Protein AF-A0A7J6GNV8-F1 (afdb_monomer_lite)

pLDDT: mean 70.89, std 27.07, range [21.41, 98.56]

InterPro domains:
  IPR001223 Glycoside hydrolase family 18, catalytic domain [PF00704] (18-265)
  IPR001223 Glycoside hydrolase family 18, catalytic domain [PS51910] (1-280)
  IPR011583 Chitinase II/V-like, catalytic domain [SM00636] (1-266)
  IPR017853 Glycoside hydrolase superfamily [SSF51445] (18-265)
  IPR029070 Chitinase insertion domain superfamily [G3DSA:3.10.50.10] (184-238)
  IPR036873 Rhodanese-like domain superfamily [G3DSA:3.40.250.10] (416-532)
  IPR036873 Rhodanese-like domain superfamily [SSF52821] (417-522)
  IPR044240 Rhodanese-like domain-containing protein STR4-like [PTHR47377] (287-528)

Foldseek 3Di:
DPDPAAAAAEDEDPDDLCVQLVDPVNLVVVLCVQLVVCVVVVGLAYEYEYLLLCVLVVQLVPPVSVVSVLVSLQVSLVSQQPPDDPPDPDHGRAYEYEAEFAPDLAHDSSHDAQVSCVSCVVRHQAYEYAQFCPDDLVGDDAGHAPVSLVSSCCRHANDDPVGNLVCQARYAAEDEQWKWKWFDDPDDPDRRDTGIAFPVRVVVCCVVFVFDWDQDVRRRWIWTWDQDPVRTIIIMTGDDLRSLVVVVVVSVVSNYHHAYHAPRRHDPCNVVSPDPVCPVPVPPVVVVVVVVVPDDDDDDDDDDDDDDDDDDDDDDDDDDDDDDDDDDDDDDDDDDDDDDDRHHHHHDDPAPPPPPPQDSVSSNVVNDDDDDDDDDDPDPPPPPPPPPDPPPDPDDDDDPDDPDDPCPPDDDPQLEEADELVVLLVCLLVQVQEAEEEQEDPVCCVQFPDADNVVSVYDYHYDHDDPVPLVVSVVVVCVVDVQQLRHEYEYADPLNDCQRVVQVSSVVVRHVHYYYHNQHFGHNNTPDNPPPDPDD

Structure (mmCIF, N/CA/C/O backbone):
data_AF-A0A7J6GNV8-F1
#
_entry.id   AF-A0A7J6GNV8-F1
#
loop_
_atom_site.group_PDB
_atom_site.id
_atom_site.type_symbol
_atom_site.label_atom_id
_atom_site.label_alt_id
_atom_site.label_comp_id
_atom_site.label_asym_id
_atom_site.label_entity_id
_atom_site.label_seq_id
_atom_site.pdbx_PDB_ins_code
_atom_site.Cartn_x
_atom_site.Cartn_y
_atom_site.Cartn_z
_atom_site.occupancy
_atom_site.B_iso_or_equiv
_atom_site.auth_seq_id
_atom_site.auth_comp_id
_atom_site.auth_asym_id
_atom_site.auth_atom_id
_atom_site.pdbx_PDB_model_num
ATOM 1 N N . MET A 1 1 ? -13.003 -25.880 1.067 1.00 31.38 1 MET A N 1
ATOM 2 C CA . MET A 1 1 ? -12.382 -25.422 2.326 1.00 31.38 1 MET A CA 1
ATOM 3 C C . MET A 1 1 ? -12.096 -23.943 2.146 1.00 31.38 1 MET A C 1
ATOM 5 O O . MET A 1 1 ? -11.482 -23.609 1.143 1.00 31.38 1 MET A O 1
ATOM 9 N N . ALA A 1 2 ? -12.636 -23.068 2.998 1.00 41.09 2 ALA A N 1
ATOM 10 C CA . ALA A 1 2 ? -12.220 -21.664 3.006 1.00 41.09 2 ALA A CA 1
ATOM 11 C C . ALA A 1 2 ? -10.740 -21.625 3.415 1.00 41.09 2 ALA A C 1
ATOM 13 O O . ALA A 1 2 ? -10.361 -22.369 4.318 1.00 41.09 2 ALA A O 1
ATOM 14 N N . GLY A 1 3 ? -9.905 -20.868 2.703 1.00 56.09 3 GLY A N 1
ATOM 15 C CA . GLY A 1 3 ? -8.490 -20.741 3.058 1.00 56.09 3 GLY A CA 1
ATOM 16 C C . GLY A 1 3 ? -8.312 -20.033 4.404 1.00 56.09 3 GLY A C 1
ATOM 17 O O . GLY A 1 3 ? -9.182 -19.273 4.819 1.00 56.09 3 GLY A O 1
ATOM 18 N N . ASP A 1 4 ? -7.168 -20.241 5.054 1.00 78.12 4 ASP A N 1
ATOM 19 C CA . ASP A 1 4 ? -6.811 -19.625 6.345 1.00 78.12 4 ASP A CA 1
ATOM 20 C C . ASP A 1 4 ? -6.390 -18.138 6.228 1.00 78.12 4 ASP A C 1
ATOM 22 O O . ASP A 1 4 ? -5.715 -17.602 7.108 1.00 78.12 4 ASP A O 1
ATOM 26 N N . ALA A 1 5 ? -6.732 -17.468 5.122 1.00 85.44 5 ALA A N 1
ATOM 27 C CA . ALA A 1 5 ? -6.363 -16.076 4.880 1.00 85.44 5 ALA A CA 1
ATOM 28 C C . ALA A 1 5 ? -7.253 -15.124 5.691 1.00 85.44 5 ALA A C 1
ATOM 30 O O . ALA A 1 5 ? -8.473 -15.287 5.717 1.00 85.44 5 ALA A O 1
ATOM 31 N N . MET A 1 6 ? -6.633 -14.117 6.310 1.00 89.00 6 MET A N 1
ATOM 32 C CA . MET A 1 6 ? -7.345 -13.044 7.002 1.00 89.00 6 MET A CA 1
ATOM 33 C C . MET A 1 6 ? -7.666 -11.909 6.028 1.00 89.00 6 MET A C 1
ATOM 35 O O . MET A 1 6 ? -6.813 -11.512 5.232 1.00 89.00 6 MET A O 1
ATOM 39 N N . VAL A 1 7 ? -8.880 -11.371 6.108 1.00 91.56 7 VAL A N 1
ATOM 40 C CA . VAL A 1 7 ? -9.333 -10.256 5.271 1.00 91.56 7 VAL A CA 1
ATOM 41 C C . VAL A 1 7 ? -9.295 -8.969 6.083 1.00 91.56 7 VAL A C 1
ATOM 43 O O . VAL A 1 7 ? -10.087 -8.784 7.005 1.00 91.56 7 VAL A O 1
ATOM 46 N N . LEU A 1 8 ? -8.359 -8.085 5.736 1.00 94.75 8 LEU A N 1
ATOM 47 C CA . LEU A 1 8 ? -8.155 -6.791 6.384 1.00 94.75 8 LEU A CA 1
ATOM 48 C C . LEU A 1 8 ? -8.288 -5.672 5.338 1.00 94.75 8 LEU A C 1
ATOM 50 O O . LEU A 1 8 ? -7.325 -5.411 4.610 1.00 94.75 8 LEU A O 1
ATOM 54 N N . PRO A 1 9 ? -9.446 -5.000 5.226 1.00 95.06 9 PRO A N 1
ATOM 55 C CA . PRO A 1 9 ? -9.609 -3.889 4.296 1.00 95.06 9 PRO A CA 1
ATOM 56 C C . PRO A 1 9 ? -8.653 -2.733 4.601 1.00 95.06 9 PRO A C 1
ATOM 58 O O . PRO A 1 9 ? -8.388 -2.412 5.764 1.00 95.06 9 PRO A O 1
ATOM 61 N N . ARG A 1 10 ? -8.167 -2.064 3.549 1.00 95.50 10 ARG A N 1
ATOM 62 C CA . ARG A 1 10 ? -7.381 -0.835 3.699 1.00 95.50 10 ARG A CA 1
ATOM 63 C C . ARG A 1 10 ? -8.301 0.345 4.004 1.00 95.50 10 ARG A C 1
ATOM 65 O O . ARG A 1 10 ? -9.184 0.658 3.211 1.00 95.50 10 ARG A O 1
ATOM 72 N N . VAL A 1 11 ? -8.043 1.036 5.108 1.00 95.06 11 VAL A N 1
ATOM 73 C CA . VAL A 1 11 ? -8.741 2.258 5.516 1.00 95.06 11 VAL A CA 1
ATOM 74 C C . VAL A 1 11 ? -7.784 3.434 5.375 1.00 95.06 11 VAL A C 1
ATOM 76 O O . VAL A 1 11 ? -6.835 3.562 6.145 1.00 95.06 11 VAL A O 1
ATOM 79 N N . VAL A 1 12 ? -8.039 4.304 4.398 1.00 92.00 12 VAL A N 1
ATOM 80 C CA . VAL A 1 12 ? -7.272 5.540 4.194 1.00 92.00 12 VAL A CA 1
ATOM 81 C C . VAL A 1 12 ? -7.977 6.684 4.919 1.00 92.00 12 VAL A C 1
ATOM 83 O O . VAL A 1 12 ? -9.143 6.971 4.648 1.00 92.00 12 VAL A O 1
ATOM 86 N N . LEU A 1 13 ? -7.292 7.346 5.855 1.00 87.69 13 LEU A N 1
ATOM 87 C CA . LEU A 1 13 ? -7.857 8.497 6.565 1.00 87.69 13 LEU A CA 1
ATOM 88 C C . LEU A 1 13 ? -7.646 9.791 5.776 1.00 87.69 13 LEU A C 1
ATOM 90 O O . LEU A 1 13 ? -6.604 10.436 5.877 1.00 87.69 13 LEU A O 1
ATOM 94 N N . GLU A 1 14 ? -8.681 10.194 5.043 1.00 82.25 14 GLU A N 1
ATOM 95 C CA . GLU A 1 14 ? -8.700 11.432 4.247 1.00 82.25 14 GLU A CA 1
ATOM 96 C C . GLU A 1 14 ? -9.307 12.639 4.985 1.00 82.25 14 GLU A C 1
ATOM 98 O O . GLU A 1 14 ? -9.319 13.754 4.471 1.00 82.25 14 GLU A O 1
ATOM 103 N N . ALA A 1 15 ? -9.815 12.447 6.205 1.00 79.56 15 ALA A N 1
ATOM 104 C CA . ALA A 1 15 ? -10.383 13.534 6.997 1.00 79.56 15 ALA A CA 1
ATOM 105 C C . ALA A 1 15 ? -9.313 14.549 7.435 1.00 79.56 15 ALA A C 1
ATOM 107 O O . ALA A 1 15 ? -8.198 14.170 7.802 1.00 79.56 15 ALA A O 1
ATOM 108 N N . PHE A 1 16 ? -9.691 15.832 7.514 1.00 84.44 16 PHE A N 1
ATOM 109 C CA . PHE A 1 16 ? -8.826 16.874 8.071 1.00 84.44 16 PHE A CA 1
ATOM 110 C C . PHE A 1 16 ? -8.346 16.483 9.480 1.00 84.44 16 PHE A C 1
ATOM 112 O O . PHE A 1 16 ? -9.174 16.323 10.391 1.00 84.44 16 PHE A O 1
ATOM 119 N N . PRO A 1 17 ? -7.025 16.355 9.714 1.00 86.19 17 PRO A N 1
ATOM 120 C CA . PRO A 1 17 ? -6.531 15.736 10.941 1.00 86.19 17 PRO A CA 1
ATOM 121 C C . PRO A 1 17 ? -6.948 16.483 12.208 1.00 86.19 17 PRO A C 1
ATOM 123 O O . PRO A 1 17 ? -7.249 15.860 13.219 1.00 86.19 17 PRO A O 1
ATOM 126 N N . SER A 1 18 ? -7.035 17.814 12.165 1.00 83.12 18 SER A N 1
ATOM 127 C CA . SER A 1 18 ? -7.453 18.629 13.314 1.00 83.12 18 SER A CA 1
ATOM 128 C C . SER A 1 18 ? -8.883 18.340 13.774 1.00 83.12 18 SER A C 1
ATOM 130 O O . SER A 1 18 ? -9.144 18.329 14.980 1.00 83.12 18 SER A O 1
ATOM 132 N N . ASP A 1 19 ? -9.804 18.066 12.849 1.00 85.81 19 ASP A N 1
ATOM 133 C CA . ASP A 1 19 ? -11.198 17.769 13.186 1.00 85.81 19 ASP A CA 1
ATOM 134 C C . ASP A 1 19 ? -11.354 16.398 13.833 1.00 85.81 19 ASP A C 1
ATOM 136 O O . ASP A 1 19 ? -12.096 16.261 14.812 1.00 85.81 19 ASP A O 1
ATOM 140 N N . LEU A 1 20 ? -10.619 15.408 13.323 1.00 89.12 20 LEU A N 1
ATOM 141 C CA . LEU A 1 20 ? -10.591 14.062 13.877 1.00 89.12 20 LEU A CA 1
ATOM 142 C C . LEU A 1 20 ? -9.830 14.037 15.207 1.00 89.12 20 LEU A C 1
ATOM 144 O O . LEU A 1 20 ? -10.384 13.648 16.231 1.00 89.12 20 LEU A O 1
ATOM 148 N N . LEU A 1 21 ? -8.572 14.479 15.216 1.00 91.25 21 LEU A N 1
ATOM 149 C CA . LEU A 1 21 ? -7.630 14.237 16.308 1.00 91.25 21 LEU A CA 1
ATOM 150 C C . LEU A 1 21 ? -7.855 15.124 17.529 1.00 91.25 21 LEU A C 1
ATOM 152 O O . LEU A 1 21 ? -7.576 14.669 18.635 1.00 91.25 21 LEU A O 1
ATOM 156 N N . ARG A 1 22 ? -8.396 16.344 17.399 1.00 89.12 22 ARG A N 1
ATOM 157 C CA . ARG A 1 22 ? -8.639 17.217 18.569 1.00 89.12 22 ARG A CA 1
ATOM 158 C C . ARG A 1 22 ? -9.951 16.885 19.276 1.00 89.12 22 ARG A C 1
ATOM 160 O O . ARG A 1 22 ? -10.016 16.854 20.508 1.00 89.12 22 ARG A O 1
ATOM 167 N N . LYS A 1 23 ? -11.004 16.568 18.521 1.00 90.06 23 LYS A N 1
ATOM 168 C CA . LYS A 1 23 ? -12.360 16.394 19.059 1.00 90.06 23 LYS A CA 1
ATOM 169 C C . LYS A 1 23 ? -12.569 14.958 19.547 1.00 90.06 23 LYS A C 1
ATOM 171 O O . LYS A 1 23 ? -12.778 14.050 18.750 1.00 90.06 23 LYS A O 1
ATOM 176 N N . LYS A 1 24 ? -12.615 14.752 20.874 1.00 91.19 24 LYS A N 1
ATOM 177 C CA . LYS A 1 24 ? -12.834 13.421 21.493 1.00 91.19 24 LYS A CA 1
ATOM 178 C C . LYS A 1 24 ? -14.039 12.680 20.900 1.00 91.19 24 LYS A C 1
ATOM 180 O O . LYS A 1 24 ? -13.927 11.502 20.590 1.00 91.19 24 LYS A O 1
ATOM 185 N N . LYS A 1 25 ? -15.159 13.385 20.694 1.00 92.06 25 LYS A N 1
ATOM 186 C CA . LYS A 1 25 ? -16.378 12.818 20.098 1.00 92.06 25 LYS A CA 1
ATOM 187 C C . LYS A 1 25 ? -16.149 12.292 18.676 1.00 92.06 25 LYS A C 1
ATOM 189 O O . LYS A 1 25 ? -16.688 11.245 18.343 1.00 92.06 25 LYS A O 1
ATOM 194 N N . GLN A 1 26 ? -15.350 12.988 17.862 1.00 92.19 26 GLN A N 1
ATOM 195 C CA . GLN A 1 26 ? -15.058 12.553 16.493 1.00 92.19 26 GLN A CA 1
ATOM 196 C C . GLN A 1 26 ? -14.107 11.358 16.473 1.00 92.19 26 GLN A C 1
ATOM 198 O O . GLN A 1 26 ? -14.385 10.404 15.756 1.00 92.19 26 GLN A O 1
ATOM 203 N N . ARG A 1 27 ? -13.069 11.341 17.327 1.00 92.94 27 ARG A N 1
ATOM 204 C CA . ARG A 1 27 ? -12.207 10.154 17.492 1.00 92.94 27 ARG A CA 1
ATOM 205 C C . ARG A 1 27 ? -13.018 8.911 17.845 1.00 92.94 27 ARG A C 1
ATOM 207 O O . ARG A 1 27 ? -12.913 7.905 17.159 1.00 92.94 27 ARG A O 1
ATOM 214 N N . SER A 1 28 ? -13.863 8.999 18.875 1.00 94.81 28 SER A N 1
ATOM 215 C CA . SER A 1 28 ? -14.706 7.873 19.294 1.00 94.81 28 SER A CA 1
ATOM 216 C C . SER A 1 28 ? -15.686 7.443 18.203 1.00 94.81 28 SER A C 1
ATOM 218 O O . SER A 1 28 ? -15.883 6.252 18.006 1.00 94.81 28 SER A O 1
ATOM 220 N N . ARG A 1 29 ? -16.271 8.393 17.460 1.00 94.75 29 ARG A N 1
ATOM 221 C CA . ARG A 1 29 ? -17.169 8.075 16.343 1.00 94.75 29 ARG A CA 1
ATOM 222 C C . ARG A 1 29 ? -16.445 7.334 15.217 1.00 94.75 29 ARG A C 1
ATOM 224 O O . ARG A 1 29 ? -16.990 6.363 14.713 1.00 94.75 29 ARG A O 1
ATOM 231 N N . ALA A 1 30 ? -15.248 7.782 14.840 1.00 95.19 30 ALA A N 1
ATOM 232 C CA . ALA A 1 30 ? -14.447 7.132 13.806 1.00 95.19 30 ALA A CA 1
ATOM 233 C C . ALA A 1 30 ? -14.032 5.712 14.219 1.00 95.19 30 ALA A C 1
ATOM 235 O O . ALA A 1 30 ? -14.167 4.789 13.426 1.00 95.19 30 ALA A O 1
ATOM 236 N N . ILE A 1 31 ? -13.599 5.533 15.473 1.00 97.12 31 ILE A N 1
ATOM 237 C CA . ILE A 1 31 ? -13.242 4.215 16.018 1.00 97.12 31 ILE A CA 1
ATOM 238 C C . ILE A 1 31 ? -14.442 3.266 15.979 1.00 97.12 31 ILE A C 1
ATOM 240 O O . ILE A 1 31 ? -14.319 2.166 15.452 1.00 97.12 31 ILE A O 1
ATOM 244 N N . ASN A 1 32 ? -15.602 3.700 16.482 1.00 96.69 32 ASN A N 1
ATOM 245 C CA . ASN A 1 32 ? -16.802 2.864 16.481 1.00 96.69 32 ASN A CA 1
ATOM 246 C C . ASN A 1 32 ? -17.211 2.477 15.061 1.00 96.69 32 ASN A C 1
ATOM 248 O O . ASN A 1 32 ? -17.457 1.310 14.815 1.00 96.69 32 ASN A O 1
ATOM 252 N N . LEU A 1 33 ? -17.199 3.425 14.119 1.00 96.62 33 LEU A N 1
ATOM 253 C CA . LEU A 1 33 ? -17.551 3.152 12.726 1.00 96.62 33 LEU A CA 1
ATOM 254 C C . LEU A 1 33 ? -16.650 2.078 12.103 1.00 96.62 33 LEU A C 1
ATOM 256 O O . LEU A 1 33 ? -17.149 1.171 11.451 1.00 96.62 33 LEU A O 1
ATOM 260 N N . ILE A 1 34 ? -15.338 2.150 12.333 1.00 96.31 34 ILE A N 1
ATOM 261 C CA . ILE A 1 34 ? -14.383 1.151 11.831 1.00 96.31 34 ILE A CA 1
ATOM 262 C C . ILE A 1 34 ? -14.635 -0.224 12.465 1.00 96.31 34 ILE A C 1
ATOM 264 O O . ILE A 1 34 ? -14.627 -1.243 11.775 1.00 96.31 34 ILE A O 1
ATOM 268 N N . VAL A 1 35 ? -14.841 -0.264 13.783 1.00 95.88 35 VAL A N 1
ATOM 269 C CA . VAL A 1 35 ? -15.064 -1.513 14.524 1.00 95.88 35 VAL A CA 1
ATOM 270 C C . VAL A 1 35 ? -16.401 -2.154 14.148 1.00 95.88 35 VAL A C 1
ATOM 272 O O . VAL A 1 35 ? -16.465 -3.372 13.987 1.00 95.88 35 VAL A O 1
ATOM 275 N N . ASP A 1 36 ? -17.455 -1.354 14.005 1.00 94.06 36 ASP A N 1
ATOM 276 C CA . ASP A 1 36 ? -18.788 -1.817 13.628 1.00 94.06 36 ASP A CA 1
ATOM 277 C C . ASP A 1 36 ? -18.778 -2.355 12.191 1.00 94.06 36 ASP A C 1
ATOM 279 O O . ASP A 1 36 ? -19.243 -3.469 11.979 1.00 94.06 36 ASP A O 1
ATOM 283 N N . GLU A 1 37 ? -18.113 -1.675 11.248 1.00 94.19 37 GLU A N 1
ATOM 284 C CA . GLU A 1 37 ? -17.901 -2.182 9.882 1.00 94.19 37 GLU A CA 1
ATOM 285 C C . GLU A 1 37 ? -17.201 -3.554 9.886 1.00 94.19 37 GLU A C 1
ATOM 287 O O . GLU A 1 37 ? -17.637 -4.484 9.207 1.00 94.19 37 GLU A O 1
ATOM 292 N N . CYS A 1 38 ? -16.145 -3.728 10.693 1.00 92.25 38 CYS A N 1
ATOM 293 C CA . CYS A 1 38 ? -15.459 -5.021 10.807 1.00 92.25 38 CYS A CA 1
ATOM 294 C C . CYS A 1 38 ? -16.391 -6.129 11.314 1.00 92.25 38 CYS A C 1
ATOM 296 O O . CYS A 1 38 ? -16.344 -7.249 10.806 1.00 92.25 38 CYS A O 1
ATOM 298 N N . LYS A 1 39 ? -17.246 -5.826 12.297 1.00 89.38 39 LYS A N 1
ATOM 299 C CA . LYS A 1 39 ? -18.211 -6.786 12.853 1.00 89.38 39 LYS A CA 1
ATOM 300 C C . LYS A 1 39 ? -19.314 -7.128 11.859 1.00 89.38 39 LYS A C 1
ATOM 302 O O . LYS A 1 39 ? -19.633 -8.301 11.696 1.00 89.38 39 LYS A O 1
ATOM 307 N N . GLU A 1 40 ? -19.891 -6.116 11.219 1.00 89.94 40 GLU A N 1
ATOM 308 C CA . GLU A 1 40 ? -21.005 -6.264 10.280 1.00 89.94 40 GLU A CA 1
ATOM 309 C C . GLU A 1 40 ? -20.588 -7.050 9.036 1.00 89.94 40 GLU A C 1
ATOM 311 O O . GLU A 1 40 ? -21.320 -7.930 8.581 1.00 89.94 40 GLU A O 1
ATOM 316 N N . MET A 1 41 ? -19.382 -6.788 8.531 1.00 90.19 41 MET A N 1
ATOM 317 C CA . MET A 1 41 ? -18.855 -7.435 7.329 1.00 90.19 41 MET A CA 1
ATOM 318 C C . MET A 1 41 ? -18.068 -8.719 7.618 1.00 90.19 41 MET A C 1
ATOM 320 O O . MET A 1 41 ? -17.735 -9.461 6.692 1.00 90.19 41 MET A O 1
ATOM 324 N N . GLY A 1 42 ? -17.776 -9.005 8.889 1.00 87.44 42 GLY A N 1
ATOM 325 C CA . GLY A 1 42 ? -16.992 -10.168 9.301 1.00 87.44 42 GLY A CA 1
ATOM 326 C C . GLY A 1 42 ? -15.523 -10.105 8.870 1.00 87.44 42 GLY A C 1
ATOM 327 O O . GLY A 1 42 ? -14.936 -11.151 8.591 1.00 87.44 42 GLY A O 1
ATOM 328 N N . TYR A 1 43 ? -14.944 -8.902 8.792 1.00 90.62 43 TYR A N 1
ATOM 329 C CA . TYR A 1 43 ? -13.517 -8.711 8.526 1.00 90.62 43 TYR A CA 1
ATOM 330 C C . TYR A 1 43 ? -12.672 -9.134 9.729 1.00 90.62 43 TYR A C 1
ATOM 332 O O . TYR A 1 43 ? -13.090 -9.006 10.879 1.00 90.62 43 TYR A O 1
ATOM 340 N N . ASP A 1 44 ? -11.451 -9.597 9.471 1.00 91.69 44 ASP A N 1
ATOM 341 C CA . ASP A 1 44 ? -10.521 -10.026 10.521 1.00 91.69 44 ASP A CA 1
ATOM 342 C C . ASP A 1 44 ? -9.719 -8.847 11.108 1.00 91.69 44 ASP A C 1
ATOM 344 O O . ASP A 1 44 ? -8.902 -9.035 12.008 1.00 91.69 44 ASP A O 1
ATOM 348 N N . GLY A 1 45 ? -9.931 -7.625 10.610 1.00 95.44 45 GLY A N 1
ATOM 349 C CA . GLY A 1 45 ? -9.207 -6.428 11.022 1.00 95.44 45 GLY A CA 1
ATOM 350 C C . GLY A 1 45 ? -9.156 -5.363 9.929 1.00 95.44 45 GLY A C 1
ATOM 351 O O . GLY A 1 45 ? -9.958 -5.401 9.001 1.00 95.44 45 GLY A O 1
ATOM 352 N N . ILE A 1 46 ? -8.189 -4.443 10.007 1.00 97.94 46 ILE A N 1
ATOM 353 C CA . ILE A 1 46 ? -7.940 -3.423 8.975 1.00 97.94 46 ILE A CA 1
ATOM 354 C C . ILE A 1 46 ? -6.447 -3.188 8.730 1.00 97.94 46 ILE A C 1
ATOM 356 O O . ILE A 1 46 ? -5.603 -3.448 9.590 1.00 97.94 46 ILE A O 1
ATOM 360 N N . VAL A 1 47 ? -6.147 -2.590 7.578 1.00 98.25 47 VAL A N 1
ATOM 361 C CA . VAL A 1 47 ? -4.872 -1.922 7.296 1.00 98.25 47 VAL A CA 1
ATOM 362 C C . VAL A 1 47 ? -5.107 -0.409 7.300 1.00 98.25 47 VAL A C 1
ATOM 364 O O . VAL A 1 47 ? -5.704 0.130 6.372 1.00 98.25 47 VAL A O 1
ATOM 367 N N . LEU A 1 48 ? -4.672 0.291 8.344 1.00 98.12 48 LEU A N 1
ATOM 368 C CA . LEU A 1 48 ? -4.867 1.731 8.497 1.00 98.12 48 LEU A CA 1
ATOM 369 C C . LEU A 1 48 ? -3.739 2.523 7.824 1.00 98.12 48 LEU A C 1
ATOM 371 O O . LEU A 1 48 ? -2.570 2.378 8.178 1.00 98.12 48 LEU A O 1
ATOM 375 N N . GLU A 1 49 ? -4.103 3.433 6.923 1.00 95.94 49 GLU A N 1
ATOM 376 C CA . GLU A 1 49 ? -3.191 4.365 6.265 1.00 95.94 49 GLU A CA 1
ATOM 377 C C . GLU A 1 49 ? -3.545 5.811 6.618 1.00 95.94 49 GLU A C 1
ATOM 379 O O . GLU A 1 49 ? -4.543 6.372 6.159 1.00 95.94 49 GLU A O 1
ATOM 384 N N . SER A 1 50 ? -2.711 6.429 7.454 1.00 93.94 50 SER A N 1
ATOM 385 C CA . SER A 1 50 ? -2.907 7.822 7.871 1.00 93.94 50 SER A CA 1
ATOM 386 C C . SER A 1 50 ? -1.622 8.619 8.055 1.00 93.94 50 SER A C 1
ATOM 388 O O . SER A 1 50 ? -1.665 9.844 7.965 1.00 93.94 50 SER A O 1
ATOM 390 N N . TRP A 1 51 ? -0.476 7.961 8.277 1.00 92.31 51 TRP A N 1
ATOM 391 C CA . TRP A 1 51 ? 0.788 8.645 8.566 1.00 92.31 51 TRP A CA 1
ATOM 392 C C . TRP A 1 51 ? 1.208 9.601 7.448 1.00 92.31 51 TRP A C 1
ATOM 394 O O . TRP A 1 51 ? 1.429 10.777 7.710 1.00 92.31 51 TRP A O 1
ATOM 404 N N . SER A 1 52 ? 1.245 9.123 6.199 1.00 85.62 52 SER A N 1
ATOM 405 C CA . SER A 1 52 ? 1.622 9.919 5.020 1.00 85.62 52 SER A CA 1
ATOM 406 C C . SER A 1 52 ? 0.755 11.170 4.866 1.00 85.62 52 SER A C 1
ATOM 408 O O . SER A 1 52 ? 1.270 12.266 4.648 1.00 85.62 52 SER A O 1
ATOM 410 N N . ARG A 1 53 ? -0.560 11.031 5.070 1.00 86.06 53 ARG A N 1
ATOM 411 C CA . ARG A 1 53 ? -1.513 12.148 5.042 1.00 86.06 53 ARG A CA 1
ATOM 412 C C . ARG A 1 53 ? -1.252 13.136 6.169 1.00 86.06 53 ARG A C 1
ATOM 414 O O . ARG A 1 53 ? -1.228 14.339 5.936 1.00 86.06 53 ARG A O 1
ATOM 421 N N . TRP A 1 54 ? -1.008 12.660 7.384 1.00 90.19 54 TRP A N 1
ATOM 422 C CA . TRP A 1 54 ? -0.668 13.531 8.508 1.00 90.19 54 TRP A CA 1
ATOM 423 C C . TRP A 1 54 ? 0.649 14.280 8.301 1.00 90.19 54 TRP A C 1
ATOM 425 O O . TRP A 1 54 ? 0.737 15.449 8.683 1.00 90.19 54 TRP A O 1
ATOM 435 N N . THR A 1 55 ? 1.635 13.652 7.654 1.00 86.75 55 THR A N 1
ATOM 436 C CA . THR A 1 55 ? 2.863 14.326 7.225 1.00 86.75 55 THR A CA 1
ATOM 437 C C . THR A 1 55 ? 2.568 15.410 6.192 1.00 86.75 55 THR A C 1
ATOM 439 O O . THR A 1 55 ? 3.072 16.519 6.339 1.00 86.75 55 THR A O 1
ATOM 442 N N . ALA A 1 56 ? 1.729 15.131 5.187 1.00 85.12 56 ALA A N 1
ATOM 443 C CA . ALA A 1 56 ? 1.348 16.107 4.160 1.00 85.12 56 ALA A CA 1
ATOM 444 C C . ALA A 1 56 ? 0.615 17.327 4.750 1.00 85.12 56 ALA A C 1
ATOM 446 O O . ALA A 1 56 ? 0.883 18.458 4.369 1.00 85.12 56 ALA A O 1
ATOM 447 N N . TYR A 1 57 ? -0.238 17.125 5.759 1.00 86.81 57 TYR A N 1
ATOM 448 C CA . TYR A 1 57 ? -0.863 18.222 6.513 1.00 86.81 57 TYR A CA 1
ATOM 449 C C . TYR A 1 57 ? 0.083 18.921 7.508 1.00 86.81 57 TYR A C 1
ATOM 451 O O . TYR A 1 57 ? -0.344 19.830 8.220 1.00 86.81 57 TYR A O 1
ATOM 459 N N . GLY A 1 58 ? 1.338 18.478 7.628 1.00 88.00 58 GLY A N 1
ATOM 460 C CA . GLY A 1 58 ? 2.339 19.056 8.528 1.00 88.00 58 GLY A CA 1
ATOM 461 C C . GLY A 1 58 ? 2.068 18.843 10.021 1.00 88.00 58 GLY A C 1
ATOM 462 O O . GLY A 1 58 ? 2.797 19.376 10.855 1.00 88.00 58 GLY A O 1
ATOM 463 N N . ILE A 1 59 ? 1.051 18.059 10.398 1.00 89.12 59 ILE A N 1
ATOM 464 C CA . ILE A 1 59 ? 0.633 17.944 11.804 1.00 89.12 59 ILE A CA 1
ATOM 465 C C . ILE A 1 59 ? 1.589 17.105 12.656 1.00 89.12 59 ILE A C 1
ATOM 467 O O . ILE A 1 59 ? 1.542 17.185 13.879 1.00 89.12 59 ILE A O 1
ATOM 471 N N . LEU A 1 60 ? 2.450 16.300 12.030 1.00 90.69 60 LEU A N 1
ATOM 472 C CA . LEU A 1 60 ? 3.438 15.485 12.741 1.00 90.69 60 LEU A CA 1
ATOM 473 C C . LEU A 1 60 ? 4.638 16.298 13.245 1.00 90.69 60 LEU A C 1
ATOM 475 O O . LEU A 1 60 ? 5.372 15.789 14.090 1.00 90.69 60 LEU A O 1
ATOM 479 N N . ASN A 1 61 ? 4.798 17.540 12.768 1.00 89.25 61 ASN A N 1
ATOM 480 C CA . ASN A 1 61 ? 5.784 18.504 13.268 1.00 89.25 61 ASN A CA 1
ATOM 481 C C . ASN A 1 61 ? 5.361 19.129 14.607 1.00 89.25 61 ASN A C 1
ATOM 483 O O . ASN A 1 61 ? 6.193 19.669 15.325 1.00 89.25 61 ASN A O 1
ATOM 487 N N . ASP A 1 62 ? 4.067 19.090 14.941 1.00 91.19 62 ASP A N 1
ATOM 488 C CA . ASP A 1 62 ? 3.549 19.569 16.221 1.00 91.19 62 ASP A CA 1
ATOM 489 C C . ASP A 1 62 ? 3.508 18.390 17.217 1.00 91.19 62 ASP A C 1
ATOM 491 O O . ASP A 1 62 ? 2.748 17.435 17.010 1.00 91.19 62 ASP A O 1
ATOM 495 N N . PRO A 1 63 ? 4.275 18.430 18.326 1.00 91.88 63 PRO A N 1
ATOM 496 C CA . PRO A 1 63 ? 4.329 17.320 19.278 1.00 91.88 63 PRO A CA 1
ATOM 497 C C . PRO A 1 63 ? 2.975 16.971 19.913 1.00 91.88 63 PRO A C 1
ATOM 499 O O . PRO A 1 63 ? 2.701 15.805 20.205 1.00 91.88 63 PRO A O 1
ATOM 502 N N . SER A 1 64 ? 2.100 17.955 20.128 1.00 92.69 64 SER A N 1
ATOM 503 C CA . SER A 1 64 ? 0.762 17.748 20.698 1.00 92.69 64 SER A CA 1
ATOM 504 C C . SER A 1 64 ? -0.157 17.033 19.706 1.00 92.69 64 SER A C 1
ATOM 506 O O . SER A 1 64 ? -0.880 16.092 20.064 1.00 92.69 64 SER A O 1
ATOM 508 N N . MET A 1 65 ? -0.094 17.430 18.436 1.00 92.75 65 MET A N 1
ATOM 509 C CA . MET A 1 65 ? -0.838 16.791 17.356 1.00 92.75 65 MET A CA 1
ATOM 510 C C . MET A 1 65 ? -0.310 15.386 17.062 1.00 92.75 65 MET A C 1
ATOM 512 O O . MET A 1 65 ? -1.122 14.464 16.973 1.00 92.75 65 MET A O 1
ATOM 516 N N . ARG A 1 66 ? 1.013 15.181 17.022 1.00 94.19 66 ARG A N 1
ATOM 517 C CA . ARG A 1 66 ? 1.629 13.848 16.904 1.00 94.19 66 ARG A CA 1
ATOM 518 C C . ARG A 1 66 ? 1.194 12.929 18.044 1.00 94.19 66 ARG A C 1
ATOM 520 O O . ARG A 1 66 ? 0.744 11.812 17.800 1.00 94.19 66 ARG A O 1
ATOM 527 N N . ASN A 1 67 ? 1.230 13.407 19.288 1.00 94.19 67 ASN A N 1
ATOM 528 C CA . ASN A 1 67 ? 0.749 12.641 20.441 1.00 94.19 67 ASN A CA 1
ATOM 529 C C . ASN A 1 67 ? -0.746 12.310 20.336 1.00 94.19 67 ASN A C 1
ATOM 531 O O . ASN A 1 67 ? -1.165 11.210 20.697 1.00 94.19 67 ASN A O 1
ATOM 535 N N . SER A 1 68 ? -1.557 13.235 19.819 1.00 95.00 68 SER A N 1
ATOM 536 C CA . SER A 1 68 ? -2.985 12.997 19.573 1.00 95.00 68 SER A CA 1
ATOM 537 C C . SER A 1 68 ? -3.217 11.951 18.479 1.00 95.00 68 SER A C 1
ATOM 539 O O . SER A 1 68 ? -4.127 11.133 18.609 1.00 95.00 68 SER A O 1
ATOM 541 N N . ALA A 1 69 ? -2.377 11.943 17.443 1.00 95.50 69 ALA A N 1
ATOM 542 C CA . ALA A 1 69 ? -2.380 10.966 16.361 1.00 95.50 69 ALA A CA 1
ATOM 543 C C . ALA A 1 69 ? -2.022 9.556 16.864 1.00 95.50 69 ALA A C 1
ATOM 545 O O . ALA A 1 69 ? -2.792 8.615 16.679 1.00 95.50 69 ALA A O 1
ATOM 546 N N . LEU A 1 70 ? -0.922 9.427 17.613 1.00 96.56 70 LEU A N 1
ATOM 547 C CA . LEU A 1 70 ? -0.516 8.168 18.250 1.00 96.56 70 LEU A CA 1
ATOM 548 C C . LEU A 1 70 ? -1.577 7.666 19.236 1.00 96.56 70 LEU A C 1
ATOM 550 O O . LEU A 1 70 ? -1.898 6.481 19.264 1.00 96.56 70 LEU A O 1
ATOM 554 N N . LYS A 1 71 ? -2.180 8.572 20.015 1.00 96.06 71 LYS A N 1
ATOM 555 C CA . LYS A 1 71 ? -3.281 8.233 20.922 1.00 96.06 71 LYS A CA 1
ATOM 556 C C . LYS A 1 71 ? -4.506 7.718 20.172 1.00 96.06 71 LYS A C 1
ATOM 558 O O . LYS A 1 71 ? -5.150 6.800 20.662 1.00 96.06 71 LYS A O 1
ATOM 563 N N . PHE A 1 72 ? -4.841 8.298 19.022 1.00 97.25 72 PHE A N 1
ATOM 564 C CA . PHE A 1 72 ? -5.937 7.801 18.195 1.00 97.25 72 PHE A CA 1
ATOM 565 C C . PHE A 1 72 ? -5.674 6.364 17.725 1.00 97.25 72 PHE A C 1
ATOM 567 O O . PHE A 1 72 ? -6.549 5.522 17.904 1.00 97.25 72 PHE A O 1
ATOM 574 N N . ILE A 1 73 ? -4.468 6.069 17.221 1.00 98.06 73 ILE A N 1
ATOM 575 C CA . ILE A 1 73 ? -4.089 4.710 16.793 1.00 98.06 73 ILE A CA 1
ATOM 576 C C . ILE A 1 73 ? -4.201 3.727 17.960 1.00 98.06 73 ILE A C 1
ATOM 578 O O . ILE A 1 73 ? -4.808 2.674 17.808 1.00 98.06 73 ILE A O 1
ATOM 582 N N . LYS A 1 74 ? -3.694 4.094 19.144 1.00 98.19 74 LYS A N 1
ATOM 583 C CA . LYS A 1 74 ? -3.819 3.265 20.352 1.00 98.19 74 LYS A CA 1
ATOM 584 C C . LYS A 1 74 ? -5.263 2.967 20.715 1.00 98.19 74 LYS A C 1
ATOM 586 O O . LYS A 1 74 ? -5.624 1.817 20.896 1.00 98.19 74 LYS A O 1
ATOM 591 N N . GLN A 1 75 ? -6.094 4.006 20.770 1.00 97.88 75 GLN A N 1
ATOM 592 C CA . GLN A 1 75 ? -7.509 3.857 21.103 1.00 97.88 75 GLN A CA 1
ATOM 593 C C . GLN A 1 75 ? -8.255 2.990 20.085 1.00 97.88 75 GLN A C 1
ATOM 595 O O . GLN A 1 75 ? -9.201 2.304 20.462 1.00 97.88 75 GLN A O 1
ATOM 600 N N . LEU A 1 76 ? -7.853 3.036 18.812 1.00 98.19 76 LEU A N 1
ATOM 601 C CA . LEU A 1 76 ? -8.388 2.153 17.786 1.00 98.19 76 LEU A CA 1
ATOM 602 C C . LEU A 1 76 ? -7.940 0.704 18.008 1.00 98.19 76 LEU A C 1
ATOM 604 O O . LEU A 1 76 ? -8.797 -0.171 18.036 1.00 98.19 76 LEU A O 1
ATOM 608 N N . GLY A 1 77 ? -6.641 0.466 18.216 1.00 97.88 77 GLY A N 1
ATOM 609 C CA . GLY A 1 77 ? -6.093 -0.860 18.517 1.00 97.88 77 GLY A CA 1
ATOM 610 C C . GLY A 1 77 ? -6.756 -1.494 19.738 1.00 97.88 77 GLY A C 1
ATOM 611 O O . GLY A 1 77 ? -7.325 -2.575 19.630 1.00 97.88 77 GLY A O 1
ATOM 612 N N . ASP A 1 78 ? -6.828 -0.759 20.853 1.00 96.69 78 ASP A N 1
ATOM 613 C CA . ASP A 1 78 ? -7.508 -1.195 22.080 1.00 96.69 78 ASP A CA 1
ATOM 614 C C . ASP A 1 78 ? -8.972 -1.590 21.809 1.00 96.69 78 ASP A C 1
ATOM 616 O O . ASP A 1 78 ? -9.455 -2.614 22.292 1.00 96.69 78 ASP A O 1
ATOM 620 N N . ALA A 1 79 ? -9.699 -0.782 21.025 1.00 96.94 79 ALA A N 1
ATOM 621 C CA . ALA A 1 79 ? -11.098 -1.044 20.696 1.00 96.94 79 ALA A CA 1
ATOM 622 C C . ALA A 1 79 ? -11.271 -2.267 19.784 1.00 96.94 79 ALA A C 1
ATOM 624 O O . ALA A 1 79 ? -12.228 -3.020 19.960 1.00 96.94 79 ALA A O 1
ATOM 625 N N . MET A 1 80 ? -10.355 -2.474 18.835 1.00 95.50 80 MET A N 1
ATOM 626 C CA . MET A 1 80 ? -10.328 -3.643 17.955 1.00 95.50 80 MET A CA 1
ATOM 627 C C . MET A 1 80 ? -9.987 -4.920 18.733 1.00 95.50 80 MET A C 1
ATOM 629 O O . MET A 1 80 ? -10.661 -5.940 18.580 1.00 95.50 80 MET A O 1
ATOM 633 N N . HIS A 1 81 ? -9.004 -4.853 19.633 1.00 95.06 81 HIS A N 1
ATOM 634 C CA . HIS A 1 81 ? -8.593 -5.977 20.474 1.00 95.06 81 HIS A CA 1
ATOM 635 C C . HIS A 1 81 ? -9.633 -6.359 21.528 1.00 95.06 81 HIS A C 1
ATOM 637 O O . HIS A 1 81 ? -9.739 -7.531 21.879 1.00 95.06 81 HIS A O 1
ATOM 643 N N . ALA A 1 82 ? -10.443 -5.401 21.985 1.00 93.19 82 ALA A N 1
ATOM 644 C CA . ALA A 1 82 ? -11.537 -5.636 22.927 1.00 93.19 82 ALA A CA 1
ATOM 645 C C . ALA A 1 82 ? -12.763 -6.336 22.311 1.00 93.19 82 ALA A C 1
ATOM 647 O O . ALA A 1 82 ? -13.698 -6.681 23.042 1.00 93.19 82 ALA A O 1
ATOM 648 N N . VAL A 1 83 ? -12.805 -6.541 20.989 1.00 89.12 83 VAL A N 1
ATOM 649 C CA . VAL A 1 83 ? -13.891 -7.284 20.338 1.00 89.12 83 VAL A CA 1
ATOM 650 C C . VAL A 1 83 ? -13.771 -8.773 20.685 1.00 89.12 83 VAL A C 1
ATOM 652 O O . VAL A 1 83 ? -13.165 -9.560 19.964 1.00 89.12 83 VAL A O 1
ATOM 655 N N . ASN A 1 84 ? -14.379 -9.156 21.810 1.00 67.31 84 ASN A N 1
ATOM 656 C CA . ASN A 1 84 ? -14.596 -10.544 22.201 1.00 67.31 84 ASN A CA 1
ATOM 657 C C . ASN A 1 84 ? -15.790 -11.090 21.422 1.00 67.31 84 ASN A C 1
ATOM 659 O O . ASN A 1 84 ? -16.925 -10.661 21.632 1.00 67.31 84 ASN A O 1
ATOM 663 N N . SER A 1 85 ? -15.552 -12.035 20.524 1.00 52.88 85 SER A N 1
ATOM 664 C CA . SER A 1 85 ? -16.637 -12.681 19.796 1.00 52.88 85 SER A CA 1
ATOM 665 C C . SER A 1 85 ? -17.029 -13.984 20.490 1.00 52.88 85 SER A C 1
ATOM 667 O O . SER A 1 85 ? -16.319 -14.979 20.397 1.00 52.88 85 SER A O 1
ATOM 669 N N . GLU A 1 86 ? -18.189 -14.010 21.154 1.00 49.88 86 GLU A N 1
ATOM 670 C CA . GLU A 1 86 ? -18.814 -15.265 21.614 1.00 49.88 86 GLU A CA 1
ATOM 671 C C . GLU A 1 86 ? -19.254 -16.160 20.435 1.00 49.88 86 GLU A C 1
ATOM 673 O O . GLU A 1 86 ? -19.465 -17.360 20.595 1.00 49.88 86 GLU A O 1
ATOM 678 N N . GLN A 1 87 ? -19.361 -15.595 19.228 1.00 48.59 87 GLN A N 1
ATOM 679 C CA . GLN A 1 87 ? -19.798 -16.287 18.009 1.00 48.59 87 GLN A CA 1
ATOM 680 C C . GLN A 1 87 ? -18.658 -16.889 17.192 1.00 48.59 87 GLN A C 1
ATOM 682 O O . GLN A 1 87 ? -18.898 -17.656 16.259 1.00 48.59 87 GLN A O 1
ATOM 687 N N . THR A 1 88 ? -17.409 -16.590 17.538 1.00 46.59 88 THR A N 1
ATOM 688 C CA . THR A 1 88 ? -16.257 -17.135 16.839 1.00 46.59 88 THR A CA 1
ATOM 689 C C . THR A 1 88 ? -15.198 -17.522 17.857 1.00 46.59 88 THR A C 1
ATOM 691 O O . THR A 1 88 ? -14.697 -16.658 18.562 1.00 46.59 88 THR A O 1
ATOM 694 N N . ASN A 1 89 ? -14.742 -18.776 17.852 1.00 53.91 89 ASN A N 1
ATOM 695 C CA . ASN A 1 89 ? -13.455 -19.200 18.439 1.00 53.91 89 ASN A CA 1
ATOM 696 C C . ASN A 1 89 ? -12.235 -18.479 17.789 1.00 53.91 89 ASN A C 1
ATOM 698 O O . ASN A 1 89 ? -11.147 -19.045 17.687 1.00 53.91 89 ASN A O 1
ATOM 702 N N . LYS A 1 90 ? -12.421 -17.269 17.249 1.00 60.28 90 LYS A N 1
ATOM 703 C CA . LYS A 1 90 ? -11.477 -16.502 16.448 1.00 60.28 90 LYS A CA 1
ATOM 704 C C . LYS A 1 90 ? -10.844 -15.404 17.297 1.00 60.28 90 LYS A C 1
ATOM 706 O O . LYS A 1 90 ? -11.432 -14.883 18.238 1.00 60.28 90 LYS A O 1
ATOM 711 N N . ARG A 1 91 ? -9.601 -15.124 16.926 1.00 73.00 91 ARG A N 1
ATOM 712 C CA . ARG A 1 91 ? -8.685 -14.125 17.477 1.00 73.00 91 ARG A CA 1
ATOM 713 C C . ARG A 1 91 ? -9.317 -12.723 17.469 1.00 73.00 91 ARG A C 1
ATOM 715 O O . ARG A 1 91 ? -10.279 -12.489 16.743 1.00 73.00 91 ARG A O 1
ATOM 722 N N . SER A 1 92 ? -8.755 -11.807 18.255 1.00 89.62 92 SER A N 1
ATOM 723 C CA . SER A 1 92 ? -9.097 -10.380 18.219 1.00 89.62 92 SER A CA 1
ATOM 724 C C . SER A 1 92 ? -8.944 -9.787 16.811 1.00 89.62 92 SER A C 1
ATOM 726 O O . SER A 1 92 ? -8.122 -10.268 16.025 1.00 89.62 92 SER A O 1
ATOM 728 N N . LEU A 1 93 ? -9.703 -8.725 16.503 1.00 93.75 93 LEU A N 1
ATOM 729 C CA . LEU A 1 93 ? -9.532 -7.980 15.251 1.00 93.75 93 LEU A CA 1
ATOM 730 C C . LEU A 1 93 ? -8.105 -7.434 15.155 1.00 93.75 93 LEU A C 1
ATOM 732 O O . LEU A 1 93 ? -7.588 -6.894 16.128 1.00 93.75 93 LEU A O 1
ATOM 736 N N . GLN A 1 94 ? -7.489 -7.563 13.985 1.00 95.56 94 GLN A N 1
ATOM 737 C CA . GLN A 1 94 ? -6.096 -7.193 13.747 1.00 95.56 94 GLN A CA 1
ATOM 738 C C . GLN A 1 94 ? -5.971 -5.748 13.244 1.00 95.56 94 GLN A C 1
ATOM 740 O O . GLN A 1 94 ? -6.689 -5.340 12.331 1.00 95.56 94 GLN A O 1
ATOM 745 N N . LEU A 1 95 ? -5.023 -4.981 13.775 1.00 98.31 95 LEU A N 1
ATOM 746 C CA . LEU A 1 95 ? -4.682 -3.648 13.283 1.00 98.31 95 LEU A CA 1
ATOM 747 C C . LEU A 1 95 ? -3.292 -3.660 12.649 1.00 98.31 95 LEU A C 1
ATOM 749 O O . LEU A 1 95 ? -2.281 -3.737 13.345 1.00 98.31 95 LEU A O 1
ATOM 753 N N . ILE A 1 96 ? -3.240 -3.521 11.324 1.00 98.56 96 ILE A N 1
ATOM 754 C CA . ILE A 1 96 ? -1.993 -3.272 10.595 1.00 98.56 96 ILE A CA 1
ATOM 755 C C . ILE A 1 96 ? -1.883 -1.780 10.294 1.00 98.56 96 ILE A C 1
ATOM 757 O O . ILE A 1 96 ? -2.856 -1.165 9.863 1.00 98.56 96 ILE A O 1
ATOM 761 N N . TYR A 1 97 ? -0.709 -1.187 10.493 1.00 98.56 97 TYR A N 1
ATOM 762 C CA . TYR A 1 97 ? -0.486 0.242 10.279 1.00 98.56 97 TYR A CA 1
ATOM 763 C C . TYR A 1 97 ? 0.496 0.509 9.138 1.00 98.56 97 TYR A C 1
ATOM 765 O O . TYR A 1 97 ? 1.587 -0.056 9.103 1.00 98.56 97 TYR A O 1
ATOM 773 N N . VAL A 1 98 ? 0.127 1.373 8.194 1.00 98.00 98 VAL A N 1
ATOM 774 C CA . VAL A 1 98 ? 1.001 1.752 7.078 1.00 98.00 98 VAL A CA 1
ATOM 775 C C . VAL A 1 98 ? 1.977 2.836 7.525 1.00 98.00 98 VAL A C 1
ATOM 777 O O . VAL A 1 98 ? 1.571 3.884 8.035 1.00 98.00 98 VAL A O 1
ATOM 780 N N . ILE A 1 99 ? 3.267 2.595 7.294 1.00 96.12 99 ILE A N 1
ATOM 781 C CA . ILE A 1 99 ? 4.353 3.532 7.589 1.00 96.12 99 ILE A CA 1
ATOM 782 C C . ILE A 1 99 ? 5.213 3.762 6.343 1.00 96.12 99 ILE A C 1
ATOM 784 O O . ILE A 1 99 ? 5.423 2.861 5.530 1.00 96.12 99 ILE A O 1
ATOM 788 N N . GLY A 1 100 ? 5.686 4.996 6.184 1.00 91.56 100 GLY A N 1
ATOM 789 C CA . GLY A 1 100 ? 6.591 5.375 5.102 1.00 91.56 100 GLY A CA 1
ATOM 790 C C . GLY A 1 100 ? 8.062 5.238 5.509 1.00 91.56 100 GLY A C 1
ATOM 791 O O . GLY A 1 100 ? 8.367 5.287 6.705 1.00 91.56 100 GLY A O 1
ATOM 792 N N . PRO A 1 101 ? 8.970 5.089 4.535 1.00 90.56 101 PRO A N 1
ATOM 793 C CA . PRO A 1 101 ? 10.402 5.191 4.772 1.00 90.56 101 PRO A CA 1
ATOM 794 C C . PRO A 1 101 ? 10.783 6.641 5.148 1.00 90.56 101 PRO A C 1
ATOM 796 O O . PRO A 1 101 ? 10.079 7.581 4.761 1.00 90.56 101 PRO A O 1
ATOM 799 N N . PRO A 1 102 ? 11.885 6.851 5.889 1.00 85.25 102 PRO A N 1
ATOM 800 C CA . PRO A 1 102 ? 12.432 8.183 6.137 1.00 85.25 102 PRO A CA 1
ATOM 801 C C . PRO A 1 102 ? 12.811 8.884 4.830 1.00 85.25 102 PRO A C 1
ATOM 803 O O . PRO A 1 102 ? 13.251 8.238 3.877 1.00 85.25 102 PRO A O 1
ATOM 806 N N . ARG A 1 103 ? 12.691 10.216 4.795 1.00 75.44 103 ARG A N 1
ATOM 807 C CA . ARG A 1 103 ? 13.037 11.012 3.597 1.00 75.44 103 ARG A CA 1
ATOM 808 C C . ARG A 1 103 ? 14.526 11.279 3.424 1.00 75.44 103 ARG A C 1
ATOM 810 O O . ARG A 1 103 ? 14.960 11.656 2.341 1.00 75.44 103 ARG A O 1
ATOM 817 N N . SER A 1 104 ? 15.297 11.139 4.492 1.00 80.81 104 SER A N 1
ATOM 818 C CA . SER A 1 104 ? 16.734 11.394 4.501 1.00 80.81 104 SER A CA 1
ATOM 819 C C . SER A 1 104 ? 17.497 10.225 5.105 1.00 80.81 104 SER A C 1
ATOM 821 O O . SER A 1 104 ? 16.923 9.349 5.747 1.00 80.81 104 SER A O 1
ATOM 823 N N . GLU A 1 105 ? 18.820 10.246 4.946 1.00 79.75 105 GLU A N 1
ATOM 824 C CA . GLU A 1 105 ? 19.735 9.275 5.566 1.00 79.75 105 GLU A CA 1
ATOM 825 C C . GLU A 1 105 ? 19.685 9.295 7.104 1.00 79.75 105 GLU A C 1
ATOM 827 O O . GLU A 1 105 ? 20.180 8.387 7.767 1.00 79.75 105 GLU A O 1
ATOM 832 N N . THR A 1 106 ? 19.074 10.329 7.682 1.00 85.56 106 THR A N 1
ATOM 833 C CA . THR A 1 106 ? 18.795 10.457 9.110 1.00 85.56 106 THR A CA 1
ATOM 834 C C . THR A 1 106 ? 17.297 10.625 9.347 1.00 85.56 106 THR A C 1
ATOM 836 O O . THR A 1 106 ? 16.580 11.156 8.500 1.00 85.56 106 THR A O 1
ATOM 839 N N . LEU A 1 107 ? 16.816 10.177 10.508 1.00 86.19 107 LEU A N 1
ATOM 840 C CA . LEU A 1 107 ? 15.422 10.375 10.906 1.00 86.19 107 LEU A CA 1
ATOM 841 C C . LEU A 1 107 ? 15.164 11.847 11.226 1.00 86.19 107 LEU A C 1
ATOM 843 O O . LEU A 1 107 ? 15.789 12.408 12.129 1.00 86.19 107 LEU A O 1
ATOM 847 N N . GLN A 1 108 ? 14.199 12.436 10.531 1.00 85.81 108 GLN A N 1
ATOM 848 C CA . GLN A 1 108 ? 13.646 13.738 10.873 1.00 85.81 108 GLN A CA 1
ATOM 849 C C . GLN A 1 108 ? 12.563 13.596 11.946 1.00 85.81 108 GLN A C 1
ATOM 851 O O . GLN A 1 108 ? 12.031 12.515 12.195 1.00 85.81 108 GLN A O 1
ATOM 856 N N . GLU A 1 109 ? 12.204 14.703 12.595 1.00 80.81 109 GLU A N 1
ATOM 857 C CA . GLU A 1 109 ? 11.225 14.692 13.691 1.00 80.81 109 GLU A CA 1
ATOM 858 C C . GLU A 1 109 ? 9.836 14.193 13.255 1.00 80.81 109 GLU A C 1
ATOM 860 O O . GLU A 1 109 ? 9.144 13.521 14.023 1.00 80.81 109 GLU A O 1
ATOM 865 N N . TYR A 1 110 ? 9.442 14.466 12.010 1.00 81.31 110 TYR A N 1
ATOM 866 C CA . TYR A 1 110 ? 8.173 14.014 11.441 1.00 81.31 110 TYR A CA 1
ATOM 867 C C . TYR A 1 110 ? 8.192 12.567 10.938 1.00 81.31 110 TYR A C 1
ATOM 869 O O . TYR A 1 110 ? 7.118 11.986 10.768 1.00 81.31 110 TYR A O 1
ATOM 877 N N . ASP A 1 111 ? 9.366 11.965 10.735 1.00 89.56 111 ASP A N 1
ATOM 878 C CA . ASP A 1 111 ? 9.467 10.586 10.261 1.00 89.56 111 ASP A CA 1
ATOM 879 C C . ASP A 1 111 ? 8.935 9.610 11.318 1.00 89.56 111 ASP A C 1
ATOM 88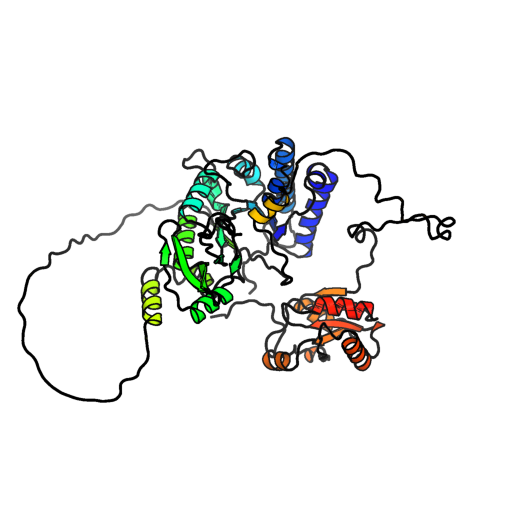1 O O . ASP A 1 111 ? 8.966 9.871 12.526 1.00 89.56 111 ASP A O 1
ATOM 885 N N . PHE A 1 112 ? 8.411 8.471 10.866 1.00 93.38 112 PHE A N 1
ATOM 886 C CA . PHE A 1 112 ? 8.064 7.379 11.770 1.00 93.38 112 PHE A CA 1
ATOM 887 C C . PHE A 1 112 ? 9.355 6.707 12.237 1.00 93.38 112 PHE A C 1
ATOM 889 O O . PHE A 1 112 ? 10.129 6.221 11.415 1.00 93.38 112 PHE A O 1
ATOM 896 N N . GLY A 1 113 ? 9.603 6.683 13.547 1.00 93.38 113 GLY A N 1
ATOM 897 C CA . GLY A 1 113 ? 10.867 6.194 14.088 1.00 93.38 113 GLY A CA 1
ATOM 898 C C . GLY A 1 113 ? 10.726 5.076 15.124 1.00 93.38 113 GLY A C 1
ATOM 899 O O . GLY A 1 113 ? 9.618 4.692 15.511 1.00 93.38 113 GLY A O 1
ATOM 900 N N . PRO A 1 114 ? 11.863 4.608 15.674 1.00 93.62 114 PRO A N 1
ATOM 901 C CA . PRO A 1 114 ? 11.899 3.582 16.718 1.00 93.62 114 PRO A CA 1
ATOM 902 C C . PRO A 1 114 ? 11.031 3.912 17.940 1.00 93.62 114 PRO A C 1
ATOM 904 O O . PRO A 1 114 ? 10.468 3.024 18.580 1.00 93.62 114 PRO A O 1
ATOM 907 N N . ARG A 1 115 ? 10.920 5.205 18.284 1.00 92.50 115 ARG A N 1
ATOM 908 C CA . ARG A 1 115 ? 10.105 5.676 19.413 1.00 92.50 115 ARG A CA 1
ATOM 909 C C . ARG A 1 115 ? 8.619 5.457 19.163 1.00 92.50 115 ARG A C 1
ATOM 911 O O . ARG A 1 115 ? 7.934 5.012 20.077 1.00 92.50 115 ARG A O 1
ATOM 918 N N . ASP A 1 116 ? 8.133 5.742 17.958 1.00 95.25 116 ASP A N 1
ATOM 919 C CA . ASP A 1 116 ? 6.728 5.535 17.596 1.00 95.25 116 ASP A CA 1
ATOM 920 C C . ASP A 1 116 ? 6.417 4.046 17.481 1.00 95.25 116 ASP A C 1
ATOM 922 O O . ASP A 1 116 ? 5.401 3.605 18.014 1.00 95.25 116 ASP A O 1
ATOM 926 N N . LEU A 1 117 ? 7.335 3.266 16.895 1.00 95.56 117 LEU A N 1
ATOM 927 C CA . LEU A 1 117 ? 7.222 1.810 16.825 1.00 95.56 117 LEU A CA 1
ATOM 928 C C . LEU A 1 117 ? 7.043 1.203 18.222 1.00 95.56 117 LEU A C 1
ATOM 930 O O . LEU A 1 117 ? 6.085 0.478 18.466 1.00 95.56 117 LEU A O 1
ATOM 934 N N . LYS A 1 118 ? 7.914 1.576 19.169 1.00 95.06 118 LYS A N 1
ATOM 935 C CA . LYS A 1 118 ? 7.803 1.147 20.569 1.00 95.06 118 LYS A CA 1
ATOM 936 C C . LYS A 1 118 ? 6.519 1.645 21.230 1.00 95.06 118 LYS A C 1
ATOM 938 O O . LYS A 1 118 ? 5.934 0.943 22.043 1.00 95.06 118 LYS A O 1
ATOM 943 N N . ASN A 1 119 ? 6.101 2.874 20.930 1.00 96.00 119 ASN A N 1
ATOM 944 C CA . ASN A 1 119 ? 4.898 3.459 21.514 1.00 96.00 119 ASN A CA 1
ATOM 945 C C . ASN A 1 119 ? 3.648 2.677 21.088 1.00 96.00 119 ASN A C 1
ATOM 947 O O . ASN A 1 119 ? 2.751 2.498 21.905 1.00 96.00 119 ASN A O 1
ATOM 951 N N . LEU A 1 120 ? 3.595 2.209 19.841 1.00 97.62 120 LEU A N 1
ATOM 952 C CA . LEU A 1 120 ? 2.444 1.523 19.253 1.00 97.62 120 LEU A CA 1
ATOM 953 C C . LEU A 1 120 ? 2.474 -0.007 19.380 1.00 97.62 120 LEU A C 1
ATOM 955 O O . LEU A 1 120 ? 1.507 -0.634 18.964 1.00 97.62 120 LEU A O 1
ATOM 959 N N . ASP A 1 121 ? 3.529 -0.591 19.955 1.00 95.25 121 ASP A N 1
ATOM 960 C CA . ASP A 1 121 ? 3.740 -2.045 20.010 1.00 95.25 121 ASP A CA 1
ATOM 961 C C . ASP A 1 121 ? 2.512 -2.813 20.524 1.00 95.25 121 ASP A C 1
ATOM 963 O O . ASP A 1 121 ? 2.007 -3.690 19.833 1.00 95.25 121 ASP A O 1
ATOM 967 N N . ASP A 1 122 ? 1.953 -2.431 21.672 1.00 95.38 122 ASP A N 1
ATOM 968 C CA . ASP A 1 122 ? 0.815 -3.153 22.261 1.00 95.38 122 ASP A CA 1
ATOM 969 C C . ASP A 1 122 ? -0.499 -3.006 21.471 1.00 95.38 122 ASP A C 1
ATOM 971 O O . ASP A 1 122 ? -1.393 -3.832 21.616 1.00 95.38 122 ASP A O 1
ATOM 975 N N . ALA A 1 123 ? -0.630 -1.962 20.646 1.00 97.31 123 ALA A N 1
ATOM 976 C CA . ALA A 1 123 ? -1.883 -1.619 19.967 1.00 97.31 123 ALA A CA 1
ATOM 977 C C . ALA A 1 123 ? -1.910 -2.004 18.479 1.00 97.31 123 ALA A C 1
ATOM 979 O O . ALA A 1 123 ? -2.978 -2.005 17.872 1.00 97.31 123 ALA A O 1
ATOM 980 N N . VAL A 1 124 ? -0.751 -2.273 17.872 1.00 98.19 124 VAL A N 1
ATOM 981 C CA . VAL A 1 124 ? -0.611 -2.559 16.439 1.00 98.19 124 VAL A CA 1
ATOM 982 C C . VAL A 1 124 ? 0.006 -3.945 16.254 1.00 98.19 124 VAL A C 1
ATOM 984 O O . VAL A 1 124 ? 1.070 -4.259 16.797 1.00 98.19 124 VAL A O 1
ATOM 987 N N . ASP A 1 125 ? -0.659 -4.773 15.452 1.00 97.62 125 ASP A N 1
ATOM 988 C CA . ASP A 1 125 ? -0.288 -6.172 15.216 1.00 97.62 125 ASP A CA 1
ATOM 989 C C . ASP A 1 125 ? 0.787 -6.314 14.128 1.00 97.62 125 ASP A C 1
ATOM 991 O O . ASP A 1 125 ? 1.553 -7.278 14.121 1.00 97.62 125 ASP A O 1
ATOM 995 N N . GLY A 1 126 ? 0.900 -5.324 13.238 1.00 98.19 126 GLY A N 1
ATOM 996 C CA . GLY A 1 126 ? 1.980 -5.245 12.261 1.00 98.19 126 GLY A CA 1
ATOM 997 C C . GLY A 1 126 ? 2.059 -3.905 11.535 1.00 98.19 126 GLY A C 1
ATOM 998 O O . GLY A 1 126 ? 1.123 -3.109 11.539 1.00 98.19 126 GLY A O 1
ATOM 999 N N . PHE A 1 127 ? 3.190 -3.653 10.889 1.00 98.44 127 PHE A N 1
ATOM 1000 C CA . PHE A 1 127 ? 3.507 -2.400 10.220 1.00 98.44 127 PHE A CA 1
ATOM 1001 C C . PHE A 1 127 ? 3.836 -2.667 8.757 1.00 98.44 127 PHE A C 1
ATOM 1003 O O . PHE A 1 127 ? 4.863 -3.269 8.455 1.00 98.44 127 PHE A O 1
ATOM 1010 N N . SER A 1 128 ? 2.984 -2.203 7.844 1.00 98.31 128 SER A N 1
ATOM 1011 C CA . SER A 1 128 ? 3.272 -2.251 6.411 1.00 98.31 128 SER A CA 1
ATOM 1012 C C . SER A 1 128 ? 4.206 -1.104 6.048 1.00 98.31 128 SER A C 1
ATOM 1014 O O . SER A 1 128 ? 3.774 0.045 5.956 1.00 98.31 128 SER A O 1
ATOM 1016 N N . LEU A 1 129 ? 5.487 -1.419 5.869 1.00 97.69 129 LEU A N 1
ATOM 1017 C CA . LEU A 1 129 ? 6.533 -0.457 5.554 1.00 97.69 129 LEU A CA 1
ATOM 1018 C C . LEU A 1 129 ? 6.654 -0.301 4.035 1.00 97.69 129 LEU A C 1
ATOM 1020 O O . LEU A 1 129 ? 7.047 -1.236 3.345 1.00 97.69 129 LEU A O 1
ATOM 1024 N N . MET A 1 130 ? 6.329 0.884 3.516 1.00 96.00 130 MET A N 1
ATOM 1025 C CA . MET A 1 130 ? 6.308 1.179 2.074 1.00 96.00 130 MET A CA 1
ATOM 1026 C C . MET A 1 130 ? 7.719 1.389 1.498 1.00 96.00 130 MET A C 1
ATOM 1028 O O . MET A 1 130 ? 8.068 2.475 1.053 1.00 96.00 130 MET A O 1
ATOM 1032 N N . THR A 1 131 ? 8.563 0.356 1.532 1.00 96.12 131 THR A N 1
ATOM 1033 C CA . THR A 1 131 ? 9.929 0.355 0.972 1.00 96.12 131 THR A CA 1
ATOM 1034 C C . THR A 1 131 ? 9.939 0.192 -0.553 1.00 96.12 131 THR A C 1
ATOM 1036 O O . THR A 1 131 ? 10.599 -0.691 -1.093 1.00 96.12 131 THR A O 1
ATOM 1039 N N . TYR A 1 132 ? 9.185 1.043 -1.242 1.00 94.50 132 TYR A N 1
ATOM 1040 C CA . TYR A 1 132 ? 9.118 1.198 -2.697 1.00 94.50 132 TYR A CA 1
ATOM 1041 C C . TYR A 1 132 ? 8.800 2.667 -3.030 1.00 94.50 132 TYR A C 1
ATOM 1043 O O . TYR A 1 132 ? 8.738 3.489 -2.119 1.00 94.50 132 TYR A O 1
ATOM 1051 N N . ASP A 1 133 ? 8.641 3.007 -4.314 1.00 91.56 133 ASP A N 1
ATOM 1052 C CA . ASP A 1 133 ? 8.521 4.396 -4.799 1.00 91.56 133 ASP A CA 1
ATOM 1053 C C . ASP A 1 133 ? 9.733 5.277 -4.450 1.00 91.56 133 ASP A C 1
ATOM 1055 O O . ASP A 1 133 ? 9.602 6.463 -4.159 1.00 91.56 133 ASP A O 1
ATOM 1059 N N . PHE A 1 134 ? 10.940 4.702 -4.495 1.00 91.31 134 PHE A N 1
ATOM 1060 C CA . PHE A 1 134 ? 12.180 5.457 -4.293 1.00 91.31 134 PHE A CA 1
ATOM 1061 C C . PHE A 1 134 ? 12.405 6.519 -5.382 1.00 91.31 134 PHE A C 1
ATOM 1063 O O . PHE A 1 134 ? 12.899 7.613 -5.107 1.00 91.31 134 PHE A O 1
ATOM 1070 N N . SER A 1 135 ? 12.044 6.191 -6.623 1.00 88.38 135 SER A N 1
ATOM 1071 C CA . SER A 1 135 ? 12.169 7.065 -7.789 1.00 88.38 135 SER A CA 1
ATOM 1072 C C . SER A 1 135 ? 10.803 7.460 -8.339 1.00 88.38 135 SER A C 1
ATOM 1074 O O . SER A 1 135 ? 9.834 6.710 -8.247 1.00 88.38 135 SER A O 1
ATOM 1076 N N . GLY A 1 136 ? 10.742 8.635 -8.966 1.00 84.19 136 GLY A N 1
ATOM 1077 C CA . GLY A 1 136 ? 9.539 9.161 -9.608 1.00 84.19 136 GLY A CA 1
ATOM 1078 C C . GLY A 1 136 ? 9.857 9.836 -10.943 1.00 84.19 136 GLY A C 1
ATOM 1079 O O . GLY A 1 136 ? 11.028 9.949 -11.300 1.00 84.19 136 GLY A O 1
ATOM 1080 N N . PRO A 1 137 ? 8.848 10.339 -11.678 1.00 82.06 137 PRO A N 1
ATOM 1081 C CA . PRO A 1 137 ? 9.042 10.884 -13.027 1.00 82.06 137 PRO A CA 1
ATOM 1082 C C . PRO A 1 137 ? 10.072 12.018 -13.109 1.00 82.06 137 PRO A C 1
ATOM 1084 O O . PRO A 1 137 ? 10.778 12.131 -14.103 1.00 82.06 137 PRO A O 1
ATOM 1087 N N . GLN A 1 138 ? 10.186 12.826 -12.049 1.00 80.31 138 GLN A N 1
ATOM 1088 C CA . GLN A 1 138 ? 11.149 13.932 -11.958 1.00 80.31 138 GLN A CA 1
ATOM 1089 C C . GLN A 1 138 ? 12.578 13.481 -11.620 1.00 80.31 138 GLN A C 1
ATOM 1091 O O . GLN A 1 138 ? 13.527 14.226 -11.838 1.00 80.31 138 GLN A O 1
ATOM 1096 N N . ASN A 1 139 ? 12.742 12.267 -11.089 1.00 81.31 139 ASN A N 1
ATOM 1097 C CA . ASN A 1 139 ? 14.040 11.665 -10.800 1.00 81.31 139 ASN A CA 1
ATOM 1098 C C . ASN A 1 139 ? 14.006 10.160 -11.142 1.00 81.31 139 ASN A C 1
ATOM 1100 O O . ASN A 1 139 ? 13.882 9.327 -10.231 1.00 81.31 139 ASN A O 1
ATOM 1104 N N . PRO A 1 140 ? 14.044 9.812 -12.446 1.00 86.44 140 PRO A N 1
ATOM 1105 C CA . PRO A 1 140 ? 13.961 8.432 -12.913 1.00 86.44 140 PRO A CA 1
ATOM 1106 C C . PRO A 1 140 ? 15.033 7.527 -12.306 1.00 86.44 140 PRO A C 1
ATOM 1108 O O . PRO A 1 140 ? 16.210 7.884 -12.248 1.00 86.44 140 PRO A O 1
ATOM 1111 N N . GLY A 1 141 ? 14.642 6.319 -11.907 1.00 90.50 141 GLY A N 1
ATOM 1112 C CA . GLY A 1 141 ? 15.552 5.376 -11.268 1.00 90.50 141 GLY A CA 1
ATOM 1113 C C . GLY A 1 141 ? 14.864 4.102 -10.770 1.00 90.50 141 GLY A C 1
ATOM 1114 O O . GLY A 1 141 ? 13.727 3.826 -11.160 1.00 90.50 141 GLY A O 1
ATOM 1115 N N . PRO A 1 142 ? 15.555 3.311 -9.928 1.00 92.81 142 PRO A N 1
ATOM 1116 C CA . PRO A 1 142 ? 15.047 2.038 -9.426 1.00 92.81 142 PRO A CA 1
ATOM 1117 C C . PRO A 1 142 ? 13.818 2.226 -8.536 1.00 92.81 142 PRO A C 1
ATOM 1119 O O . PRO A 1 142 ? 13.677 3.240 -7.855 1.00 92.81 142 PRO A O 1
ATOM 1122 N N . ASN A 1 143 ? 12.954 1.214 -8.472 1.00 93.31 143 ASN A N 1
ATOM 1123 C CA . ASN A 1 143 ? 11.732 1.294 -7.670 1.00 93.31 143 ASN A CA 1
ATOM 1124 C C . ASN A 1 143 ? 12.020 1.256 -6.163 1.00 93.31 143 ASN A C 1
ATOM 1126 O O . ASN A 1 143 ? 11.357 1.935 -5.381 1.00 93.31 143 ASN A O 1
ATOM 1130 N N . ALA A 1 144 ? 12.973 0.426 -5.746 1.00 95.62 144 ALA A N 1
ATOM 1131 C CA . ALA A 1 144 ? 13.222 0.093 -4.351 1.00 95.62 144 ALA A CA 1
ATOM 1132 C C . ALA A 1 144 ? 14.670 -0.403 -4.133 1.00 95.62 144 ALA A C 1
ATOM 1134 O O . ALA A 1 144 ? 14.851 -1.588 -3.842 1.00 95.62 144 ALA A O 1
ATOM 1135 N N . PRO A 1 145 ? 15.715 0.440 -4.267 1.00 95.88 145 PRO A N 1
ATOM 1136 C CA . PRO A 1 145 ? 17.112 0.002 -4.173 1.00 95.88 145 PRO A CA 1
ATOM 1137 C C . PRO A 1 145 ? 17.412 -0.786 -2.888 1.00 95.88 145 PRO A C 1
ATOM 1139 O O . PRO A 1 145 ? 17.132 -0.304 -1.790 1.00 95.88 145 PRO A O 1
ATOM 1142 N N . LEU A 1 146 ? 18.047 -1.961 -2.989 1.00 93.75 146 LEU A N 1
ATOM 1143 C CA . LEU A 1 146 ? 18.244 -2.845 -1.826 1.00 93.75 146 LEU A CA 1
ATOM 1144 C C . LEU A 1 146 ? 19.002 -2.169 -0.669 1.00 93.75 146 LEU A C 1
ATOM 1146 O O . LEU A 1 146 ? 18.614 -2.308 0.488 1.00 93.75 146 LEU A O 1
ATOM 1150 N N . LYS A 1 147 ? 20.041 -1.377 -0.970 1.00 93.06 147 LYS A N 1
ATOM 1151 C CA . LYS A 1 147 ? 20.803 -0.633 0.052 1.00 93.06 147 LYS A CA 1
ATOM 1152 C C . LYS A 1 147 ? 19.947 0.385 0.806 1.00 93.06 147 LYS A C 1
ATOM 1154 O O . LYS A 1 147 ? 20.136 0.565 2.005 1.00 93.06 147 LYS A O 1
ATOM 1159 N N . TRP A 1 148 ? 19.004 1.027 0.118 1.00 94.50 148 TRP A N 1
ATOM 1160 C CA . TRP A 1 148 ? 18.066 1.962 0.735 1.00 94.50 148 TRP A CA 1
ATOM 1161 C C . TRP A 1 148 ? 17.057 1.237 1.634 1.00 94.50 148 TRP A C 1
ATOM 1163 O O . TRP A 1 148 ? 16.777 1.704 2.740 1.00 94.50 148 TRP A O 1
ATOM 1173 N N . ILE A 1 149 ? 16.587 0.055 1.222 1.00 95.56 149 ILE A N 1
ATOM 1174 C CA . ILE A 1 149 ? 15.761 -0.814 2.071 1.00 95.56 149 ILE A CA 1
ATOM 1175 C C . ILE A 1 149 ? 16.528 -1.188 3.349 1.00 95.56 149 ILE A C 1
ATOM 1177 O O . ILE A 1 149 ? 16.004 -1.013 4.449 1.00 95.56 149 ILE A O 1
ATOM 1181 N N . SER A 1 150 ? 17.782 -1.642 3.231 1.00 94.19 150 SER A N 1
ATOM 1182 C CA . SER A 1 150 ? 18.619 -1.983 4.391 1.00 94.19 150 SER A CA 1
ATOM 1183 C C . SER A 1 150 ? 18.826 -0.788 5.327 1.00 94.19 150 SER A C 1
ATOM 1185 O O . SER A 1 150 ? 18.628 -0.927 6.532 1.00 94.19 150 SER A O 1
ATOM 1187 N N . ALA A 1 151 ? 19.148 0.392 4.788 1.00 93.81 151 ALA A N 1
ATOM 1188 C CA . ALA A 1 151 ? 19.314 1.612 5.579 1.00 93.81 151 ALA A CA 1
ATOM 1189 C C . ALA A 1 151 ? 18.013 2.021 6.293 1.00 93.81 151 ALA A C 1
ATOM 1191 O O . ALA A 1 151 ? 18.032 2.382 7.468 1.00 93.81 151 ALA A O 1
ATOM 1192 N N . THR A 1 152 ? 16.865 1.894 5.621 1.00 95.19 152 THR A N 1
ATOM 1193 C CA . THR A 1 152 ? 15.543 2.147 6.216 1.00 95.19 152 THR A CA 1
ATOM 1194 C C . THR A 1 152 ? 15.283 1.219 7.405 1.00 95.19 152 THR A C 1
ATOM 1196 O O . THR A 1 152 ? 14.846 1.669 8.466 1.00 95.19 152 THR A O 1
ATOM 1199 N N . MET A 1 153 ? 15.596 -0.071 7.259 1.00 94.38 153 MET A N 1
ATOM 1200 C CA . MET A 1 153 ? 15.458 -1.052 8.339 1.00 94.38 153 MET A CA 1
ATOM 1201 C C . MET A 1 153 ? 16.407 -0.755 9.509 1.00 94.38 153 MET A C 1
ATOM 1203 O O . MET A 1 153 ? 16.000 -0.858 10.668 1.00 94.38 153 MET A O 1
ATOM 1207 N N . GLU A 1 154 ? 17.643 -0.334 9.229 1.00 92.94 154 GLU A N 1
ATOM 1208 C CA . GLU A 1 154 ? 18.613 0.078 10.251 1.00 92.94 154 GLU A CA 1
ATOM 1209 C C . GLU A 1 154 ? 18.151 1.315 11.029 1.00 92.94 154 GLU A C 1
ATOM 1211 O O . GLU A 1 154 ? 18.237 1.318 12.259 1.00 92.94 154 GLU A O 1
ATOM 1216 N N . LEU A 1 155 ? 17.611 2.330 10.350 1.00 92.88 155 LEU A N 1
ATOM 1217 C CA . LEU A 1 155 ? 17.066 3.530 10.991 1.00 92.88 155 LEU A CA 1
ATOM 1218 C C . LEU A 1 155 ? 15.849 3.211 11.869 1.00 92.88 155 LEU A C 1
ATOM 1220 O O . LEU A 1 155 ? 15.731 3.739 12.976 1.00 92.88 155 LEU A O 1
ATOM 1224 N N . LEU A 1 156 ? 14.954 2.336 11.402 1.00 92.81 156 LEU A N 1
ATOM 1225 C CA . LEU A 1 156 ? 13.715 2.003 12.108 1.00 92.81 156 LEU A CA 1
ATOM 1226 C C . LEU A 1 156 ? 13.934 1.064 13.305 1.00 92.81 156 LEU A C 1
ATOM 1228 O O . LEU A 1 156 ? 13.283 1.224 14.339 1.00 92.81 156 LEU A O 1
ATOM 1232 N N . LEU A 1 157 ? 14.821 0.073 13.176 1.00 91.81 157 LEU A N 1
ATOM 1233 C CA . LEU A 1 157 ? 14.989 -0.995 14.172 1.00 91.81 157 LEU A CA 1
ATOM 1234 C C . LEU A 1 157 ? 16.265 -0.870 15.015 1.00 91.81 157 LEU A C 1
ATOM 1236 O O . LEU A 1 157 ? 16.319 -1.400 16.132 1.00 91.81 157 LEU A O 1
ATOM 1240 N N . GLY A 1 158 ? 17.263 -0.138 14.518 1.00 83.25 158 GLY A N 1
ATOM 1241 C CA . GLY A 1 158 ? 18.583 0.000 15.123 1.00 83.25 158 GLY A CA 1
ATOM 1242 C C . GLY A 1 158 ? 19.516 -1.185 14.843 1.00 83.25 158 GLY A C 1
ATOM 1243 O O . GLY A 1 158 ? 19.094 -2.313 14.585 1.00 83.25 158 GLY A O 1
ATOM 1244 N N . SER A 1 159 ? 20.822 -0.929 14.944 1.00 66.56 159 SER A N 1
ATOM 1245 C CA . SER A 1 159 ? 21.896 -1.893 14.657 1.00 66.56 159 SER A CA 1
ATOM 1246 C C . SER A 1 159 ? 22.347 -2.738 15.863 1.00 66.56 159 SER A C 1
ATOM 1248 O O . SER A 1 159 ? 23.090 -3.704 15.688 1.00 66.56 159 SER A O 1
ATOM 1250 N N . THR A 1 160 ? 21.899 -2.433 17.090 1.00 55.78 160 THR A N 1
ATOM 1251 C CA . THR A 1 160 ? 22.367 -3.089 18.333 1.00 55.78 160 THR A CA 1
ATOM 1252 C C . THR A 1 160 ? 21.230 -3.534 19.265 1.00 55.78 160 THR A C 1
ATOM 1254 O O . THR A 1 160 ? 20.076 -3.134 19.116 1.00 55.78 160 THR A O 1
ATOM 1257 N N . SER A 1 161 ? 21.559 -4.383 20.247 1.00 53.59 161 SER A N 1
ATOM 1258 C CA . SER A 1 161 ? 20.645 -5.048 21.197 1.00 53.59 161 SER A CA 1
ATOM 1259 C C . SER A 1 161 ? 19.807 -4.122 22.093 1.00 53.59 161 SER A C 1
ATOM 1261 O O . SER A 1 161 ? 18.888 -4.603 22.747 1.00 53.59 161 SER A O 1
ATOM 1263 N N . ASN A 1 162 ? 20.082 -2.814 22.105 1.00 57.00 162 ASN A N 1
ATOM 1264 C CA . ASN A 1 162 ? 19.307 -1.812 22.850 1.00 57.00 162 ASN A CA 1
ATOM 1265 C C . ASN A 1 162 ? 18.210 -1.133 22.002 1.00 57.00 162 ASN A C 1
ATOM 1267 O O . ASN A 1 162 ? 17.508 -0.253 22.500 1.00 57.00 162 ASN A O 1
ATOM 1271 N N . GLY A 1 163 ? 18.079 -1.506 20.724 1.00 67.94 163 GLY A N 1
ATOM 1272 C CA . GLY A 1 163 ? 17.047 -1.005 19.816 1.00 67.94 163 GLY A CA 1
ATOM 1273 C C . GLY A 1 163 ? 15.709 -1.744 19.924 1.00 67.94 163 GLY A C 1
ATOM 1274 O O . GLY A 1 163 ? 15.491 -2.617 20.764 1.00 67.94 163 GLY A O 1
ATOM 1275 N N . VAL A 1 164 ? 14.802 -1.432 19.003 1.00 83.31 164 VAL A N 1
ATOM 1276 C CA . VAL A 1 164 ? 13.486 -2.084 18.868 1.00 83.31 164 VAL A CA 1
ATOM 1277 C C . VAL A 1 164 ? 13.537 -3.295 17.931 1.00 83.31 164 VAL A C 1
ATOM 1279 O O . VAL A 1 164 ? 12.523 -3.738 17.410 1.00 83.31 164 VAL A O 1
ATOM 1282 N N . ARG A 1 165 ? 14.726 -3.879 17.734 1.00 87.00 165 ARG A N 1
ATOM 1283 C CA . ARG A 1 165 ? 14.962 -4.994 16.805 1.00 87.00 165 ARG A CA 1
ATOM 1284 C C . ARG A 1 165 ? 14.125 -6.241 17.099 1.00 87.00 165 ARG A C 1
ATOM 1286 O O . ARG A 1 165 ? 13.805 -6.977 16.177 1.00 87.00 165 ARG A O 1
ATOM 1293 N N . HIS A 1 166 ? 13.729 -6.464 18.352 1.00 90.31 166 HIS A N 1
ATOM 1294 C CA . HIS A 1 166 ? 12.807 -7.544 18.716 1.00 90.31 166 HIS A CA 1
ATOM 1295 C C . HIS A 1 166 ? 11.420 -7.390 18.067 1.00 90.31 166 HIS A C 1
ATOM 1297 O O . HIS A 1 166 ? 10.729 -8.389 17.900 1.00 90.31 166 HIS A O 1
ATOM 1303 N N . LEU A 1 167 ? 11.040 -6.178 17.643 1.00 94.06 167 LEU A N 1
ATOM 1304 C CA . LEU A 1 167 ? 9.803 -5.881 16.916 1.00 94.06 167 LEU A CA 1
ATOM 1305 C C . LEU A 1 167 ? 9.916 -6.117 15.405 1.00 94.06 167 LEU A C 1
ATOM 1307 O O . LEU A 1 167 ? 8.954 -5.868 14.685 1.00 94.06 167 LEU A O 1
ATOM 1311 N N . SER A 1 168 ? 11.048 -6.621 14.895 1.00 94.75 168 SER A N 1
ATOM 1312 C CA . SER A 1 168 ? 11.209 -6.874 13.456 1.00 94.75 168 SER A CA 1
ATOM 1313 C C . SER A 1 168 ? 10.148 -7.826 12.898 1.00 94.75 168 SER A C 1
ATOM 1315 O O . SER A 1 168 ? 9.695 -7.640 11.774 1.00 94.75 168 SER A O 1
ATOM 1317 N N . HIS A 1 169 ? 9.680 -8.778 13.710 1.00 95.56 169 HIS A N 1
ATOM 1318 C CA . HIS A 1 169 ? 8.610 -9.710 13.356 1.00 95.56 169 HIS A CA 1
ATOM 1319 C C . HIS A 1 169 ? 7.250 -9.034 13.102 1.00 95.56 169 HIS A C 1
ATOM 1321 O O . HIS A 1 169 ? 6.396 -9.638 12.457 1.00 95.56 169 HIS A O 1
ATOM 1327 N N . LYS A 1 170 ? 7.051 -7.798 13.584 1.00 97.31 170 LYS A N 1
ATOM 1328 C CA . LYS A 1 170 ? 5.871 -6.971 13.292 1.00 97.31 170 LYS A CA 1
ATOM 1329 C C . LYS A 1 170 ? 6.043 -6.106 12.047 1.00 97.31 170 LYS A C 1
ATOM 1331 O O . LYS A 1 170 ? 5.078 -5.495 11.611 1.00 97.31 170 LYS A O 1
ATOM 1336 N N . ILE A 1 171 ? 7.236 -6.012 11.467 1.00 98.25 171 ILE A N 1
ATOM 1337 C CA . ILE A 1 171 ? 7.450 -5.243 10.238 1.00 98.25 171 ILE A CA 1
ATOM 1338 C C . ILE A 1 171 ? 7.095 -6.110 9.031 1.00 98.25 171 ILE A C 1
ATOM 1340 O O . ILE A 1 171 ? 7.468 -7.280 8.964 1.00 98.25 171 ILE A O 1
ATOM 1344 N N . PHE A 1 172 ? 6.411 -5.522 8.056 1.00 98.31 172 PHE A N 1
ATOM 1345 C CA . PHE A 1 172 ? 6.182 -6.089 6.736 1.00 98.31 172 PHE A CA 1
ATOM 1346 C C . PHE A 1 172 ? 6.918 -5.229 5.713 1.00 98.31 172 PHE A C 1
ATOM 1348 O O . PHE A 1 172 ? 6.528 -4.093 5.456 1.00 98.31 172 PHE A O 1
ATOM 1355 N N . LEU A 1 173 ? 8.015 -5.764 5.178 1.00 98.06 173 LEU A N 1
ATOM 1356 C CA . LEU A 1 173 ? 8.838 -5.104 4.170 1.00 98.06 173 LEU A CA 1
ATOM 1357 C C . LEU A 1 173 ? 8.070 -5.033 2.845 1.00 98.06 173 LEU A C 1
ATOM 1359 O O . LEU A 1 173 ? 7.674 -6.065 2.299 1.00 98.06 173 LEU A O 1
ATOM 1363 N N . GLY A 1 174 ? 7.860 -3.819 2.343 1.00 97.38 174 GLY A N 1
ATOM 1364 C CA . GLY A 1 174 ? 7.117 -3.550 1.119 1.00 97.38 174 GLY A CA 1
ATOM 1365 C C . GLY A 1 174 ? 7.871 -3.974 -0.137 1.00 97.38 174 GLY A C 1
ATOM 1366 O O . GLY A 1 174 ? 9.042 -3.635 -0.309 1.00 97.38 174 GLY A O 1
ATOM 1367 N N . ILE A 1 175 ? 7.182 -4.678 -1.034 1.00 96.06 175 ILE A N 1
ATOM 1368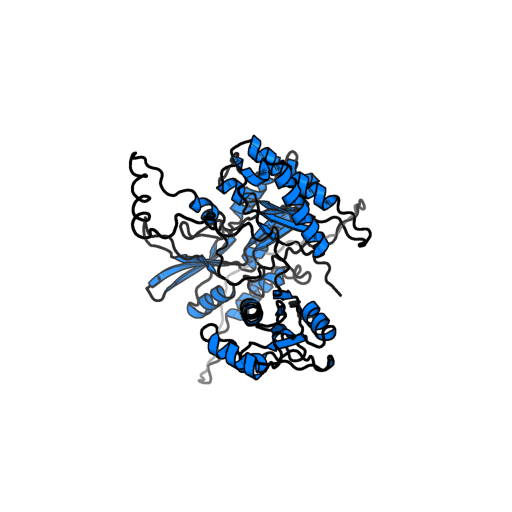 C CA . ILE A 1 175 ? 7.669 -5.111 -2.347 1.00 96.06 175 ILE A CA 1
ATOM 1369 C C . ILE A 1 175 ? 6.672 -4.655 -3.416 1.00 96.06 175 ILE A C 1
ATOM 1371 O O . ILE A 1 175 ? 5.503 -5.043 -3.394 1.00 96.06 175 ILE A O 1
ATOM 1375 N N . ASN A 1 176 ? 7.142 -3.864 -4.379 1.00 94.44 176 ASN A N 1
ATOM 1376 C CA . ASN A 1 176 ? 6.350 -3.459 -5.534 1.00 94.44 176 ASN A CA 1
ATOM 1377 C C . ASN A 1 176 ? 6.230 -4.594 -6.563 1.00 94.44 176 ASN A C 1
ATOM 1379 O O . ASN A 1 176 ? 7.206 -5.277 -6.879 1.00 94.44 176 ASN A O 1
ATOM 1383 N N . PHE A 1 177 ? 5.026 -4.773 -7.100 1.00 93.81 177 PHE A N 1
ATOM 1384 C CA . PHE A 1 177 ? 4.699 -5.676 -8.209 1.00 93.81 177 PHE A CA 1
ATOM 1385 C C . PHE A 1 177 ? 4.416 -4.928 -9.521 1.00 93.81 177 PHE A C 1
ATOM 1387 O O . PHE A 1 177 ? 4.321 -5.552 -10.576 1.00 93.81 177 PHE A O 1
ATOM 1394 N N . TYR A 1 178 ? 4.346 -3.600 -9.474 1.00 92.25 178 TYR A N 1
ATOM 1395 C CA . TYR A 1 178 ? 4.441 -2.724 -10.638 1.00 92.25 178 TYR A CA 1
ATOM 1396 C C . TYR A 1 178 ? 5.901 -2.360 -10.922 1.00 92.25 178 TYR A C 1
ATOM 1398 O O . TYR A 1 178 ? 6.781 -2.516 -10.070 1.00 92.25 178 TYR A O 1
ATOM 1406 N N . GLY A 1 179 ? 6.146 -1.856 -12.126 1.00 94.69 179 GLY A N 1
ATOM 1407 C CA . GLY A 1 179 ? 7.380 -1.161 -12.475 1.00 94.69 179 GLY A CA 1
ATOM 1408 C C . GLY A 1 179 ? 7.100 0.275 -12.889 1.00 94.69 179 GLY A C 1
ATOM 1409 O O . GLY A 1 179 ? 5.960 0.722 -12.832 1.00 94.69 179 GLY A O 1
ATOM 1410 N N . ASN A 1 180 ? 8.118 0.971 -13.372 1.00 95.19 180 ASN A N 1
ATOM 1411 C CA . ASN A 1 180 ? 7.989 2.296 -13.959 1.00 95.19 180 ASN A CA 1
ATOM 1412 C C . ASN A 1 180 ? 8.631 2.334 -15.347 1.00 95.19 180 ASN A C 1
ATOM 1414 O O . ASN A 1 180 ? 9.682 1.730 -15.559 1.00 95.19 180 ASN A O 1
ATOM 1418 N N . ASP A 1 181 ? 7.998 3.055 -16.267 1.00 95.50 181 ASP A N 1
ATOM 1419 C CA . ASP A 1 181 ? 8.548 3.442 -17.564 1.00 95.50 181 ASP A CA 1
ATOM 1420 C C . ASP A 1 181 ? 8.732 4.960 -17.564 1.00 95.50 181 ASP A C 1
ATOM 1422 O O . ASP A 1 181 ? 7.748 5.702 -17.561 1.00 95.50 181 ASP A O 1
ATOM 1426 N N . PHE A 1 182 ? 9.983 5.414 -17.503 1.00 93.38 182 PHE A N 1
ATOM 1427 C CA . PHE A 1 182 ? 10.342 6.824 -17.406 1.00 93.38 182 PHE A CA 1
ATOM 1428 C C . PHE A 1 182 ? 10.911 7.363 -18.710 1.00 93.38 182 PHE A C 1
ATOM 1430 O O . PHE A 1 182 ? 11.716 6.708 -19.370 1.00 93.38 182 PHE A O 1
ATOM 1437 N N . ILE A 1 183 ? 10.585 8.616 -19.012 1.00 90.62 183 ILE A N 1
ATOM 1438 C CA . ILE A 1 183 ? 11.205 9.361 -20.106 1.00 90.62 183 ILE A CA 1
ATOM 1439 C C . ILE A 1 183 ? 12.590 9.841 -19.660 1.00 90.62 183 ILE A C 1
ATOM 1441 O O . ILE A 1 183 ? 12.733 10.558 -18.670 1.00 90.62 183 ILE A O 1
ATOM 1445 N N . VAL A 1 184 ? 13.623 9.479 -20.419 1.00 83.44 184 VAL A N 1
ATOM 1446 C CA . VAL A 1 184 ? 15.005 9.920 -20.206 1.00 83.44 184 VAL A CA 1
ATOM 1447 C C . VAL A 1 184 ? 15.237 11.200 -21.010 1.00 83.44 184 VAL A C 1
ATOM 1449 O O . VAL A 1 184 ? 15.722 11.175 -22.145 1.00 83.44 184 VAL A O 1
ATOM 1452 N N . SER A 1 185 ? 14.870 12.340 -20.426 1.00 67.81 185 SER A N 1
ATOM 1453 C CA . SER A 1 185 ? 15.132 13.659 -21.011 1.00 67.81 185 SER A CA 1
ATOM 1454 C C . SER A 1 185 ? 16.635 13.965 -21.020 1.00 67.81 185 SER A C 1
ATOM 1456 O O . SER A 1 185 ? 17.341 13.761 -20.037 1.00 67.81 185 SER A O 1
ATOM 1458 N N . ARG A 1 186 ? 17.149 14.468 -22.149 1.00 52.03 186 ARG A N 1
ATOM 1459 C CA . ARG A 1 186 ? 18.587 14.705 -22.392 1.00 52.03 186 ARG A CA 1
ATOM 1460 C C . ARG A 1 186 ? 19.131 16.053 -21.872 1.00 52.03 186 ARG A C 1
ATOM 1462 O O . ARG A 1 186 ? 20.189 16.472 -22.332 1.00 52.03 186 ARG A O 1
ATOM 1469 N N . GLY A 1 187 ? 18.464 16.740 -20.941 1.00 50.81 187 GLY A N 1
ATOM 1470 C CA . GLY A 1 187 ? 18.920 18.060 -20.481 1.00 50.81 187 GLY A CA 1
ATOM 1471 C C . GLY A 1 187 ? 18.349 18.525 -19.142 1.00 50.81 187 GLY A C 1
ATOM 1472 O O . GLY A 1 187 ? 17.291 18.067 -18.715 1.00 50.81 187 GLY A O 1
ATOM 1473 N N . GLU A 1 188 ? 19.070 19.451 -18.502 1.00 39.97 188 GLU A N 1
ATOM 1474 C CA . GLU A 1 188 ? 18.618 20.186 -17.316 1.00 39.97 188 GLU A CA 1
ATOM 1475 C C . GLU A 1 188 ? 17.359 20.996 -17.668 1.00 39.97 188 GLU A C 1
ATOM 1477 O O . GLU A 1 188 ? 17.397 21.863 -18.539 1.00 39.97 188 GLU A O 1
ATOM 1482 N N . GLY A 1 189 ? 16.235 20.684 -17.016 1.00 48.88 189 GLY A N 1
ATOM 1483 C CA . GLY A 1 189 ? 14.958 21.385 -17.200 1.00 48.88 189 GLY A CA 1
ATOM 1484 C C . GLY A 1 189 ? 13.932 20.697 -18.107 1.00 48.88 189 GLY A C 1
ATOM 1485 O O . GLY A 1 189 ? 12.932 21.318 -18.446 1.00 48.88 189 GLY A O 1
ATOM 1486 N N . GLY A 1 190 ? 14.144 19.441 -18.514 1.00 51.00 190 GLY A N 1
ATOM 1487 C CA . GLY A 1 190 ? 13.069 18.654 -19.124 1.00 51.00 190 GLY A CA 1
ATOM 1488 C C . GLY A 1 190 ? 12.044 18.244 -18.068 1.00 51.00 190 GLY A C 1
ATOM 1489 O O . GLY A 1 190 ? 12.434 17.641 -17.071 1.00 51.00 190 GLY A O 1
ATOM 1490 N N . ASP A 1 191 ? 10.761 18.539 -18.296 1.00 53.00 191 ASP A N 1
ATOM 1491 C CA . ASP A 1 191 ? 9.666 18.030 -17.468 1.00 53.00 191 ASP A CA 1
ATOM 1492 C C . ASP A 1 191 ? 9.761 16.500 -17.444 1.00 53.00 191 ASP A C 1
ATOM 1494 O O . ASP A 1 191 ? 9.540 15.830 -18.458 1.00 53.00 191 ASP A O 1
ATOM 1498 N N . GLY A 1 192 ? 10.191 15.943 -16.310 1.00 61.94 192 GLY A N 1
ATOM 1499 C CA . GLY A 1 192 ? 10.280 14.504 -16.123 1.00 61.94 192 GLY A CA 1
ATOM 1500 C C . GLY A 1 192 ? 8.942 13.846 -16.456 1.00 61.94 192 GLY A C 1
ATOM 1501 O O . GLY A 1 192 ? 7.876 14.395 -16.171 1.00 61.94 192 GLY A O 1
ATOM 1502 N N . GLY A 1 193 ? 8.981 12.682 -17.098 1.00 77.69 193 GLY A N 1
ATOM 1503 C CA . GLY A 1 193 ? 7.786 12.038 -17.632 1.00 77.69 193 GLY A CA 1
ATOM 1504 C C . GLY A 1 193 ? 7.800 10.529 -17.463 1.00 77.69 193 GLY A C 1
ATOM 1505 O O . GLY A 1 193 ? 8.805 9.931 -17.078 1.00 77.69 193 GLY A O 1
ATOM 1506 N N . GLY A 1 194 ? 6.662 9.912 -17.767 1.00 82.94 194 GLY A N 1
ATOM 1507 C CA . GLY A 1 194 ? 6.445 8.486 -17.550 1.00 82.94 194 GLY A CA 1
ATOM 1508 C C . GLY A 1 194 ? 5.782 8.175 -16.208 1.00 82.94 194 GLY A C 1
ATOM 1509 O O . GLY A 1 194 ? 5.299 9.072 -15.513 1.00 82.94 194 GLY A O 1
ATOM 1510 N N . GLY A 1 195 ? 5.700 6.894 -15.864 1.00 86.62 195 GLY A N 1
ATOM 1511 C CA . GLY A 1 195 ? 5.006 6.452 -14.660 1.00 86.62 195 GLY A CA 1
ATOM 1512 C C . GLY A 1 195 ? 4.845 4.943 -14.558 1.00 86.62 195 GLY A C 1
ATOM 1513 O O . GLY A 1 195 ? 5.497 4.177 -15.270 1.00 86.62 195 GLY A O 1
ATOM 1514 N N . ALA A 1 196 ? 3.969 4.534 -13.642 1.00 90.50 196 ALA A N 1
ATOM 1515 C CA . ALA A 1 196 ? 3.788 3.137 -13.293 1.00 90.50 196 ALA A CA 1
ATOM 1516 C C . ALA A 1 196 ? 3.269 2.304 -14.475 1.00 90.50 196 ALA A C 1
ATOM 1518 O O . ALA A 1 196 ? 2.342 2.702 -15.181 1.00 90.50 196 ALA A O 1
ATOM 1519 N N . ILE A 1 197 ? 3.841 1.114 -14.629 1.00 92.31 197 ILE A N 1
ATOM 1520 C CA . ILE A 1 197 ? 3.453 0.102 -15.608 1.00 92.31 197 ILE A CA 1
ATOM 1521 C C . ILE A 1 197 ? 3.104 -1.214 -14.908 1.00 92.31 197 ILE A C 1
ATOM 1523 O O . ILE A 1 197 ? 3.726 -1.612 -13.916 1.00 92.31 197 ILE A O 1
ATOM 1527 N N . THR A 1 198 ? 2.114 -1.920 -15.446 1.00 91.12 198 THR A N 1
ATOM 1528 C CA . THR A 1 198 ? 1.727 -3.258 -14.985 1.00 91.12 198 THR A CA 1
ATOM 1529 C C . THR A 1 198 ? 2.570 -4.343 -15.655 1.00 91.12 198 THR A C 1
ATOM 1531 O O . THR A 1 198 ? 3.302 -4.098 -16.617 1.00 91.12 198 THR A O 1
ATOM 1534 N N . GLY A 1 199 ? 2.429 -5.591 -15.204 1.00 86.19 199 GLY A N 1
ATOM 1535 C CA . GLY A 1 199 ? 3.048 -6.739 -15.868 1.00 86.19 199 GLY A CA 1
ATOM 1536 C C . GLY A 1 199 ? 2.616 -6.898 -17.329 1.00 86.19 199 GLY A C 1
ATOM 1537 O O . GLY A 1 199 ? 3.415 -7.327 -18.159 1.00 86.19 199 GLY A O 1
ATOM 1538 N N . SER A 1 200 ? 1.383 -6.514 -17.672 1.00 88.25 200 SER A N 1
ATOM 1539 C CA . SER A 1 200 ? 0.889 -6.577 -19.054 1.00 88.25 200 SER A CA 1
ATOM 1540 C C . SER A 1 200 ? 1.549 -5.533 -19.965 1.00 88.25 200 SER A C 1
ATOM 1542 O O . SER A 1 200 ? 1.944 -5.854 -21.093 1.00 88.25 200 SER A O 1
ATOM 1544 N N . ASP A 1 201 ? 1.758 -4.323 -19.446 1.00 92.88 201 ASP A N 1
ATOM 1545 C CA . ASP A 1 201 ? 2.472 -3.244 -20.132 1.00 92.88 201 ASP A CA 1
ATOM 1546 C C . ASP A 1 201 ? 3.941 -3.630 -20.329 1.00 92.88 201 ASP A C 1
ATOM 1548 O O . ASP A 1 201 ? 4.459 -3.584 -21.445 1.00 92.88 201 ASP A O 1
ATOM 1552 N N . TYR A 1 202 ? 4.584 -4.134 -19.271 1.00 93.38 202 TYR A N 1
ATOM 1553 C CA . TYR A 1 202 ? 5.963 -4.615 -19.311 1.00 93.38 202 TYR A CA 1
ATOM 1554 C C . TYR A 1 202 ? 6.173 -5.690 -20.389 1.00 93.38 202 TYR A C 1
ATOM 1556 O O . TYR A 1 202 ? 7.074 -5.573 -21.222 1.00 93.38 202 TYR A O 1
ATOM 1564 N N . LEU A 1 203 ? 5.309 -6.712 -20.443 1.00 90.38 203 LEU A N 1
ATOM 1565 C CA . LEU A 1 203 ? 5.378 -7.751 -21.479 1.00 90.38 203 LEU A CA 1
ATOM 1566 C C . LEU A 1 203 ? 5.185 -7.185 -22.893 1.00 90.38 203 LEU A C 1
ATOM 1568 O O . LEU A 1 203 ? 5.830 -7.647 -23.839 1.00 90.38 203 LEU A O 1
ATOM 1572 N N . SER A 1 204 ? 4.315 -6.186 -23.044 1.00 94.62 204 SER A N 1
ATOM 1573 C CA . SER A 1 204 ? 4.082 -5.515 -24.325 1.00 94.62 204 SER A CA 1
ATOM 1574 C C . SER A 1 204 ? 5.329 -4.764 -24.796 1.00 94.62 204 SER A C 1
ATOM 1576 O O . SER A 1 204 ? 5.716 -4.900 -25.960 1.00 94.62 204 SER A O 1
ATOM 1578 N N . LEU A 1 205 ? 6.019 -4.067 -23.886 1.00 94.94 205 LEU A N 1
ATOM 1579 C CA . LEU A 1 205 ? 7.287 -3.388 -24.163 1.00 94.94 205 LEU A CA 1
ATOM 1580 C C . LEU A 1 205 ? 8.391 -4.377 -24.559 1.00 94.94 205 LEU A C 1
ATOM 1582 O O . LEU A 1 205 ? 9.058 -4.176 -25.578 1.00 94.94 205 LEU A O 1
ATOM 1586 N N . LEU A 1 206 ? 8.536 -5.491 -23.831 1.00 93.38 206 LEU A N 1
ATOM 1587 C CA . LEU A 1 206 ? 9.505 -6.539 -24.176 1.00 93.38 206 LEU A CA 1
ATOM 1588 C C . LEU A 1 206 ? 9.244 -7.131 -25.564 1.00 93.38 206 LEU A C 1
ATOM 1590 O O . LEU A 1 206 ? 10.178 -7.347 -26.338 1.00 93.38 206 LEU A O 1
ATOM 1594 N N . LYS A 1 207 ? 7.973 -7.374 -25.903 1.00 95.31 207 LYS A N 1
ATOM 1595 C CA . LYS A 1 207 ? 7.585 -7.924 -27.205 1.00 95.31 207 LYS A CA 1
ATOM 1596 C C . LYS A 1 207 ? 7.840 -6.938 -28.347 1.00 95.31 207 LYS A C 1
ATOM 1598 O O . LYS A 1 207 ? 8.301 -7.372 -29.405 1.00 95.31 207 LYS A O 1
ATOM 1603 N N . LYS A 1 208 ? 7.530 -5.650 -28.143 1.00 96.50 208 LYS A N 1
ATOM 1604 C CA . LYS A 1 208 ? 7.692 -4.588 -29.149 1.00 96.50 208 LYS A CA 1
ATOM 1605 C C . LYS A 1 208 ? 9.168 -4.282 -29.401 1.00 96.50 208 LYS A C 1
ATOM 1607 O O . LYS A 1 208 ? 9.597 -4.302 -30.551 1.00 96.50 208 LYS A O 1
ATOM 1612 N N . HIS A 1 209 ? 9.938 -4.038 -28.344 1.00 95.19 209 HIS A N 1
ATOM 1613 C CA . HIS A 1 209 ? 11.286 -3.477 -28.463 1.00 95.19 209 HIS A CA 1
ATOM 1614 C C . HIS A 1 209 ? 12.408 -4.516 -28.376 1.00 95.19 209 HIS A C 1
ATOM 1616 O O . HIS A 1 209 ? 13.521 -4.224 -28.805 1.00 95.19 209 HIS A O 1
ATOM 1622 N N . ARG A 1 210 ? 12.134 -5.723 -27.852 1.00 94.19 210 ARG A N 1
ATOM 1623 C CA . ARG A 1 210 ? 13.133 -6.785 -27.604 1.00 94.19 210 ARG A CA 1
ATOM 1624 C C . ARG A 1 210 ? 14.434 -6.248 -26.980 1.00 94.19 210 ARG A C 1
ATOM 1626 O O . ARG A 1 210 ? 15.517 -6.495 -27.515 1.00 94.19 210 ARG A O 1
ATOM 1633 N N . PRO A 1 211 ? 14.335 -5.475 -25.888 1.00 94.94 211 PRO A N 1
ATOM 1634 C CA . PRO A 1 211 ? 15.485 -4.802 -25.313 1.00 94.94 211 PRO A CA 1
ATOM 1635 C C . PRO A 1 211 ? 16.409 -5.800 -24.601 1.00 94.94 211 PRO A C 1
ATOM 1637 O O . PRO A 1 211 ? 15.996 -6.896 -24.215 1.00 94.94 211 PRO A O 1
ATOM 1640 N N . VAL A 1 212 ? 17.660 -5.399 -24.375 1.00 93.06 212 VAL A N 1
ATOM 1641 C CA . VAL A 1 212 ? 18.581 -6.142 -23.506 1.00 93.06 212 VAL A CA 1
ATOM 1642 C C . VAL A 1 212 ? 18.292 -5.761 -22.057 1.00 93.06 212 VAL A C 1
ATOM 1644 O O . VAL A 1 212 ? 18.431 -4.595 -21.688 1.00 93.06 212 VAL A O 1
ATOM 1647 N N . LEU A 1 213 ? 17.903 -6.743 -21.244 1.00 93.00 213 LEU A N 1
ATOM 1648 C CA . LEU A 1 213 ? 17.727 -6.565 -19.804 1.00 93.00 213 LEU A CA 1
ATOM 1649 C C . LEU A 1 213 ? 19.095 -6.450 -19.127 1.00 93.00 213 LEU A C 1
ATOM 1651 O O . LEU A 1 213 ? 19.964 -7.297 -19.331 1.00 93.00 213 LEU A O 1
ATOM 1655 N N . GLN A 1 214 ? 19.274 -5.414 -18.315 1.00 93.69 214 GLN A N 1
ATOM 1656 C CA . GLN A 1 214 ? 20.502 -5.138 -17.579 1.00 93.69 214 GLN A CA 1
ATOM 1657 C C . GLN A 1 214 ? 20.238 -5.301 -16.088 1.00 93.69 214 GLN A C 1
ATOM 1659 O O . GLN A 1 214 ? 19.234 -4.806 -15.586 1.00 93.69 214 GLN A O 1
ATOM 1664 N N . TRP A 1 215 ? 21.129 -5.998 -15.390 1.00 93.50 215 TRP A N 1
ATOM 1665 C CA . TRP A 1 215 ? 21.126 -6.057 -13.932 1.00 93.50 215 TRP A CA 1
ATOM 1666 C C . TRP A 1 215 ? 21.979 -4.919 -13.376 1.00 93.50 215 TRP A C 1
ATOM 1668 O O . TRP A 1 215 ? 23.145 -4.795 -13.749 1.00 93.50 215 TRP A O 1
ATOM 1678 N N . GLU A 1 216 ? 21.414 -4.097 -12.495 1.00 90.31 216 GLU A N 1
ATOM 1679 C CA . GLU A 1 216 ? 22.134 -3.005 -11.842 1.00 90.31 216 GLU A CA 1
ATOM 1680 C C . GLU A 1 216 ? 22.470 -3.394 -10.398 1.00 90.31 216 GLU A C 1
ATOM 1682 O O . GLU A 1 216 ? 21.597 -3.494 -9.538 1.00 90.31 216 GLU A O 1
ATOM 1687 N N . GLU A 1 217 ? 23.756 -3.636 -10.136 1.00 88.56 217 GLU A N 1
ATOM 1688 C CA . GLU A 1 217 ? 24.245 -4.210 -8.874 1.00 88.56 217 GLU A CA 1
ATOM 1689 C C . GLU A 1 217 ? 24.047 -3.303 -7.647 1.00 88.56 217 GLU A C 1
ATOM 1691 O O . GLU A 1 217 ? 24.073 -3.782 -6.517 1.00 88.56 217 GLU A O 1
ATOM 1696 N N . ARG A 1 218 ? 23.885 -1.981 -7.799 1.00 84.25 218 ARG A N 1
ATOM 1697 C CA . ARG A 1 218 ? 23.721 -1.094 -6.631 1.00 84.25 218 ARG A CA 1
ATOM 1698 C C . ARG A 1 218 ? 22.300 -1.124 -6.080 1.00 84.25 218 ARG A C 1
ATOM 1700 O O . ARG A 1 218 ? 22.129 -1.051 -4.861 1.00 84.25 218 ARG A O 1
ATOM 1707 N N . SER A 1 219 ? 21.310 -1.183 -6.962 1.00 89.88 219 SER A N 1
ATOM 1708 C CA . SER A 1 219 ? 19.882 -1.229 -6.646 1.00 89.88 219 SER A CA 1
ATOM 1709 C C . SER A 1 219 ? 19.340 -2.649 -6.556 1.00 89.88 219 SER A C 1
ATOM 1711 O O . SER A 1 219 ? 18.318 -2.856 -5.896 1.00 89.88 219 SER A O 1
ATOM 1713 N N . GLU A 1 220 ? 20.040 -3.614 -7.154 1.00 94.19 220 GLU A N 1
ATOM 1714 C CA . GLU A 1 220 ? 19.609 -5.005 -7.278 1.00 94.19 220 GLU A CA 1
ATOM 1715 C C . GLU A 1 220 ? 18.241 -5.085 -7.987 1.00 94.19 220 GLU A C 1
ATOM 1717 O O . GLU A 1 220 ? 17.277 -5.718 -7.525 1.00 94.19 220 GLU A O 1
ATOM 1722 N N . GLU A 1 221 ? 18.147 -4.363 -9.107 1.00 93.06 221 GLU A N 1
ATOM 1723 C CA . GLU A 1 221 ? 17.004 -4.332 -10.017 1.00 93.06 221 GLU A CA 1
ATOM 1724 C C . GLU A 1 221 ? 17.433 -4.561 -11.463 1.00 93.06 221 GLU A C 1
ATOM 1726 O O . GLU A 1 221 ? 18.551 -4.247 -11.874 1.00 93.06 221 GLU A O 1
ATOM 1731 N N . HIS A 1 222 ? 16.504 -5.112 -12.244 1.00 93.75 222 HIS A N 1
ATOM 1732 C CA . HIS A 1 222 ? 16.642 -5.116 -13.689 1.00 93.75 222 HIS A CA 1
ATOM 1733 C C . HIS A 1 222 ? 16.101 -3.810 -14.261 1.00 93.75 222 HIS A C 1
ATOM 1735 O O . HIS A 1 222 ? 15.023 -3.356 -13.872 1.00 93.75 222 HIS A O 1
ATOM 1741 N N . LEU A 1 223 ? 16.810 -3.277 -15.249 1.00 95.50 223 LEU A N 1
ATOM 1742 C CA . LEU A 1 223 ? 16.332 -2.199 -16.097 1.00 95.50 223 LEU A CA 1
ATOM 1743 C C . LEU A 1 223 ? 16.567 -2.504 -17.572 1.00 95.50 223 LEU A C 1
ATOM 1745 O O . LEU A 1 223 ? 17.401 -3.337 -17.933 1.00 95.50 223 LEU A O 1
ATOM 1749 N N . PHE A 1 224 ? 15.857 -1.798 -18.438 1.00 95.62 224 PHE A N 1
ATOM 1750 C CA . PHE A 1 224 ? 16.206 -1.732 -19.848 1.00 95.62 224 PHE A CA 1
ATOM 1751 C C . PHE A 1 224 ? 15.884 -0.364 -20.433 1.00 95.62 224 PHE A C 1
ATOM 1753 O O . PHE A 1 224 ? 15.084 0.390 -19.885 1.00 95.62 224 PHE A O 1
ATOM 1760 N N . PHE A 1 225 ? 16.493 -0.074 -21.580 1.00 95.50 225 PHE A N 1
ATOM 1761 C CA . PHE A 1 225 ? 16.251 1.151 -22.329 1.00 95.50 225 PHE A CA 1
ATOM 1762 C C . PHE A 1 225 ? 15.641 0.837 -23.688 1.00 95.50 225 PHE A C 1
ATOM 1764 O O . PHE A 1 225 ? 15.979 -0.179 -24.304 1.00 95.50 225 PHE A O 1
ATOM 1771 N N . TYR A 1 226 ? 14.774 1.720 -24.171 1.00 94.75 226 TYR A N 1
ATOM 1772 C CA . TYR A 1 226 ? 14.260 1.659 -25.534 1.00 94.75 226 TYR A CA 1
ATOM 1773 C C . TYR A 1 226 ? 13.959 3.067 -26.067 1.00 94.75 226 TYR A C 1
ATOM 1775 O O . TYR A 1 226 ? 13.584 3.936 -25.284 1.00 94.75 226 TYR A O 1
ATOM 1783 N N . PRO A 1 227 ? 14.130 3.326 -27.373 1.00 93.50 227 PRO A N 1
ATOM 1784 C CA . PRO A 1 227 ? 13.575 4.512 -28.006 1.00 93.50 227 PRO A CA 1
ATOM 1785 C C . PRO A 1 227 ? 12.107 4.276 -28.389 1.00 93.50 227 PRO A C 1
ATOM 1787 O O . PRO A 1 227 ? 11.771 3.219 -28.939 1.00 93.50 227 PRO A O 1
ATOM 1790 N N . ASP A 1 228 ? 11.245 5.255 -28.129 1.00 90.44 228 ASP A N 1
ATOM 1791 C CA . ASP A 1 228 ? 9.865 5.262 -28.612 1.00 90.44 228 ASP A CA 1
ATOM 1792 C C . ASP A 1 228 ? 9.789 5.581 -30.121 1.00 90.44 228 ASP A C 1
ATOM 1794 O O . ASP A 1 228 ? 10.802 5.774 -30.806 1.00 90.44 228 ASP A O 1
ATOM 1798 N N . ASP A 1 229 ? 8.567 5.642 -30.655 1.00 90.44 229 ASP A N 1
ATOM 1799 C CA . ASP A 1 229 ? 8.331 5.902 -32.080 1.00 90.44 229 ASP A CA 1
ATOM 1800 C C . ASP A 1 229 ? 8.712 7.348 -32.492 1.00 90.44 229 ASP A C 1
ATOM 1802 O O . ASP A 1 229 ? 8.893 7.618 -33.678 1.00 90.44 229 ASP A O 1
ATOM 1806 N N . ASN A 1 230 ? 8.896 8.256 -31.523 1.00 90.06 230 ASN A N 1
ATOM 1807 C CA . ASN A 1 230 ? 9.378 9.630 -31.703 1.00 90.06 230 ASN A CA 1
ATOM 1808 C C . ASN A 1 230 ? 10.885 9.779 -31.410 1.00 90.06 230 ASN A C 1
ATOM 1810 O O . ASN A 1 230 ? 11.391 10.901 -31.349 1.00 90.06 230 ASN A O 1
ATOM 1814 N N . HIS A 1 231 ? 11.612 8.670 -31.235 1.00 88.44 231 HIS A N 1
ATOM 1815 C CA . HIS A 1 231 ? 13.031 8.632 -30.864 1.00 88.44 231 HIS A CA 1
ATOM 1816 C C . HIS A 1 231 ? 13.361 9.225 -29.481 1.00 88.44 231 HIS A C 1
ATOM 1818 O O . HIS A 1 231 ? 14.512 9.585 -29.212 1.00 88.44 231 HIS A O 1
ATOM 1824 N N . ILE A 1 232 ? 12.377 9.294 -28.586 1.00 89.31 232 ILE A N 1
ATOM 1825 C CA . ILE A 1 232 ? 12.559 9.633 -27.176 1.00 89.31 232 ILE A CA 1
ATOM 1826 C C . ILE A 1 232 ? 13.040 8.381 -26.447 1.00 89.31 232 ILE A C 1
ATOM 1828 O O . ILE A 1 232 ? 12.492 7.299 -26.626 1.00 89.31 232 ILE A O 1
ATOM 1832 N N . ASN A 1 233 ? 14.089 8.507 -25.634 1.00 90.62 233 ASN A N 1
ATOM 1833 C CA . ASN A 1 233 ? 14.606 7.372 -24.875 1.00 90.62 233 ASN A CA 1
ATOM 1834 C C . ASN A 1 233 ? 13.804 7.172 -23.595 1.00 90.62 233 ASN A C 1
ATOM 1836 O O . ASN A 1 233 ? 13.539 8.123 -22.865 1.00 90.62 233 ASN A O 1
ATOM 1840 N N . HIS A 1 234 ? 13.512 5.916 -23.304 1.00 94.12 234 HIS A N 1
ATOM 1841 C CA . HIS A 1 234 ? 12.832 5.468 -22.106 1.00 94.12 234 HIS A CA 1
ATOM 1842 C C . HIS A 1 234 ? 13.745 4.579 -21.263 1.00 94.12 234 HIS A C 1
ATOM 1844 O O . HIS A 1 234 ? 14.603 3.873 -21.802 1.00 94.12 234 HIS A O 1
ATOM 1850 N N . ALA A 1 235 ? 13.542 4.606 -19.948 1.00 94.88 235 ALA A N 1
ATOM 1851 C CA . ALA A 1 235 ? 14.165 3.719 -18.975 1.00 94.88 235 ALA A CA 1
ATOM 1852 C C . ALA A 1 235 ? 13.074 2.993 -18.189 1.00 94.88 235 ALA A C 1
ATOM 1854 O O . ALA A 1 235 ? 12.264 3.622 -17.509 1.00 94.88 235 ALA A O 1
ATOM 1855 N N . VAL A 1 236 ? 13.077 1.665 -18.271 1.00 96.31 236 VAL A N 1
ATOM 1856 C CA . VAL A 1 236 ? 12.057 0.819 -17.653 1.00 96.31 236 VAL A CA 1
ATOM 1857 C C . VAL A 1 236 ? 12.662 0.024 -16.512 1.00 96.31 236 VAL A C 1
ATOM 1859 O O . VAL A 1 236 ? 13.627 -0.709 -16.723 1.00 96.31 236 VAL A O 1
ATOM 1862 N N . PHE A 1 237 ? 12.051 0.113 -15.334 1.00 95.81 237 PHE A N 1
ATOM 1863 C CA . PHE A 1 237 ? 12.406 -0.645 -14.135 1.00 95.81 237 PHE A CA 1
ATOM 1864 C C . PHE A 1 237 ? 11.210 -1.494 -13.720 1.00 95.81 237 PHE A C 1
ATOM 1866 O O . PHE A 1 237 ? 10.188 -0.944 -13.322 1.00 95.81 237 PHE A O 1
ATOM 1873 N N . TYR A 1 238 ? 11.313 -2.821 -13.777 1.00 95.44 238 TYR A N 1
ATOM 1874 C CA . TYR A 1 238 ? 10.216 -3.719 -13.397 1.00 95.44 238 TYR A CA 1
ATOM 1875 C C . TYR A 1 238 ? 10.738 -4.901 -12.566 1.00 95.44 238 TYR A C 1
ATOM 1877 O O . TYR A 1 238 ? 11.805 -5.442 -12.880 1.00 95.44 238 TYR A O 1
ATOM 1885 N N . PRO A 1 239 ? 10.010 -5.339 -11.520 1.00 92.62 239 PRO A N 1
ATOM 1886 C CA . PRO A 1 239 ? 10.446 -6.422 -10.650 1.00 92.62 239 PRO A CA 1
ATOM 1887 C C . PRO A 1 239 ? 10.578 -7.752 -11.407 1.00 92.62 239 PRO A C 1
ATOM 1889 O O . PRO A 1 239 ? 9.617 -8.365 -11.868 1.00 92.62 239 PRO A O 1
ATOM 1892 N N . SER A 1 240 ? 11.813 -8.233 -11.481 1.00 88.25 240 SER A N 1
ATOM 1893 C CA . SER A 1 240 ? 12.170 -9.584 -11.913 1.00 88.25 240 SER A CA 1
ATOM 1894 C C . SER A 1 240 ? 12.076 -10.594 -10.761 1.00 88.25 240 SER A C 1
ATOM 1896 O O . SER A 1 240 ? 12.081 -10.228 -9.586 1.00 88.25 240 SER A O 1
ATOM 1898 N N . LEU A 1 241 ? 12.110 -11.894 -11.072 1.00 87.50 241 LEU A N 1
ATOM 1899 C CA . LEU A 1 241 ? 12.212 -12.927 -10.031 1.00 87.50 241 LEU A CA 1
ATOM 1900 C C . LEU A 1 241 ? 13.472 -12.769 -9.166 1.00 87.50 241 LEU A C 1
ATOM 1902 O O . LEU A 1 241 ? 13.406 -13.001 -7.961 1.00 87.50 241 LEU A O 1
ATOM 1906 N N . LEU A 1 242 ? 14.596 -12.345 -9.758 1.00 85.44 242 LEU A N 1
ATOM 1907 C CA . LEU A 1 242 ? 15.845 -12.120 -9.029 1.00 85.44 242 LEU A CA 1
ATOM 1908 C C . LEU A 1 242 ? 15.711 -10.945 -8.054 1.00 85.44 242 LEU A C 1
ATOM 1910 O O . LEU A 1 242 ? 15.965 -11.116 -6.864 1.00 85.44 242 LEU A O 1
ATOM 1914 N N . SER A 1 243 ? 15.219 -9.795 -8.520 1.00 90.25 243 SER A N 1
ATOM 1915 C CA . SER A 1 243 ? 15.019 -8.611 -7.672 1.00 90.25 243 SER A CA 1
ATOM 1916 C C . SER A 1 243 ? 14.011 -8.864 -6.541 1.00 90.25 243 SER A C 1
ATOM 1918 O O . SER A 1 243 ? 14.209 -8.383 -5.424 1.00 90.25 243 SER A O 1
ATOM 1920 N N . ILE A 1 244 ? 12.964 -9.666 -6.771 1.00 90.19 244 ILE A N 1
ATOM 1921 C CA . ILE A 1 244 ? 12.071 -10.109 -5.686 1.00 90.19 244 ILE A CA 1
ATOM 1922 C C . ILE A 1 244 ? 12.835 -11.034 -4.728 1.00 90.19 244 ILE A C 1
ATOM 1924 O O . ILE A 1 244 ? 12.776 -10.842 -3.517 1.00 90.19 244 ILE A O 1
ATOM 1928 N N . SER A 1 245 ? 13.592 -12.012 -5.239 1.00 88.88 245 SER A N 1
ATOM 1929 C CA . SER A 1 245 ? 14.300 -12.990 -4.404 1.00 88.88 245 SER A CA 1
ATOM 1930 C C . SER A 1 245 ? 15.283 -12.362 -3.410 1.00 88.88 245 SER A C 1
ATOM 1932 O O . SER A 1 245 ? 15.271 -12.751 -2.242 1.00 88.88 245 SER A O 1
ATOM 1934 N N . VAL A 1 246 ? 16.054 -11.352 -3.827 1.00 91.00 246 VAL A N 1
ATOM 1935 C CA . VAL A 1 246 ? 17.019 -10.655 -2.956 1.00 91.00 246 VAL A CA 1
ATOM 1936 C C . VAL A 1 246 ? 16.318 -9.833 -1.867 1.00 91.00 246 VAL A C 1
ATOM 1938 O O . VAL A 1 246 ? 16.776 -9.798 -0.729 1.00 91.00 246 VAL A O 1
ATOM 1941 N N . ARG A 1 247 ? 15.137 -9.264 -2.153 1.00 95.69 247 ARG A N 1
ATOM 1942 C CA . ARG A 1 247 ? 14.306 -8.560 -1.153 1.00 95.69 247 ARG A CA 1
ATOM 1943 C C . ARG A 1 247 ? 13.688 -9.523 -0.141 1.00 95.69 247 ARG A C 1
ATOM 1945 O O . ARG A 1 247 ? 13.613 -9.205 1.042 1.00 95.69 247 ARG A O 1
ATOM 1952 N N . LEU A 1 248 ? 13.309 -10.730 -0.571 1.00 92.69 248 LEU A N 1
ATOM 1953 C CA . LEU A 1 248 ? 12.864 -11.788 0.345 1.00 92.69 248 LEU A CA 1
ATOM 1954 C C . LEU A 1 248 ? 13.994 -12.288 1.251 1.00 92.69 248 LEU A C 1
ATOM 1956 O O . LEU A 1 248 ? 13.746 -12.672 2.395 1.00 92.69 248 LEU A O 1
ATOM 1960 N N . GLU A 1 249 ? 15.228 -12.311 0.754 1.00 90.75 249 GLU A N 1
ATOM 1961 C CA . GLU A 1 249 ? 16.402 -12.639 1.564 1.00 90.75 249 GLU A CA 1
ATOM 1962 C C . GLU A 1 249 ? 16.721 -11.540 2.574 1.00 90.75 249 GLU A C 1
ATOM 1964 O O . GLU A 1 249 ? 16.979 -11.859 3.736 1.00 90.75 249 GLU A O 1
ATOM 1969 N N . GLU A 1 250 ? 16.595 -10.272 2.185 1.00 94.19 250 GLU A N 1
ATOM 1970 C CA . GLU A 1 250 ? 16.721 -9.147 3.113 1.00 94.19 250 GLU A CA 1
ATOM 1971 C C . GLU A 1 250 ? 15.626 -9.190 4.193 1.00 94.19 250 GLU A C 1
ATOM 1973 O O . GLU A 1 250 ? 15.939 -9.112 5.381 1.00 94.19 250 GLU A O 1
ATOM 1978 N N . ALA A 1 251 ? 14.363 -9.442 3.830 1.00 94.44 251 ALA A N 1
ATOM 1979 C CA . ALA A 1 251 ? 13.284 -9.617 4.808 1.00 94.44 251 ALA A CA 1
ATOM 1980 C C . ALA A 1 251 ? 13.585 -10.758 5.799 1.00 94.44 251 ALA A C 1
ATOM 1982 O O . ALA A 1 251 ? 13.464 -10.606 7.018 1.00 94.44 251 ALA A O 1
ATOM 1983 N N . ARG A 1 252 ? 14.085 -11.895 5.292 1.00 92.94 252 ARG A N 1
ATOM 1984 C CA . ARG A 1 252 ? 14.499 -13.036 6.123 1.00 92.94 252 ARG A CA 1
ATOM 1985 C C . ARG A 1 252 ? 15.661 -12.687 7.054 1.00 92.94 252 ARG A C 1
ATOM 1987 O O . ARG A 1 252 ? 15.637 -13.102 8.210 1.00 92.94 252 ARG A O 1
ATOM 1994 N N . LYS A 1 253 ? 16.658 -11.938 6.579 1.00 92.62 253 LYS A N 1
ATOM 1995 C CA . LYS A 1 253 ? 17.807 -11.471 7.375 1.00 92.62 253 LYS A CA 1
ATOM 1996 C C . LYS A 1 253 ? 17.365 -10.580 8.538 1.00 92.62 253 LYS A C 1
ATOM 1998 O O . LYS A 1 253 ? 17.935 -10.675 9.625 1.00 92.62 253 LYS A O 1
ATOM 2003 N N . TRP A 1 254 ? 16.340 -9.754 8.337 1.00 93.25 254 TRP A N 1
ATOM 2004 C CA . TRP A 1 254 ? 15.737 -8.944 9.400 1.00 93.25 254 TRP A CA 1
ATOM 2005 C C . TRP A 1 254 ? 14.743 -9.713 10.278 1.00 93.25 254 TRP A C 1
ATOM 2007 O O . TRP A 1 254 ? 14.423 -9.262 11.379 1.00 93.25 254 TRP A O 1
ATOM 2017 N N . GLY A 1 255 ? 14.284 -10.885 9.835 1.00 93.62 255 GLY A N 1
ATOM 2018 C CA . GLY A 1 255 ? 13.249 -11.660 10.519 1.00 93.62 255 GLY A CA 1
ATOM 2019 C C . GLY A 1 255 ? 11.871 -11.001 10.442 1.00 93.62 255 GLY A C 1
ATOM 2020 O O . GLY A 1 255 ? 11.075 -11.166 11.363 1.00 93.62 255 GLY A O 1
ATOM 2021 N N . CYS A 1 256 ? 11.612 -10.232 9.383 1.00 95.94 256 CYS A N 1
ATOM 2022 C CA . CYS A 1 256 ? 10.353 -9.534 9.158 1.00 95.94 256 CYS A CA 1
ATOM 2023 C C . CYS A 1 256 ? 9.473 -10.259 8.124 1.00 95.94 256 CYS A C 1
ATOM 2025 O O . CYS A 1 256 ? 9.925 -11.158 7.407 1.00 95.94 256 CYS A O 1
ATOM 2027 N N . GLY A 1 257 ? 8.192 -9.894 8.081 1.00 95.94 257 GLY A N 1
ATOM 2028 C CA . GLY A 1 257 ? 7.279 -10.309 7.017 1.00 95.94 257 GLY A CA 1
ATOM 2029 C C . GLY A 1 257 ? 7.425 -9.433 5.771 1.00 95.94 257 GLY A C 1
ATOM 2030 O O . GLY A 1 257 ? 8.325 -8.598 5.678 1.00 95.94 257 GLY A O 1
ATOM 2031 N N . ILE A 1 258 ? 6.504 -9.591 4.822 1.00 97.12 258 ILE A N 1
ATOM 2032 C CA . ILE A 1 258 ? 6.449 -8.781 3.598 1.00 97.12 258 ILE A CA 1
ATOM 2033 C C . ILE A 1 258 ? 5.044 -8.229 3.372 1.00 97.12 258 ILE A C 1
ATOM 2035 O O . ILE A 1 258 ? 4.060 -8.855 3.768 1.00 97.12 258 ILE A O 1
ATOM 2039 N N . SER A 1 259 ? 4.953 -7.093 2.693 1.00 95.75 259 SER A N 1
ATOM 2040 C CA . SER A 1 259 ? 3.716 -6.570 2.112 1.00 95.75 259 SER A CA 1
ATOM 2041 C C . SER A 1 259 ? 3.930 -6.339 0.617 1.00 95.75 259 SER A C 1
ATOM 2043 O O . SER A 1 259 ? 5.015 -5.951 0.194 1.00 95.75 259 SER A O 1
ATOM 2045 N N . ILE A 1 260 ? 2.930 -6.646 -0.210 1.00 94.69 260 ILE A N 1
ATOM 2046 C CA . ILE A 1 260 ? 3.049 -6.572 -1.673 1.00 94.69 260 ILE A CA 1
ATOM 2047 C C . ILE A 1 260 ? 2.085 -5.514 -2.200 1.00 94.69 260 ILE A C 1
ATOM 2049 O O . ILE A 1 260 ? 0.897 -5.564 -1.885 1.00 94.69 260 ILE A O 1
ATOM 2053 N N . TRP A 1 261 ? 2.589 -4.603 -3.033 1.00 89.31 261 TRP A N 1
ATOM 2054 C CA . TRP A 1 261 ? 1.791 -3.582 -3.712 1.00 89.31 261 TRP A CA 1
ATOM 2055 C C . TRP A 1 261 ? 1.942 -3.677 -5.242 1.00 89.31 261 TRP A C 1
ATOM 2057 O O . TRP A 1 261 ? 3.000 -3.371 -5.778 1.00 89.31 261 TRP A O 1
ATOM 2067 N N . GLU A 1 262 ? 0.937 -4.100 -6.000 1.00 83.81 262 GLU A N 1
ATOM 2068 C CA . GLU A 1 262 ? -0.222 -4.875 -5.548 1.00 83.81 262 GLU A CA 1
ATOM 2069 C C . GLU A 1 262 ? -0.424 -6.136 -6.405 1.00 83.81 262 GLU A C 1
ATOM 2071 O O . GLU A 1 262 ? 0.246 -6.355 -7.417 1.00 83.81 262 GLU A O 1
ATOM 2076 N N . ILE A 1 263 ? -1.288 -7.034 -5.941 1.00 79.06 263 ILE A N 1
ATOM 2077 C CA . ILE A 1 263 ? -1.406 -8.404 -6.459 1.00 79.06 263 ILE A CA 1
ATOM 2078 C C . ILE A 1 263 ? -1.903 -8.485 -7.912 1.00 79.06 263 ILE A C 1
ATOM 2080 O O . ILE A 1 263 ? -1.619 -9.478 -8.579 1.00 79.06 263 ILE A O 1
ATOM 2084 N N . GLY A 1 264 ? -2.607 -7.466 -8.411 1.00 77.81 264 GLY A N 1
ATOM 2085 C CA . GLY A 1 264 ? -3.073 -7.361 -9.797 1.00 77.81 264 GLY A CA 1
ATOM 2086 C C . GLY A 1 264 ? -2.059 -6.760 -10.779 1.00 77.81 264 GLY A C 1
ATOM 2087 O O . GLY A 1 264 ? -2.256 -6.852 -11.990 1.00 77.81 264 GLY A O 1
ATOM 2088 N N . GLN A 1 265 ? -0.955 -6.187 -10.295 1.00 75.38 265 GLN A N 1
ATOM 2089 C CA . GLN A 1 265 ? 0.058 -5.524 -11.130 1.00 75.38 265 GLN A CA 1
ATOM 2090 C C . GLN A 1 265 ? 1.230 -6.433 -11.513 1.00 75.38 265 GLN A C 1
ATOM 2092 O O . GLN A 1 265 ? 1.944 -6.151 -12.481 1.00 75.38 265 GLN A O 1
ATOM 2097 N N . GLY A 1 266 ? 1.432 -7.513 -10.759 1.00 69.56 266 GLY A N 1
ATOM 2098 C CA . GLY A 1 266 ? 2.549 -8.434 -10.932 1.00 69.56 266 GLY A CA 1
ATOM 2099 C C . GLY A 1 266 ? 2.411 -9.349 -12.145 1.00 69.56 266 GLY A C 1
ATOM 2100 O O . GLY A 1 266 ? 1.320 -9.687 -12.600 1.00 69.56 266 GLY A O 1
ATOM 2101 N N . HIS A 1 267 ? 3.546 -9.834 -12.643 1.00 66.44 267 HIS A N 1
ATOM 2102 C CA . HIS A 1 267 ? 3.560 -10.939 -13.595 1.00 66.44 267 HIS A CA 1
ATOM 2103 C C . HIS A 1 267 ? 3.093 -12.244 -12.922 1.00 66.44 267 HIS A C 1
ATOM 2105 O O . HIS A 1 267 ? 3.443 -12.506 -11.772 1.00 66.44 267 HIS A O 1
ATOM 2111 N N . VAL A 1 268 ? 2.398 -13.127 -13.652 1.00 59.06 268 VAL A N 1
ATOM 2112 C CA . VAL A 1 268 ? 1.860 -14.412 -13.136 1.00 59.06 268 VAL A CA 1
ATOM 2113 C C . VAL A 1 268 ? 2.925 -15.263 -12.420 1.00 59.06 268 VAL A C 1
ATOM 2115 O O . VAL A 1 268 ? 2.638 -15.970 -11.456 1.00 59.06 268 VAL A O 1
ATOM 2118 N N . LEU A 1 269 ? 4.188 -15.171 -12.849 1.00 58.22 269 LEU A N 1
ATOM 2119 C CA . LEU A 1 269 ? 5.302 -15.900 -12.230 1.00 58.22 269 LEU A CA 1
ATOM 2120 C C . LEU A 1 269 ? 5.786 -15.303 -10.901 1.00 58.22 269 LEU A C 1
ATOM 2122 O O . LEU A 1 269 ? 6.420 -16.028 -10.135 1.00 58.22 269 LEU A O 1
ATOM 2126 N N . ALA A 1 270 ? 5.497 -14.036 -10.598 1.00 59.72 270 ALA A N 1
ATOM 2127 C CA . ALA A 1 270 ? 5.940 -13.389 -9.363 1.00 59.72 270 ALA A CA 1
ATOM 2128 C C . ALA A 1 270 ? 5.378 -14.107 -8.125 1.00 59.72 270 ALA A C 1
ATOM 2130 O O . ALA A 1 270 ? 6.106 -14.341 -7.167 1.00 59.72 270 ALA A O 1
ATOM 2131 N N . ALA A 1 271 ? 4.130 -14.581 -8.188 1.00 58.25 271 ALA A N 1
ATOM 2132 C CA . ALA A 1 271 ? 3.517 -15.361 -7.112 1.00 58.25 271 ALA A CA 1
ATOM 2133 C C . ALA A 1 271 ? 4.180 -16.740 -6.904 1.00 58.25 271 ALA A C 1
ATOM 2135 O O . ALA A 1 271 ? 4.179 -17.279 -5.796 1.00 58.25 271 ALA A O 1
ATOM 2136 N N . SER A 1 272 ? 4.799 -17.311 -7.946 1.00 60.22 272 SER A N 1
ATOM 2137 C CA . SER A 1 272 ? 5.401 -18.652 -7.879 1.00 60.22 272 SER A CA 1
ATOM 2138 C C . SER A 1 272 ? 6.621 -18.736 -6.953 1.00 60.22 272 SER A C 1
ATOM 2140 O O . SER A 1 272 ? 6.979 -19.831 -6.517 1.00 60.22 272 SER A O 1
ATOM 2142 N N . ILE A 1 273 ? 7.233 -17.594 -6.611 1.00 58.50 273 ILE A N 1
ATOM 2143 C CA . ILE A 1 273 ? 8.377 -17.526 -5.693 1.00 58.50 273 ILE A CA 1
ATOM 2144 C C . ILE A 1 273 ? 7.998 -17.857 -4.240 1.00 58.50 273 ILE A C 1
ATOM 2146 O O . ILE A 1 273 ? 8.861 -18.235 -3.448 1.00 58.50 273 ILE A O 1
ATOM 2150 N N . PHE A 1 274 ? 6.710 -17.751 -3.898 1.00 59.78 274 PHE A N 1
ATOM 2151 C CA . PHE A 1 274 ? 6.187 -17.991 -2.552 1.00 59.78 274 PHE A CA 1
ATOM 2152 C C . PHE A 1 274 ? 5.761 -19.443 -2.308 1.00 59.78 274 PHE A C 1
ATOM 2154 O O . PHE A 1 274 ? 5.421 -19.800 -1.181 1.00 59.78 274 PHE A O 1
ATOM 2161 N N . LEU A 1 275 ? 5.795 -20.302 -3.333 1.00 54.31 275 LEU A N 1
ATOM 2162 C CA . LEU A 1 275 ? 5.384 -21.696 -3.199 1.00 54.31 275 LEU A CA 1
ATOM 2163 C C . LEU A 1 275 ? 6.456 -22.530 -2.460 1.00 54.31 275 LEU A C 1
ATOM 2165 O O . LEU A 1 275 ? 7.623 -22.531 -2.872 1.00 54.31 275 LEU A O 1
ATOM 2169 N N . PRO A 1 276 ? 6.083 -23.307 -1.419 1.00 43.53 276 PRO A N 1
ATOM 2170 C CA . PRO A 1 276 ? 7.024 -24.065 -0.580 1.00 43.53 276 PRO A CA 1
ATOM 2171 C C . PRO A 1 276 ? 7.937 -25.022 -1.360 1.00 43.53 276 PRO A C 1
ATOM 2173 O O . PRO A 1 276 ? 9.095 -25.225 -0.998 1.00 43.53 276 PRO A O 1
ATOM 2176 N N . HIS A 1 277 ? 7.445 -25.579 -2.471 1.00 40.88 277 HIS A N 1
ATOM 2177 C CA . HIS A 1 277 ? 8.134 -26.627 -3.226 1.00 40.88 277 HIS A CA 1
ATOM 2178 C C . HIS A 1 277 ? 9.317 -26.147 -4.088 1.00 40.88 277 HIS A C 1
ATOM 2180 O O . HIS A 1 277 ? 10.015 -26.976 -4.672 1.00 40.88 277 HIS A O 1
ATOM 2186 N N . LYS A 1 278 ? 9.586 -24.833 -4.155 1.00 39.91 278 LYS A N 1
ATOM 2187 C CA . LYS A 1 278 ? 10.692 -24.258 -4.948 1.00 39.91 278 LYS A CA 1
ATOM 2188 C C . LYS A 1 278 ? 11.843 -23.673 -4.123 1.00 39.91 278 LYS A C 1
ATOM 2190 O O . LYS A 1 278 ? 12.762 -23.093 -4.696 1.00 39.91 278 LYS A O 1
ATOM 2195 N N . GLN A 1 279 ? 11.875 -23.865 -2.801 1.00 40.03 279 GLN A N 1
ATOM 2196 C CA . GLN A 1 279 ? 13.034 -23.442 -1.996 1.00 40.03 279 GLN A CA 1
ATOM 2197 C C . GLN A 1 279 ? 14.297 -24.290 -2.245 1.00 40.03 279 GLN A C 1
ATOM 2199 O O . GLN A 1 279 ? 15.401 -23.778 -2.080 1.00 40.03 279 GLN A O 1
ATOM 2204 N N . ALA A 1 280 ? 14.159 -25.532 -2.728 1.00 31.98 280 ALA A N 1
ATOM 2205 C CA . ALA A 1 280 ? 15.282 -26.434 -3.022 1.00 31.98 280 ALA A CA 1
ATOM 2206 C C . ALA A 1 280 ? 15.928 -26.238 -4.415 1.00 31.98 280 ALA A C 1
ATOM 2208 O O . ALA A 1 280 ? 16.921 -26.885 -4.727 1.00 31.98 280 ALA A O 1
ATOM 2209 N N . LEU A 1 281 ? 15.393 -25.348 -5.260 1.00 38.84 281 LEU A N 1
ATOM 2210 C CA . LEU A 1 281 ? 15.784 -25.192 -6.674 1.00 38.84 281 LEU A CA 1
ATOM 2211 C C . LEU A 1 281 ? 16.422 -23.823 -6.991 1.00 38.84 281 LEU A C 1
ATOM 2213 O O . LEU A 1 281 ? 16.440 -23.382 -8.141 1.00 38.84 281 LEU A O 1
ATOM 2217 N N . ARG A 1 282 ? 16.967 -23.152 -5.968 1.00 44.69 282 ARG A N 1
ATOM 2218 C CA . ARG A 1 282 ? 17.436 -21.753 -6.002 1.00 44.69 282 ARG A CA 1
ATOM 2219 C C . ARG A 1 282 ? 18.670 -21.453 -6.876 1.00 44.69 282 ARG A C 1
ATOM 2221 O O . ARG A 1 282 ? 19.032 -20.291 -6.974 1.00 44.69 282 ARG A O 1
ATOM 2228 N N . GLN A 1 283 ? 19.279 -22.430 -7.553 1.00 34.12 283 GLN A N 1
ATOM 2229 C CA . GLN A 1 283 ? 20.392 -22.177 -8.492 1.00 34.12 283 GLN A CA 1
ATOM 2230 C C . GLN A 1 283 ? 20.134 -22.626 -9.944 1.00 34.12 283 GLN A C 1
ATOM 2232 O O . GLN A 1 283 ? 20.733 -22.064 -10.854 1.00 34.12 283 GLN A O 1
ATOM 2237 N N . ASN A 1 284 ? 19.205 -23.556 -10.204 1.00 32.91 284 ASN A N 1
ATOM 2238 C CA . ASN A 1 284 ? 19.058 -24.147 -11.546 1.00 32.91 284 ASN A CA 1
ATOM 2239 C C . ASN A 1 284 ? 18.018 -23.448 -12.443 1.00 32.91 284 ASN A C 1
ATOM 2241 O O . ASN A 1 284 ? 18.203 -23.388 -13.656 1.00 32.91 284 ASN A O 1
ATOM 2245 N N . TYR A 1 285 ? 16.965 -22.844 -11.880 1.00 37.06 285 TYR A N 1
ATOM 2246 C CA . TYR A 1 285 ? 15.896 -22.241 -12.697 1.00 37.06 285 TYR A CA 1
ATOM 2247 C C . TYR A 1 285 ? 16.292 -20.931 -13.392 1.00 37.06 285 TYR A C 1
ATOM 2249 O O . TYR A 1 285 ? 15.770 -20.638 -14.465 1.00 37.06 285 TYR A O 1
ATOM 2257 N N . ALA A 1 286 ? 17.223 -20.158 -12.820 1.00 36.84 286 ALA A N 1
ATOM 2258 C CA . ALA A 1 286 ? 17.742 -18.956 -13.476 1.00 36.84 286 ALA A CA 1
ATOM 2259 C C . ALA A 1 286 ? 18.466 -19.315 -14.788 1.00 36.84 286 ALA A C 1
ATOM 2261 O O . ALA A 1 286 ? 18.282 -18.641 -15.794 1.00 36.84 286 ALA A O 1
ATOM 2262 N N . MET A 1 287 ? 19.199 -20.435 -14.804 1.00 30.61 287 MET A N 1
ATOM 2263 C CA . MET A 1 287 ? 19.895 -20.954 -15.988 1.00 30.61 287 MET A CA 1
ATOM 2264 C C . MET A 1 287 ? 18.948 -21.611 -17.007 1.00 30.61 287 MET A C 1
ATOM 2266 O O . MET A 1 287 ? 19.123 -21.428 -18.210 1.00 30.61 287 MET A O 1
ATOM 2270 N N . GLU A 1 288 ? 17.922 -22.346 -16.567 1.00 34.16 288 GLU A N 1
ATOM 2271 C CA . GLU A 1 288 ? 16.978 -23.008 -17.486 1.00 34.16 288 GLU A CA 1
ATOM 2272 C C . GLU A 1 288 ? 16.017 -22.029 -18.179 1.00 34.16 288 GLU A C 1
ATOM 2274 O O . GLU A 1 288 ? 15.738 -22.189 -19.369 1.00 34.16 288 GLU A O 1
ATOM 2279 N N . ALA A 1 289 ? 15.569 -20.973 -17.490 1.00 33.28 289 ALA A N 1
ATOM 2280 C CA . ALA A 1 289 ? 14.745 -19.925 -18.100 1.00 33.28 289 ALA A CA 1
ATOM 2281 C C . ALA A 1 289 ? 15.530 -19.083 -19.129 1.00 33.28 289 ALA A C 1
ATOM 2283 O O . ALA A 1 289 ? 14.967 -18.676 -20.146 1.00 33.28 289 ALA A O 1
ATOM 2284 N N . LEU A 1 290 ? 16.836 -18.882 -18.908 1.00 35.06 290 LEU A N 1
ATOM 2285 C CA . LEU A 1 290 ? 17.753 -18.240 -19.860 1.00 35.06 290 LEU A CA 1
ATOM 2286 C C . LEU A 1 290 ? 18.006 -19.109 -21.104 1.00 35.06 290 LEU A C 1
ATOM 2288 O O . LEU A 1 290 ? 18.025 -18.591 -22.218 1.00 35.06 290 LEU A O 1
ATOM 2292 N N . ASN A 1 291 ? 18.123 -20.430 -20.942 1.00 34.16 291 ASN A N 1
ATOM 2293 C CA . ASN A 1 291 ? 18.323 -21.350 -22.068 1.00 34.16 291 ASN A CA 1
ATOM 2294 C C . ASN A 1 291 ? 17.061 -21.546 -22.927 1.00 34.16 291 ASN A C 1
ATOM 2296 O O . ASN A 1 291 ? 17.166 -21.743 -24.137 1.00 34.16 291 ASN A O 1
ATOM 2300 N N . ALA A 1 292 ? 15.864 -21.446 -22.341 1.00 31.98 292 ALA A N 1
ATOM 2301 C CA . ALA A 1 292 ? 14.606 -21.577 -23.081 1.00 31.98 292 ALA A CA 1
ATOM 2302 C C . ALA A 1 292 ? 14.253 -20.336 -23.930 1.00 31.98 292 ALA A C 1
ATOM 2304 O O . ALA A 1 292 ? 13.502 -20.451 -24.898 1.00 31.98 292 ALA A O 1
ATOM 2305 N N . ALA A 1 293 ? 14.817 -19.165 -23.616 1.00 33.59 293 ALA A N 1
ATOM 2306 C CA . ALA A 1 293 ? 14.624 -17.924 -24.375 1.00 33.59 293 ALA A CA 1
ATOM 2307 C C . ALA A 1 293 ? 15.631 -17.737 -25.535 1.00 33.59 293 ALA A C 1
ATOM 2309 O O . ALA A 1 293 ? 15.558 -16.742 -26.256 1.00 33.59 293 ALA A O 1
ATOM 2310 N N . GLY A 1 294 ? 16.557 -18.686 -25.731 1.00 32.56 294 GLY A N 1
ATOM 2311 C CA . GLY A 1 294 ? 17.644 -18.610 -26.717 1.00 32.56 294 GLY A CA 1
ATOM 2312 C C . GLY A 1 294 ? 17.485 -19.461 -27.984 1.00 32.56 294 GLY A C 1
ATOM 2313 O O . GLY A 1 294 ? 18.421 -19.519 -28.778 1.00 32.56 294 GLY A O 1
ATOM 2314 N N . LEU A 1 295 ? 16.351 -20.134 -28.211 1.00 27.55 295 LEU A N 1
ATOM 2315 C CA . LEU A 1 295 ? 16.182 -20.997 -29.389 1.00 27.55 295 LEU A CA 1
ATOM 2316 C C . LEU A 1 295 ? 15.518 -20.251 -30.558 1.00 27.55 295 LEU A C 1
ATOM 2318 O O . LEU A 1 295 ? 14.303 -20.068 -30.608 1.00 27.55 295 LEU A O 1
ATOM 2322 N N . THR A 1 296 ? 16.343 -19.834 -31.519 1.00 32.91 296 THR A N 1
ATOM 2323 C CA . THR A 1 296 ? 15.950 -19.409 -32.874 1.00 32.91 296 THR A CA 1
ATOM 2324 C C . THR A 1 296 ? 15.768 -20.623 -33.815 1.00 32.91 296 THR A C 1
ATOM 2326 O O . THR A 1 296 ? 16.160 -21.739 -33.471 1.00 32.91 296 THR A O 1
ATOM 2329 N N . PRO A 1 297 ? 15.074 -20.458 -34.961 1.00 30.47 297 PRO A N 1
ATOM 2330 C CA . PRO A 1 297 ? 14.209 -21.483 -35.546 1.00 30.47 297 PRO A CA 1
ATOM 2331 C C . PRO A 1 297 ? 14.933 -22.504 -36.433 1.00 30.47 297 PRO A C 1
ATOM 2333 O O . PRO A 1 297 ? 15.974 -22.233 -37.027 1.00 30.47 297 PRO A O 1
ATOM 2336 N N . ILE A 1 298 ? 14.310 -23.677 -36.584 1.00 27.25 298 ILE A N 1
ATOM 2337 C CA . ILE A 1 298 ? 14.705 -24.699 -37.555 1.00 27.25 298 ILE A CA 1
ATOM 2338 C C . ILE A 1 298 ? 14.478 -24.151 -38.968 1.00 27.25 298 ILE A C 1
ATOM 2340 O O . ILE A 1 298 ? 13.359 -24.134 -39.475 1.00 27.25 298 ILE A O 1
ATOM 2344 N N . SER A 1 299 ? 15.562 -23.764 -39.627 1.00 25.98 299 SER A N 1
ATOM 2345 C CA . SER A 1 299 ? 15.638 -23.725 -41.083 1.00 25.98 299 SER A CA 1
ATOM 2346 C C . SER A 1 299 ? 17.065 -24.025 -41.525 1.00 25.98 299 SER A C 1
ATOM 2348 O O . SER A 1 299 ? 17.910 -23.136 -41.553 1.00 25.98 299 SER A O 1
ATOM 2350 N N . ALA A 1 300 ? 17.319 -25.284 -41.877 1.00 26.20 300 ALA A N 1
ATOM 2351 C CA . ALA A 1 300 ? 18.358 -25.674 -42.825 1.00 26.20 300 ALA A CA 1
ATOM 2352 C C . ALA A 1 300 ? 18.053 -27.092 -43.328 1.00 26.20 300 ALA A C 1
ATOM 2354 O O . ALA A 1 300 ? 18.392 -28.085 -42.689 1.00 26.20 300 ALA A O 1
ATOM 2355 N N . VAL A 1 301 ? 17.391 -27.182 -44.480 1.00 27.80 301 VAL A N 1
ATOM 2356 C CA . VAL A 1 301 ? 17.398 -28.393 -45.301 1.00 27.80 301 VAL A CA 1
ATOM 2357 C C . VAL A 1 301 ? 18.342 -28.127 -46.469 1.00 27.80 301 VAL A C 1
ATOM 2359 O O . VAL A 1 301 ? 18.093 -27.245 -47.283 1.00 27.80 301 VAL A O 1
ATOM 2362 N N . LEU A 1 302 ? 19.390 -28.953 -46.505 1.00 26.67 302 LEU A N 1
ATOM 2363 C CA . LEU A 1 302 ? 20.232 -29.339 -47.640 1.00 26.67 302 LEU A CA 1
ATOM 2364 C C . LEU A 1 302 ? 21.190 -28.301 -48.242 1.00 26.67 302 LEU A C 1
ATOM 2366 O O . LEU A 1 302 ? 20.823 -27.516 -49.107 1.00 26.67 302 LEU A O 1
ATOM 2370 N N . SER A 1 303 ? 22.481 -28.504 -47.961 1.00 27.34 303 SER A N 1
ATOM 2371 C CA . SER A 1 303 ? 23.418 -28.899 -49.025 1.00 27.34 303 SER A CA 1
ATOM 2372 C C . SER A 1 303 ? 24.720 -29.474 -48.451 1.00 27.34 303 SER A C 1
ATOM 2374 O O . SER A 1 303 ? 25.432 -28.811 -47.700 1.00 27.34 303 SER A O 1
ATOM 2376 N N . ASP A 1 304 ? 25.001 -30.718 -48.838 1.00 29.55 304 ASP A N 1
ATOM 2377 C CA . ASP A 1 304 ? 26.210 -31.506 -48.592 1.00 29.55 304 ASP A CA 1
ATOM 2378 C C . ASP A 1 304 ? 27.507 -30.869 -49.118 1.00 29.55 304 ASP A C 1
ATOM 2380 O O . ASP A 1 304 ? 27.544 -30.410 -50.261 1.00 29.55 304 ASP A O 1
ATOM 2384 N N . ARG A 1 305 ? 28.615 -31.038 -48.371 1.00 27.33 305 ARG A N 1
ATOM 2385 C CA . ARG A 1 305 ? 29.841 -31.720 -48.861 1.00 27.33 305 ARG A CA 1
ATOM 2386 C C . ARG A 1 305 ? 30.948 -31.849 -47.791 1.00 27.33 305 ARG A C 1
ATOM 2388 O O . ARG A 1 305 ? 31.501 -30.851 -47.354 1.00 27.33 305 ARG A O 1
ATOM 2395 N N . LYS A 1 306 ? 31.270 -33.114 -47.452 1.00 27.61 306 LYS A N 1
ATOM 2396 C CA . LYS A 1 306 ? 32.602 -33.771 -47.261 1.00 27.61 306 LYS A CA 1
ATOM 2397 C C . LYS A 1 306 ? 33.812 -32.852 -46.948 1.00 27.61 306 LYS A C 1
ATOM 2399 O O . LYS A 1 306 ? 34.097 -31.969 -47.740 1.00 27.61 306 LYS A O 1
ATOM 2404 N N . GLN A 1 307 ? 34.655 -33.090 -45.929 1.00 28.38 307 GLN A N 1
ATOM 2405 C CA . GLN A 1 307 ? 35.621 -34.201 -45.783 1.00 28.38 307 GLN A CA 1
ATOM 2406 C C . GLN A 1 307 ? 36.475 -34.022 -44.488 1.00 28.38 307 GLN A C 1
ATOM 2408 O O . GLN A 1 307 ? 36.389 -33.008 -43.810 1.00 28.38 307 GLN A O 1
ATOM 2413 N N . GLU A 1 308 ? 37.284 -35.036 -44.181 1.00 27.97 308 GLU A N 1
ATOM 2414 C CA . GLU A 1 308 ? 37.794 -35.532 -42.882 1.00 27.97 308 GLU A CA 1
ATOM 2415 C C . GLU A 1 308 ? 39.188 -34.968 -42.405 1.00 27.97 308 GLU A C 1
ATOM 2417 O O . GLU A 1 308 ? 39.671 -34.016 -43.014 1.00 27.97 308 GLU A O 1
ATOM 2422 N N . PRO A 1 309 ? 39.865 -35.466 -41.324 1.00 37.94 309 PRO A N 1
ATOM 2423 C CA . PRO A 1 309 ? 40.425 -34.642 -40.231 1.00 37.94 309 PRO A CA 1
ATOM 2424 C C . PRO A 1 309 ? 41.968 -34.703 -40.059 1.00 37.94 309 PRO A C 1
ATOM 2426 O O . PRO A 1 309 ? 42.629 -35.539 -40.674 1.00 37.94 309 PRO A O 1
ATOM 2429 N N . ARG A 1 310 ? 42.561 -33.906 -39.136 1.00 27.55 310 ARG A N 1
ATOM 2430 C CA . ARG A 1 310 ? 43.865 -34.214 -38.478 1.00 27.55 310 ARG A CA 1
ATOM 2431 C C . ARG A 1 310 ? 44.216 -33.354 -37.235 1.00 27.55 310 ARG A C 1
ATOM 2433 O O . ARG A 1 310 ? 44.337 -32.144 -37.322 1.00 27.55 310 ARG A O 1
ATOM 2440 N N . LYS A 1 311 ? 44.405 -34.079 -36.121 1.00 26.56 311 LYS A N 1
ATOM 2441 C CA . LYS A 1 311 ? 45.317 -34.005 -34.943 1.00 26.56 311 LYS A CA 1
ATOM 2442 C C . LYS A 1 311 ? 45.963 -32.685 -34.430 1.00 26.56 311 LYS A C 1
ATOM 2444 O O . LYS A 1 311 ? 46.525 -31.894 -35.170 1.00 26.56 311 LYS A O 1
ATOM 2449 N N . ILE A 1 312 ? 45.968 -32.630 -33.087 1.00 28.59 312 ILE A N 1
ATOM 2450 C CA . ILE A 1 312 ? 46.527 -31.706 -32.063 1.00 28.59 312 ILE A CA 1
ATOM 2451 C C . ILE A 1 312 ? 48.084 -31.758 -31.986 1.00 28.59 312 ILE A C 1
ATOM 2453 O O . ILE A 1 312 ? 48.646 -32.705 -32.545 1.00 28.59 312 ILE A O 1
ATOM 2457 N N . PRO A 1 313 ? 48.799 -30.836 -31.281 1.00 34.00 313 PRO A N 1
ATOM 2458 C CA . PRO A 1 313 ? 49.038 -30.967 -29.814 1.00 34.00 313 PRO A CA 1
ATOM 2459 C C . PRO A 1 313 ? 49.089 -29.613 -29.025 1.00 34.00 313 PRO A C 1
ATOM 2461 O O . PRO A 1 313 ? 49.539 -28.599 -29.539 1.00 34.00 313 PRO A O 1
ATOM 2464 N N . SER A 1 314 ? 48.435 -29.511 -27.853 1.00 25.72 314 SER A N 1
ATOM 2465 C CA . SER A 1 314 ? 48.965 -29.589 -26.460 1.00 25.72 314 SER A CA 1
ATOM 2466 C C . SER A 1 314 ? 49.369 -28.245 -25.829 1.00 25.72 314 SER A C 1
ATOM 2468 O O . SER A 1 314 ? 50.217 -27.595 -26.408 1.00 25.72 314 SER A O 1
ATOM 2470 N N . PHE A 1 315 ? 48.862 -27.902 -24.627 1.00 26.58 315 PHE A N 1
ATOM 2471 C CA . PHE A 1 315 ? 49.635 -27.461 -23.437 1.00 26.58 315 PHE A CA 1
ATOM 2472 C C . PHE A 1 315 ? 48.729 -27.461 -22.157 1.00 26.58 315 PHE A C 1
ATOM 2474 O O . PHE A 1 315 ? 47.736 -26.750 -22.121 1.00 26.58 315 PHE A O 1
ATOM 2481 N N . PHE A 1 316 ? 49.070 -28.339 -21.184 1.00 25.52 316 PHE A N 1
ATOM 2482 C CA . PHE A 1 316 ? 49.027 -28.321 -19.684 1.00 25.52 316 PHE A CA 1
ATOM 2483 C C . PHE A 1 316 ? 47.994 -27.463 -18.896 1.00 25.52 316 PHE A C 1
ATOM 2485 O O . PHE A 1 316 ? 47.698 -26.354 -19.298 1.00 25.52 316 PHE A O 1
ATOM 2492 N N . LYS A 1 317 ? 47.514 -27.773 -17.672 1.00 23.73 317 LYS A N 1
ATOM 2493 C CA . LYS A 1 317 ? 47.495 -28.911 -16.711 1.00 23.73 317 LYS A CA 1
ATOM 2494 C C . LYS A 1 317 ? 46.489 -28.526 -15.592 1.00 23.73 317 LYS A C 1
ATOM 2496 O O . LYS A 1 317 ? 46.396 -27.355 -15.243 1.00 23.73 317 LYS A O 1
ATOM 2501 N N . PHE A 1 318 ? 45.808 -29.512 -15.007 1.00 24.34 318 PHE A N 1
ATOM 2502 C CA . PHE A 1 318 ? 44.956 -29.408 -13.807 1.00 24.34 318 PHE A CA 1
ATOM 2503 C C . PHE A 1 318 ? 45.757 -29.528 -12.497 1.00 24.34 318 PHE A C 1
ATOM 2505 O O . PHE A 1 318 ? 46.770 -30.230 -12.485 1.00 24.34 318 PHE A O 1
ATOM 2512 N N . SER A 1 319 ? 45.207 -28.985 -11.397 1.00 24.83 319 SER A N 1
ATOM 2513 C CA . SER A 1 319 ? 45.484 -29.425 -10.016 1.00 24.83 319 SER A CA 1
ATOM 2514 C C . SER A 1 319 ? 44.228 -29.376 -9.119 1.00 24.83 319 SER A C 1
ATOM 2516 O O . SER A 1 319 ? 43.610 -28.330 -8.950 1.00 24.83 319 SER A O 1
ATOM 2518 N N . ASN A 1 320 ? 43.923 -30.556 -8.570 1.00 26.89 320 ASN A N 1
ATOM 2519 C CA . ASN A 1 320 ? 42.994 -31.021 -7.521 1.00 26.89 320 ASN A CA 1
ATOM 2520 C C . ASN A 1 320 ? 42.793 -30.105 -6.288 1.00 26.89 320 ASN A C 1
ATOM 2522 O O . ASN A 1 320 ? 43.732 -29.459 -5.843 1.00 26.89 320 ASN A O 1
ATOM 2526 N N . SER A 1 321 ? 41.571 -29.922 -5.763 1.00 25.98 321 SER A N 1
ATOM 2527 C CA . SER A 1 321 ? 40.761 -30.773 -4.852 1.00 25.98 321 SER A CA 1
ATOM 2528 C C . SER A 1 321 ? 41.310 -30.946 -3.425 1.00 25.98 321 SER A C 1
ATOM 2530 O O . SER A 1 321 ? 42.341 -31.588 -3.235 1.00 25.98 321 SER A O 1
ATOM 2532 N N . SER A 1 322 ? 40.529 -30.535 -2.423 1.00 25.78 322 SER A N 1
ATOM 2533 C CA . SER A 1 322 ? 40.528 -31.146 -1.090 1.00 25.78 322 SER A CA 1
ATOM 2534 C C . SER A 1 322 ? 39.094 -31.259 -0.565 1.00 25.78 322 SER A C 1
ATOM 2536 O O . SER A 1 322 ? 38.290 -30.333 -0.639 1.00 25.78 322 SER A O 1
ATOM 2538 N N . SER A 1 323 ? 38.772 -32.457 -0.093 1.00 23.83 323 SER A N 1
ATOM 2539 C CA . SER A 1 323 ? 37.505 -32.862 0.507 1.00 23.83 323 SER A CA 1
ATOM 2540 C C . SER A 1 323 ? 37.718 -33.013 2.009 1.00 23.83 323 SER A C 1
ATOM 2542 O O . SER A 1 323 ? 38.728 -33.590 2.402 1.00 23.83 323 SER A O 1
ATOM 2544 N N . PHE A 1 324 ? 36.758 -32.602 2.837 1.00 23.17 324 PHE A N 1
ATOM 2545 C CA . PHE A 1 324 ? 36.593 -33.169 4.176 1.00 23.17 324 PHE A CA 1
ATOM 2546 C C . PHE A 1 324 ? 35.109 -33.333 4.510 1.00 23.17 324 PHE A C 1
ATOM 2548 O O . PHE A 1 324 ? 34.295 -32.435 4.319 1.00 23.17 324 PHE A O 1
ATOM 2555 N N . ASN A 1 325 ? 34.802 -34.538 4.980 1.00 22.22 325 ASN A N 1
ATOM 2556 C CA . ASN A 1 325 ? 33.522 -35.050 5.453 1.00 22.22 325 ASN A CA 1
ATOM 2557 C C . ASN A 1 325 ? 33.633 -35.224 6.979 1.00 22.22 325 ASN A C 1
ATOM 2559 O O . ASN A 1 325 ? 34.696 -35.669 7.402 1.00 22.22 325 ASN A O 1
ATOM 2563 N N . THR A 1 326 ? 32.570 -34.932 7.750 1.00 25.27 326 THR A N 1
ATOM 2564 C CA . THR A 1 326 ? 31.918 -35.791 8.787 1.00 25.27 326 THR A CA 1
ATOM 2565 C C . THR A 1 326 ? 31.085 -34.980 9.807 1.00 25.27 326 THR A C 1
ATOM 2567 O O . THR A 1 326 ? 31.649 -34.291 10.644 1.00 25.27 326 THR A O 1
ATOM 2570 N N . ASN A 1 327 ? 29.750 -35.085 9.691 1.00 23.64 327 ASN A N 1
ATOM 2571 C CA . ASN A 1 327 ? 28.666 -35.406 10.659 1.00 23.64 327 ASN A CA 1
ATOM 2572 C C . ASN A 1 327 ? 28.709 -35.110 12.199 1.00 23.64 327 ASN A C 1
ATOM 2574 O O . ASN A 1 327 ? 29.772 -34.908 12.772 1.00 23.64 327 ASN A O 1
ATOM 2578 N N . PRO A 1 328 ? 27.524 -35.094 12.879 1.00 39.12 328 PRO A N 1
ATOM 2579 C CA . PRO A 1 328 ? 27.122 -34.083 13.876 1.00 39.12 328 PRO A CA 1
ATOM 2580 C C . PRO A 1 328 ? 2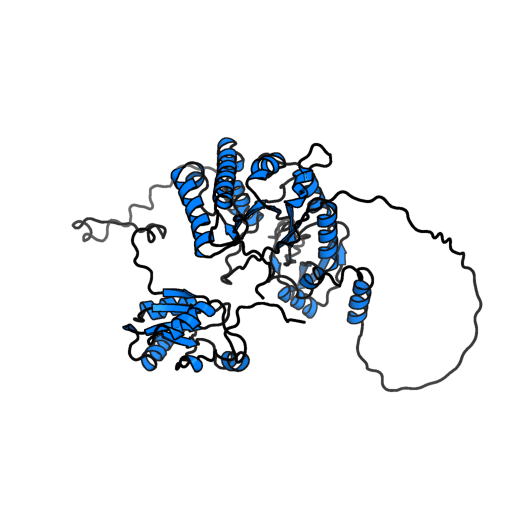6.987 -34.584 15.333 1.00 39.12 328 PRO A C 1
ATOM 2582 O O . PRO A 1 328 ? 26.913 -35.784 15.583 1.00 39.12 328 PRO A O 1
ATOM 2585 N N . SER A 1 329 ? 26.803 -33.660 16.289 1.00 23.27 329 SER A N 1
ATOM 2586 C CA . SER A 1 329 ? 26.269 -33.980 17.625 1.00 23.27 329 SER A CA 1
ATOM 2587 C C . SER A 1 329 ? 25.423 -32.852 18.239 1.00 23.27 329 SER A C 1
ATOM 2589 O O . SER A 1 329 ? 25.899 -31.740 18.443 1.00 23.27 329 SER A O 1
ATOM 2591 N N . ALA A 1 330 ? 24.166 -33.217 18.510 1.00 22.62 330 ALA A N 1
ATOM 2592 C CA . ALA A 1 330 ? 23.180 -32.751 19.490 1.00 22.62 330 ALA A CA 1
ATOM 2593 C C . ALA A 1 330 ? 23.433 -31.481 20.334 1.00 22.62 330 ALA A C 1
ATOM 2595 O O . ALA A 1 330 ? 24.358 -31.439 21.136 1.00 22.62 330 ALA A O 1
ATOM 2596 N N . LEU A 1 331 ? 22.446 -30.574 20.321 1.00 24.86 331 LEU A N 1
ATOM 2597 C CA . LEU A 1 331 ? 21.814 -30.058 21.543 1.00 24.86 331 LEU A CA 1
ATOM 2598 C C . LEU A 1 331 ? 20.307 -29.878 21.303 1.00 24.86 331 LEU A C 1
ATOM 2600 O O . LEU A 1 331 ? 19.869 -29.321 20.298 1.00 24.86 331 LEU A O 1
ATOM 2604 N N . GLN A 1 332 ? 19.546 -30.437 22.234 1.00 23.23 332 GLN A N 1
ATOM 2605 C CA . GLN A 1 332 ? 18.104 -30.624 22.244 1.00 23.23 332 GLN A CA 1
ATOM 2606 C C . GLN A 1 332 ? 17.449 -29.569 23.154 1.00 23.23 332 GLN A C 1
ATOM 2608 O O . GLN A 1 332 ? 17.999 -29.223 24.192 1.00 23.23 332 GLN A O 1
ATOM 2613 N N . GLU A 1 333 ? 16.260 -29.126 22.731 1.00 23.55 333 GLU A N 1
ATOM 2614 C CA . GLU A 1 333 ? 15.164 -28.520 23.509 1.00 23.55 333 GLU A CA 1
ATOM 2615 C C . GLU A 1 333 ? 15.323 -27.130 24.155 1.00 23.55 333 GLU A C 1
ATOM 2617 O O . GLU A 1 333 ? 15.904 -26.960 25.219 1.00 23.55 333 GLU A O 1
ATOM 2622 N N . CYS A 1 334 ? 14.588 -26.159 23.593 1.00 21.41 334 CYS A N 1
ATOM 2623 C CA . CYS A 1 334 ? 13.530 -25.458 24.334 1.00 21.41 334 CYS A CA 1
ATOM 2624 C C . CYS A 1 334 ? 12.513 -24.842 23.346 1.00 21.41 334 CYS A C 1
ATOM 2626 O O . CYS A 1 334 ? 12.848 -23.949 22.569 1.00 21.41 334 CYS A O 1
ATOM 2628 N N . PHE A 1 335 ? 11.272 -25.342 23.340 1.00 22.34 335 PHE A N 1
ATOM 2629 C CA . PHE A 1 335 ? 10.135 -24.736 22.632 1.00 22.34 335 PHE A CA 1
ATOM 2630 C C . PHE A 1 335 ? 9.426 -23.731 23.552 1.00 22.34 335 PHE A C 1
ATOM 2632 O O . PHE A 1 335 ? 9.173 -24.041 24.716 1.00 22.34 335 PHE A O 1
ATOM 2639 N N . PRO A 1 336 ? 8.935 -22.612 22.994 1.00 24.92 336 PRO A N 1
ATOM 2640 C CA . PRO A 1 336 ? 7.505 -22.356 23.117 1.00 24.92 336 PRO A CA 1
ATOM 2641 C C . PRO A 1 336 ? 6.826 -22.162 21.754 1.00 24.92 336 PRO A C 1
ATOM 2643 O O . PRO A 1 336 ? 7.441 -21.902 20.722 1.00 24.92 336 PRO A O 1
ATOM 2646 N N . LYS A 1 337 ? 5.515 -22.392 21.783 1.00 28.11 337 LYS A N 1
ATOM 2647 C CA . LYS A 1 337 ? 4.578 -22.614 20.677 1.00 28.11 337 LYS A CA 1
ATOM 2648 C C . LYS A 1 337 ? 4.642 -21.530 19.586 1.00 28.11 337 LYS A C 1
ATOM 2650 O O . LYS A 1 337 ? 4.310 -20.375 19.827 1.00 28.11 337 LYS A O 1
ATOM 2655 N N . LYS A 1 338 ? 5.019 -21.945 18.370 1.00 27.66 338 LYS A N 1
ATOM 2656 C CA . LYS A 1 338 ? 5.046 -21.129 17.146 1.00 27.66 338 LYS A CA 1
ATOM 2657 C C . LYS A 1 338 ? 3.651 -20.959 16.544 1.00 27.66 338 LYS A C 1
ATOM 2659 O O . LYS A 1 338 ? 2.991 -21.945 16.218 1.00 27.66 338 LYS A O 1
ATOM 2664 N N . ILE A 1 339 ? 3.284 -19.709 16.288 1.00 28.97 339 ILE A N 1
ATOM 2665 C CA . ILE A 1 339 ? 2.244 -19.304 15.340 1.00 28.97 339 ILE A CA 1
ATOM 2666 C C . ILE A 1 339 ? 2.714 -19.726 13.937 1.00 28.97 339 ILE A C 1
ATOM 2668 O O . ILE A 1 339 ? 3.750 -19.263 13.469 1.00 28.97 339 ILE A O 1
ATOM 2672 N N . HIS A 1 340 ? 1.993 -20.639 13.287 1.00 27.38 340 HIS A N 1
ATOM 2673 C CA . HIS A 1 340 ? 2.115 -20.887 11.849 1.00 27.38 340 HIS A CA 1
ATOM 2674 C C . HIS A 1 340 ? 0.888 -20.273 11.182 1.00 27.38 340 HIS A C 1
ATOM 2676 O O . HIS A 1 340 ? -0.228 -20.745 11.377 1.00 27.38 340 HIS A O 1
ATOM 2682 N N . GLY A 1 341 ? 1.100 -19.197 10.435 1.00 29.20 341 GLY A N 1
ATOM 2683 C CA . GLY A 1 341 ? 0.075 -18.543 9.634 1.00 29.20 341 GLY A CA 1
ATOM 2684 C C . GLY A 1 341 ? 0.712 -17.372 8.908 1.00 29.20 341 GLY A C 1
ATOM 2685 O O . GLY A 1 341 ? 0.977 -16.345 9.521 1.00 29.20 341 GLY A O 1
ATOM 2686 N N . GLY A 1 342 ? 1.041 -17.555 7.630 1.00 27.92 342 GLY A N 1
ATOM 2687 C CA . GLY A 1 342 ? 1.476 -16.451 6.784 1.00 27.92 342 GLY A CA 1
ATOM 2688 C C . GLY A 1 342 ? 0.288 -15.528 6.539 1.00 27.92 342 GLY A C 1
ATOM 2689 O O . GLY A 1 342 ? -0.698 -15.948 5.939 1.00 27.92 342 GLY A O 1
ATOM 2690 N N . LEU A 1 343 ? 0.368 -14.292 7.025 1.00 32.06 343 LEU A N 1
ATOM 2691 C CA . LEU A 1 343 ? -0.582 -13.241 6.690 1.00 32.06 343 LEU A CA 1
ATOM 2692 C C . LEU A 1 343 ? -0.261 -12.745 5.276 1.00 32.06 343 LEU A C 1
ATOM 2694 O O . LEU A 1 343 ? 0.748 -12.080 5.064 1.00 32.06 343 LEU A O 1
ATOM 2698 N N . VAL A 1 344 ? -1.100 -13.099 4.304 1.00 31.19 344 VAL A N 1
ATOM 2699 C CA . VAL A 1 344 ? -1.079 -12.489 2.969 1.00 31.19 344 VAL A CA 1
ATOM 2700 C C . VAL A 1 344 ? -2.098 -11.359 2.990 1.00 31.19 344 VAL A C 1
ATOM 2702 O O . VAL A 1 344 ? -3.299 -11.609 3.046 1.00 31.19 344 VAL A O 1
ATOM 2705 N N . ILE A 1 345 ? -1.618 -10.117 2.989 1.00 29.95 345 ILE A N 1
ATOM 2706 C CA . ILE A 1 345 ? -2.477 -8.935 2.898 1.00 29.95 345 ILE A CA 1
ATOM 2707 C C . ILE A 1 345 ? -2.907 -8.794 1.437 1.00 29.95 345 ILE A C 1
ATOM 2709 O O . ILE A 1 345 ? -2.096 -8.472 0.572 1.00 29.95 345 ILE A O 1
ATOM 2713 N N . LEU A 1 346 ? -4.182 -9.066 1.161 1.00 30.17 346 LEU A N 1
ATOM 2714 C CA . LEU A 1 346 ? -4.806 -8.817 -0.134 1.00 30.17 346 LEU A CA 1
ATOM 2715 C C . LEU A 1 346 ? -5.504 -7.456 -0.061 1.00 30.17 346 LEU A C 1
ATOM 2717 O O . LEU A 1 346 ? -6.589 -7.336 0.505 1.00 30.17 346 LEU A O 1
ATOM 2721 N N . SER A 1 347 ? -4.894 -6.418 -0.628 1.00 25.92 347 SER A N 1
ATOM 2722 C CA . SER A 1 347 ? -5.613 -5.183 -0.929 1.00 25.92 347 SER A CA 1
ATOM 2723 C C . SER A 1 347 ? -6.490 -5.429 -2.156 1.00 25.92 347 SER A C 1
ATOM 2725 O O . SER A 1 347 ? -6.029 -5.315 -3.288 1.00 25.92 347 SER A O 1
ATOM 2727 N N . SER A 1 348 ? -7.755 -5.791 -1.961 1.00 25.77 348 SER A N 1
ATOM 2728 C CA . SER A 1 348 ? -8.727 -5.746 -3.051 1.00 25.77 348 SER A CA 1
ATOM 2729 C C . SER A 1 348 ? -9.043 -4.280 -3.362 1.00 25.77 348 SER A C 1
ATOM 2731 O O . SER A 1 348 ? -9.831 -3.650 -2.655 1.00 25.77 348 SER A O 1
ATOM 2733 N N . VAL A 1 349 ? -8.424 -3.717 -4.400 1.00 25.33 349 VAL A N 1
ATOM 2734 C CA . VAL A 1 349 ? -8.914 -2.477 -5.010 1.00 25.33 349 VAL A CA 1
ATOM 2735 C C . VAL A 1 349 ? -10.075 -2.848 -5.926 1.00 25.33 349 VAL A C 1
ATOM 2737 O O . VAL A 1 349 ? -9.906 -3.532 -6.929 1.00 25.33 349 VAL A O 1
ATOM 2740 N N . LEU A 1 350 ? -11.267 -2.382 -5.568 1.00 25.03 350 LEU A N 1
ATOM 2741 C CA . LEU A 1 350 ? -12.419 -2.324 -6.460 1.00 25.03 350 LEU A CA 1
ATOM 2742 C C . LEU A 1 350 ? -12.573 -0.867 -6.894 1.00 25.03 350 LEU A C 1
ATOM 2744 O O . LEU A 1 350 ? -13.162 -0.079 -6.162 1.00 25.03 350 LEU A O 1
ATOM 2748 N N . ASN A 1 351 ? -11.943 -0.521 -8.021 1.00 25.03 351 ASN A N 1
ATOM 2749 C CA . ASN A 1 351 ? -12.387 0.449 -9.031 1.00 25.03 351 ASN A CA 1
ATOM 2750 C C . ASN A 1 351 ? -11.249 0.728 -10.024 1.00 25.03 351 ASN A C 1
ATOM 2752 O O . ASN A 1 351 ? -10.242 1.333 -9.671 1.00 25.03 351 ASN A O 1
ATOM 2756 N N . SER A 1 352 ? -11.457 0.380 -11.295 1.00 26.25 352 SER A N 1
ATOM 2757 C CA . SER A 1 352 ? -10.771 0.985 -12.441 1.00 26.25 352 SER A CA 1
ATOM 2758 C C . SER A 1 352 ? -11.598 2.161 -12.976 1.00 26.25 352 SER A C 1
ATOM 2760 O O . SER A 1 352 ? -11.960 2.224 -14.145 1.00 26.25 352 SER A O 1
ATOM 2762 N N . GLY A 1 353 ? -11.932 3.099 -12.095 1.00 22.89 353 GLY A N 1
ATOM 2763 C CA . GLY A 1 353 ? -11.878 4.508 -12.456 1.00 22.89 353 GLY A CA 1
ATOM 2764 C C . GLY A 1 353 ? -10.526 4.961 -11.943 1.00 22.89 353 GLY A C 1
ATOM 2765 O O . GLY A 1 353 ? -10.239 4.718 -10.776 1.00 22.89 353 GLY A O 1
ATOM 2766 N N . LEU A 1 354 ? -9.676 5.510 -12.808 1.00 29.08 354 LEU A N 1
ATOM 2767 C CA . LEU A 1 354 ? -8.301 5.904 -12.499 1.00 29.08 354 LEU A CA 1
ATOM 2768 C C . LEU A 1 354 ? -8.305 7.062 -11.480 1.00 29.08 354 LEU A C 1
ATOM 2770 O O . LEU A 1 354 ? -8.011 8.208 -11.801 1.00 29.08 354 LEU A O 1
ATOM 2774 N N . ALA A 1 355 ? -8.666 6.772 -10.231 1.00 24.00 355 ALA A N 1
ATOM 2775 C CA . ALA A 1 355 ? -8.211 7.526 -9.090 1.00 24.00 355 ALA A CA 1
ATOM 2776 C C . ALA A 1 355 ? -6.727 7.194 -9.002 1.00 24.00 355 ALA A C 1
ATOM 2778 O O . ALA A 1 355 ? -6.349 6.128 -8.517 1.00 24.00 355 ALA A O 1
ATOM 2779 N N . LYS A 1 356 ? -5.892 8.076 -9.562 1.00 28.17 356 LYS A N 1
ATOM 2780 C CA . LYS A 1 356 ? -4.466 8.117 -9.251 1.00 28.17 356 LYS A CA 1
ATOM 2781 C C . LYS A 1 356 ? -4.363 8.066 -7.726 1.00 28.17 356 LYS A C 1
ATOM 2783 O O . LYS A 1 356 ? -4.687 9.043 -7.050 1.00 28.17 356 LYS A O 1
ATOM 2788 N N . ALA A 1 357 ? -4.001 6.908 -7.180 1.00 30.47 357 ALA A N 1
ATOM 2789 C CA . ALA A 1 357 ? -3.520 6.845 -5.817 1.00 30.47 357 ALA A CA 1
ATOM 2790 C C . ALA A 1 357 ? -2.249 7.682 -5.847 1.00 30.47 357 ALA A C 1
ATOM 2792 O O . ALA A 1 357 ? -1.285 7.283 -6.495 1.00 30.47 357 ALA A O 1
ATOM 2793 N N . LEU A 1 358 ? -2.323 8.884 -5.270 1.00 26.17 358 LEU A N 1
ATOM 2794 C CA . LEU A 1 358 ? -1.184 9.784 -5.203 1.00 26.17 358 LEU A CA 1
ATOM 2795 C C . LEU A 1 358 ? -0.015 8.971 -4.651 1.00 26.17 358 LEU A C 1
ATOM 2797 O O . LEU A 1 358 ? -0.137 8.392 -3.565 1.00 26.17 358 LEU A O 1
ATOM 2801 N N . THR A 1 359 ? 1.084 8.902 -5.397 1.00 38.94 359 THR A N 1
ATOM 2802 C CA . THR A 1 359 ? 2.340 8.408 -4.831 1.00 38.94 359 THR A CA 1
ATOM 2803 C C . THR A 1 359 ? 2.653 9.223 -3.574 1.00 38.94 359 THR A C 1
ATOM 2805 O O . THR A 1 359 ? 2.154 10.340 -3.399 1.00 38.94 359 THR A O 1
ATOM 2808 N N . TYR A 1 360 ? 3.459 8.683 -2.660 1.00 37.91 360 TYR A N 1
ATOM 2809 C CA . TYR A 1 360 ? 3.823 9.403 -1.434 1.00 37.91 360 TYR A CA 1
ATOM 2810 C C . TYR A 1 360 ? 4.315 10.838 -1.720 1.00 37.91 360 TYR A C 1
ATOM 2812 O O . TYR A 1 360 ? 3.959 11.773 -1.000 1.00 37.91 360 TYR A O 1
ATOM 2820 N N . GLU A 1 361 ? 5.037 11.015 -2.828 1.00 43.50 361 GLU A N 1
ATOM 2821 C CA . GLU A 1 361 ? 5.498 12.308 -3.335 1.00 43.50 361 GLU A CA 1
ATOM 2822 C C . GLU A 1 361 ? 4.376 13.162 -3.951 1.00 43.50 361 GLU A C 1
ATOM 2824 O O . GLU A 1 361 ? 4.285 14.354 -3.660 1.00 43.50 361 GLU A O 1
ATOM 2829 N N . GLU A 1 362 ? 3.460 12.584 -4.737 1.00 44.31 362 GLU A N 1
ATOM 2830 C CA . GLU A 1 362 ? 2.301 13.313 -5.280 1.00 44.31 362 GLU A CA 1
ATOM 2831 C C . GLU A 1 362 ? 1.350 13.798 -4.162 1.00 44.31 362 GLU A C 1
ATOM 2833 O O . GLU A 1 362 ? 0.759 14.874 -4.267 1.00 44.31 362 GLU A O 1
ATOM 2838 N N . ALA A 1 363 ? 1.232 13.051 -3.058 1.00 37.88 363 ALA A N 1
ATOM 2839 C CA . ALA A 1 363 ? 0.476 13.470 -1.876 1.00 37.88 363 ALA A CA 1
ATOM 2840 C C . ALA A 1 363 ? 1.146 14.641 -1.138 1.00 37.88 363 ALA A C 1
ATOM 2842 O O . ALA A 1 363 ? 0.472 15.385 -0.424 1.00 37.88 363 ALA A O 1
ATOM 2843 N N . LEU A 1 364 ? 2.458 14.816 -1.317 1.00 39.88 364 LEU A N 1
ATOM 2844 C CA . LEU A 1 364 ? 3.233 15.898 -0.727 1.00 39.88 364 LEU A CA 1
ATOM 2845 C C . LEU A 1 364 ? 3.226 17.171 -1.578 1.00 39.88 364 LEU A C 1
ATOM 2847 O O . LEU A 1 364 ? 3.041 18.269 -1.052 1.00 39.88 364 LEU A O 1
ATOM 2851 N N . GLN A 1 365 ? 3.385 17.025 -2.894 1.00 37.41 365 GLN A N 1
ATOM 2852 C CA . GLN A 1 365 ? 3.484 18.141 -3.841 1.00 37.41 365 GLN A CA 1
ATOM 2853 C C . GLN A 1 365 ? 2.209 18.988 -3.928 1.00 37.41 365 GLN A C 1
ATOM 2855 O O . GLN A 1 365 ? 2.289 20.174 -4.234 1.00 37.41 365 GLN A O 1
ATOM 2860 N N . GLN A 1 366 ? 1.042 18.445 -3.566 1.00 34.19 366 GLN A N 1
ATOM 2861 C CA . GLN A 1 366 ? -0.211 19.214 -3.511 1.00 34.19 366 GLN A CA 1
ATOM 2862 C C . GLN A 1 366 ? -0.205 20.383 -2.505 1.00 34.19 366 GLN A C 1
ATOM 2864 O O . GLN A 1 366 ? -1.125 21.196 -2.523 1.00 34.19 366 GLN A O 1
ATOM 2869 N N . THR A 1 367 ? 0.809 20.498 -1.639 1.00 33.66 367 THR A N 1
ATOM 2870 C CA . THR A 1 367 ? 0.915 21.581 -0.642 1.00 33.66 367 THR A CA 1
ATOM 2871 C C . THR A 1 367 ? 1.889 22.704 -1.009 1.00 33.66 367 THR A C 1
ATOM 2873 O O . THR A 1 367 ? 1.919 23.716 -0.310 1.00 33.66 367 THR A O 1
ATOM 2876 N N . VAL A 1 368 ? 2.645 22.585 -2.108 1.00 30.25 368 VAL A N 1
ATOM 2877 C CA . VAL A 1 368 ? 3.647 23.588 -2.514 1.00 30.25 368 VAL A CA 1
ATOM 2878 C C . VAL A 1 368 ? 3.237 24.225 -3.844 1.00 30.25 368 VAL A C 1
ATOM 2880 O O . VAL A 1 368 ? 3.761 23.900 -4.902 1.00 30.25 368 VAL A O 1
ATOM 2883 N N . GLY A 1 369 ? 2.258 25.129 -3.780 1.00 26.05 369 GLY A N 1
ATOM 2884 C CA . GLY A 1 369 ? 1.868 26.017 -4.876 1.00 26.05 369 GLY A CA 1
ATOM 2885 C C . GLY A 1 369 ? 1.787 27.459 -4.377 1.00 26.05 369 GLY A C 1
ATOM 2886 O O . GLY A 1 369 ? 0.820 27.818 -3.717 1.00 26.05 369 GLY A O 1
ATOM 2887 N N . ASP A 1 370 ? 2.848 28.217 -4.666 1.00 25.92 370 ASP A N 1
ATOM 2888 C CA . ASP A 1 370 ? 3.052 29.672 -4.593 1.00 25.92 370 ASP A CA 1
ATOM 2889 C C . ASP A 1 370 ? 2.516 30.475 -3.395 1.00 25.92 370 ASP A C 1
ATOM 2891 O O . ASP A 1 370 ? 1.372 30.925 -3.339 1.00 25.92 370 ASP A O 1
ATOM 2895 N N . GLY A 1 371 ? 3.446 30.810 -2.496 1.00 25.59 371 GLY A N 1
ATOM 2896 C CA . GLY A 1 371 ? 3.364 31.990 -1.645 1.00 25.59 371 GLY A CA 1
ATOM 2897 C C . GLY A 1 371 ? 4.381 33.041 -2.089 1.00 25.59 371 GLY A C 1
ATOM 2898 O O . GLY A 1 371 ? 5.568 32.903 -1.810 1.00 25.59 371 GLY A O 1
ATOM 2899 N N . SER A 1 372 ? 3.916 34.122 -2.716 1.00 24.67 372 SER A N 1
ATOM 2900 C CA . SER A 1 372 ? 4.594 35.419 -2.660 1.00 24.67 372 SER A CA 1
ATOM 2901 C C . SER A 1 372 ? 3.569 36.553 -2.690 1.00 24.67 372 SER A C 1
ATOM 2903 O O . SER A 1 372 ? 2.591 36.536 -3.431 1.00 24.67 372 SER A O 1
ATOM 2905 N N . SER A 1 373 ? 3.785 37.493 -1.783 1.00 30.64 373 SER A N 1
ATOM 2906 C CA . SER A 1 373 ? 2.879 38.513 -1.268 1.00 30.64 373 SER A CA 1
ATOM 2907 C C . SER A 1 373 ? 2.646 39.704 -2.202 1.00 30.64 373 SER A C 1
ATOM 2909 O O . SER A 1 373 ? 3.602 40.291 -2.705 1.00 30.64 373 SER A O 1
ATOM 2911 N N . GLY A 1 374 ? 1.393 40.157 -2.277 1.00 24.28 374 GLY A N 1
ATOM 2912 C CA . GLY A 1 374 ? 1.005 41.498 -2.718 1.00 24.28 374 GLY A CA 1
ATOM 2913 C C . GLY A 1 374 ? -0.449 41.773 -2.333 1.00 24.28 374 GLY A C 1
ATOM 2914 O O . GLY A 1 374 ? -1.355 41.108 -2.822 1.00 24.28 374 GLY A O 1
ATOM 2915 N N . GLU A 1 375 ? -0.661 42.690 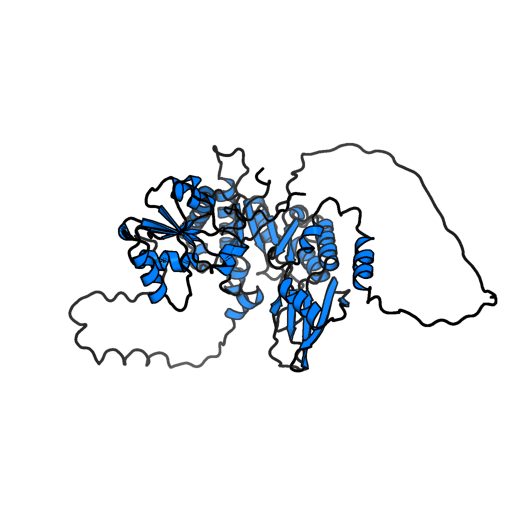-1.392 1.00 31.84 375 GLU A N 1
ATOM 2916 C CA . GLU A 1 375 ? -1.967 43.038 -0.830 1.00 31.84 375 GLU A CA 1
ATOM 2917 C C . GLU A 1 375 ? -2.923 43.700 -1.841 1.00 31.84 375 GLU A C 1
ATOM 2919 O O . GLU A 1 375 ? -2.510 44.332 -2.809 1.00 31.84 375 GLU A O 1
ATOM 2924 N N . THR A 1 376 ? -4.216 43.638 -1.496 1.00 35.59 376 THR A N 1
ATOM 2925 C CA . THR A 1 376 ? -5.377 44.363 -2.054 1.00 35.59 376 THR A CA 1
ATOM 2926 C C . THR A 1 376 ? -5.921 43.889 -3.407 1.00 35.59 376 THR A C 1
ATOM 2928 O O . THR A 1 376 ? -5.489 44.306 -4.473 1.00 35.59 376 THR A O 1
ATOM 2931 N N . GLY A 1 377 ? -6.970 43.059 -3.349 1.00 30.91 377 GLY A N 1
ATOM 2932 C CA . GLY A 1 377 ? -7.759 42.707 -4.533 1.00 30.91 377 GLY A CA 1
ATOM 2933 C C . GLY A 1 377 ? -8.739 41.548 -4.355 1.00 30.91 377 GLY A C 1
ATOM 2934 O O . GLY A 1 377 ? -8.891 40.748 -5.266 1.00 30.91 377 GLY A O 1
ATOM 2935 N N . VAL A 1 378 ? -9.388 41.409 -3.192 1.00 31.81 378 VAL A N 1
ATOM 2936 C CA . VAL A 1 378 ? -10.415 40.370 -2.972 1.00 31.81 378 VAL A CA 1
ATOM 2937 C C . VAL A 1 378 ? -11.662 41.004 -2.362 1.00 31.81 378 VAL A C 1
ATOM 2939 O O . VAL A 1 378 ? -11.993 40.704 -1.224 1.00 31.81 378 VAL A O 1
ATOM 2942 N N . ILE A 1 379 ? -12.328 41.924 -3.078 1.00 35.62 379 ILE A N 1
ATOM 2943 C CA . ILE A 1 379 ? -13.707 42.348 -2.730 1.00 35.62 379 ILE A CA 1
ATOM 2944 C C . ILE A 1 379 ? -14.627 42.589 -3.958 1.00 35.62 379 ILE A C 1
ATOM 2946 O O . ILE A 1 379 ? -15.839 42.524 -3.796 1.00 35.62 379 ILE A O 1
ATOM 2950 N N . ASP A 1 380 ? -14.151 42.724 -5.202 1.00 31.61 380 ASP A N 1
ATOM 2951 C CA . ASP A 1 380 ? -15.054 43.150 -6.303 1.00 31.61 380 ASP A CA 1
ATOM 2952 C C . ASP A 1 380 ? -15.759 42.053 -7.129 1.00 31.61 380 ASP A C 1
ATOM 2954 O O . ASP A 1 380 ? -16.560 42.363 -8.010 1.00 31.61 380 ASP A O 1
ATOM 2958 N N . SER A 1 381 ? -15.589 40.765 -6.826 1.00 36.72 381 SER A N 1
ATOM 2959 C CA . SER A 1 381 ? -16.233 39.694 -7.620 1.00 36.72 381 SER A CA 1
ATOM 2960 C C . SER A 1 381 ? -17.621 39.263 -7.119 1.00 36.72 381 SER A C 1
ATOM 2962 O O . SER A 1 381 ? -18.223 38.364 -7.702 1.00 36.72 381 SER A O 1
ATOM 2964 N N . ALA A 1 382 ? -18.142 39.863 -6.041 1.00 33.69 382 ALA A N 1
ATOM 2965 C CA . ALA A 1 382 ? -19.360 39.390 -5.367 1.00 33.69 382 ALA A CA 1
ATOM 2966 C C . ALA A 1 382 ? -20.596 40.304 -5.506 1.00 33.69 382 ALA A C 1
ATOM 2968 O O . ALA A 1 382 ? -21.653 39.953 -4.987 1.00 33.69 382 ALA A O 1
ATOM 2969 N N . ILE A 1 383 ? -20.515 41.447 -6.204 1.00 33.03 383 ILE A N 1
ATOM 2970 C CA . ILE A 1 383 ? -21.621 42.433 -6.220 1.00 33.03 383 ILE A CA 1
ATOM 2971 C C . ILE A 1 383 ? -22.390 42.510 -7.558 1.00 33.03 383 ILE A C 1
ATOM 2973 O O . ILE A 1 383 ? -23.475 43.079 -7.598 1.00 33.03 383 ILE A O 1
ATOM 2977 N N . SER A 1 384 ? -21.967 41.843 -8.639 1.00 36.00 384 SER A N 1
ATOM 2978 C CA . SER A 1 384 ? -22.672 41.972 -9.936 1.00 36.00 384 SER A CA 1
ATOM 2979 C C . SER A 1 384 ? -23.792 40.951 -10.225 1.00 36.00 384 SER A C 1
ATOM 2981 O O . SER A 1 384 ? -24.350 40.979 -11.318 1.00 36.00 384 SER A O 1
ATOM 2983 N N . PHE A 1 385 ? -24.165 40.060 -9.300 1.00 34.34 385 PHE A N 1
ATOM 2984 C CA . PHE A 1 385 ? -25.229 39.064 -9.560 1.00 34.34 385 PHE A CA 1
ATOM 2985 C C . PHE A 1 385 ? -26.571 39.380 -8.871 1.00 34.34 385 PHE A C 1
ATOM 2987 O O . PHE A 1 385 ? -27.562 38.685 -9.075 1.00 34.34 385 PHE A O 1
ATOM 2994 N N . ALA A 1 386 ? -26.633 40.444 -8.066 1.00 36.00 386 ALA A N 1
ATOM 2995 C CA . ALA A 1 386 ? -27.818 40.777 -7.271 1.00 36.00 386 ALA A CA 1
ATOM 2996 C C . ALA A 1 386 ? -28.791 41.767 -7.946 1.00 36.00 386 ALA A C 1
ATOM 2998 O O . ALA A 1 386 ? -29.798 42.128 -7.342 1.00 36.00 386 ALA A O 1
ATOM 2999 N N . THR A 1 387 ? -28.532 42.208 -9.180 1.00 37.91 387 THR A N 1
ATOM 3000 C CA . THR A 1 387 ? -29.238 43.368 -9.760 1.00 37.91 387 THR A CA 1
ATOM 3001 C C . THR A 1 387 ? -30.302 43.043 -10.814 1.00 37.91 387 THR A C 1
ATOM 3003 O O . THR A 1 387 ? -30.997 43.958 -11.242 1.00 37.91 387 THR A O 1
ATOM 3006 N N . GLU A 1 388 ? -30.499 41.781 -11.217 1.00 37.06 388 GLU A N 1
ATOM 3007 C CA . GLU A 1 388 ? -31.360 41.464 -12.380 1.00 37.06 388 GLU A CA 1
ATOM 3008 C C . GLU A 1 388 ? -32.551 40.519 -12.125 1.00 37.06 388 GLU A C 1
ATOM 3010 O O . GLU A 1 388 ? -33.191 40.082 -13.078 1.00 37.06 388 GLU A O 1
ATOM 3015 N N . ASN A 1 389 ? -32.939 40.217 -10.878 1.00 29.52 389 ASN A N 1
ATOM 3016 C CA . ASN A 1 389 ? -34.180 39.453 -10.646 1.00 29.52 389 ASN A CA 1
ATOM 3017 C C . ASN A 1 389 ? -34.922 39.835 -9.347 1.00 29.52 389 ASN A C 1
ATOM 3019 O O . ASN A 1 389 ? -34.661 39.263 -8.288 1.00 29.52 389 ASN A O 1
ATOM 3023 N N . PRO A 1 390 ? -35.903 40.758 -9.402 1.00 36.50 390 PRO A N 1
ATOM 3024 C CA . PRO A 1 390 ? -36.642 41.234 -8.225 1.00 36.50 390 PRO A CA 1
ATOM 3025 C C . PRO A 1 390 ? -37.669 40.239 -7.639 1.00 36.50 390 PRO A C 1
ATOM 3027 O O . PRO A 1 390 ? -38.461 40.610 -6.777 1.00 36.50 390 PRO A O 1
ATOM 3030 N N . ALA A 1 391 ? -37.672 38.968 -8.056 1.00 33.06 391 ALA A N 1
ATOM 3031 C CA . ALA A 1 391 ? -38.628 37.961 -7.579 1.00 33.06 391 ALA A CA 1
ATOM 3032 C C . ALA A 1 391 ? -38.175 37.180 -6.322 1.00 33.06 391 ALA A C 1
ATOM 3034 O O . ALA A 1 391 ? -38.961 36.415 -5.768 1.00 33.06 391 ALA A O 1
ATOM 3035 N N . ILE A 1 392 ? -36.944 37.375 -5.832 1.00 38.56 392 ILE A N 1
ATOM 3036 C CA . ILE A 1 392 ? -36.385 36.644 -4.673 1.00 38.56 392 ILE A CA 1
ATOM 3037 C C . ILE A 1 392 ? -36.324 37.551 -3.431 1.00 38.56 392 ILE A C 1
ATOM 3039 O O . ILE A 1 392 ? -35.275 37.735 -2.824 1.00 38.56 392 ILE A O 1
ATOM 3043 N N . LEU A 1 393 ? -37.447 38.172 -3.059 1.00 34.09 393 LEU A N 1
ATOM 3044 C CA . LEU A 1 393 ? -37.516 39.031 -1.862 1.00 34.09 393 LEU A CA 1
ATOM 3045 C C . LEU A 1 393 ? -38.684 38.725 -0.911 1.00 34.09 393 LEU A C 1
ATOM 3047 O O . LEU A 1 393 ? -38.835 39.416 0.090 1.00 34.09 393 LEU A O 1
ATOM 3051 N N . ALA A 1 394 ? -39.485 37.681 -1.152 1.00 33.41 394 ALA A N 1
ATOM 3052 C CA . ALA A 1 394 ? -40.711 37.453 -0.369 1.00 33.41 394 ALA A CA 1
ATOM 3053 C C . ALA A 1 394 ? -40.897 36.047 0.236 1.00 33.41 394 ALA A C 1
ATOM 3055 O O . ALA A 1 394 ? -41.937 35.776 0.829 1.00 33.41 394 ALA A O 1
ATOM 3056 N N . GLY A 1 395 ? -39.911 35.152 0.163 1.00 27.31 395 GLY A N 1
ATOM 3057 C CA . GLY A 1 395 ? -40.006 33.830 0.792 1.00 27.31 395 GLY A CA 1
ATOM 3058 C C . GLY A 1 395 ? -38.646 33.371 1.285 1.00 27.31 395 GLY A C 1
ATOM 3059 O O . GLY A 1 395 ? -37.753 33.130 0.481 1.00 27.31 395 GLY A O 1
ATOM 3060 N N . GLY A 1 396 ? -38.473 33.306 2.605 1.00 28.34 396 GLY A N 1
ATOM 3061 C CA . GLY A 1 396 ? -37.234 32.858 3.233 1.00 28.34 396 GLY A CA 1
ATOM 3062 C C . GLY A 1 396 ? -36.833 31.429 2.843 1.00 28.34 396 GLY A C 1
ATOM 3063 O O . GLY A 1 396 ? -37.673 30.628 2.442 1.00 28.34 396 GLY A O 1
ATOM 3064 N N . VAL A 1 397 ? -35.544 31.139 3.072 1.00 26.44 397 VAL A N 1
ATOM 3065 C CA . VAL A 1 397 ? -34.759 29.912 2.800 1.00 26.44 397 VAL A CA 1
ATOM 3066 C C . VAL A 1 397 ? -33.882 30.011 1.542 1.00 26.44 397 VAL A C 1
ATOM 3068 O O . VAL A 1 397 ? -34.261 29.609 0.449 1.00 26.44 397 VAL A O 1
ATOM 3071 N N . ALA A 1 398 ? -32.640 30.467 1.739 1.00 27.56 398 ALA A N 1
ATOM 3072 C CA . ALA A 1 398 ? -31.523 30.237 0.825 1.00 27.56 398 ALA A CA 1
ATOM 3073 C C . ALA A 1 398 ? -30.576 29.205 1.462 1.00 27.56 398 ALA A C 1
ATOM 3075 O O . ALA A 1 398 ? -29.707 29.549 2.261 1.00 27.56 398 ALA A O 1
ATOM 3076 N N . ILE A 1 399 ? -30.771 27.921 1.144 1.00 28.64 399 ILE A N 1
ATOM 3077 C CA . ILE A 1 399 ? -29.767 26.881 1.399 1.00 28.64 399 ILE A CA 1
ATOM 3078 C C . ILE A 1 399 ? -28.833 26.873 0.190 1.00 28.64 399 ILE A C 1
ATOM 3080 O O . ILE A 1 399 ? -29.162 26.338 -0.866 1.00 28.64 399 ILE A O 1
ATOM 3084 N N . LEU A 1 400 ? -27.663 27.484 0.359 1.00 29.23 400 LEU A N 1
ATOM 3085 C CA . LEU A 1 400 ? -26.513 27.254 -0.505 1.00 29.23 400 LEU A CA 1
ATOM 3086 C C . LEU A 1 400 ? -26.005 25.833 -0.235 1.00 29.23 400 LEU A C 1
ATOM 3088 O O . LEU A 1 400 ? -25.508 25.526 0.850 1.00 29.23 400 LEU A O 1
ATOM 3092 N N . ALA A 1 401 ? -26.189 24.951 -1.216 1.00 27.81 401 ALA A N 1
ATOM 3093 C CA . ALA A 1 401 ? -25.723 23.575 -1.180 1.00 27.81 401 ALA A CA 1
ATOM 3094 C C . ALA A 1 401 ? -24.191 23.530 -1.283 1.00 27.81 401 ALA A C 1
ATOM 3096 O O . ALA A 1 401 ? -23.605 23.521 -2.362 1.00 27.81 401 ALA A O 1
ATOM 3097 N N . VAL A 1 402 ? -23.562 23.484 -0.112 1.00 28.55 402 VAL A N 1
ATOM 3098 C CA . VAL A 1 402 ? -22.239 22.901 0.115 1.00 28.55 402 VAL A CA 1
ATOM 3099 C C . VAL A 1 402 ? -22.225 21.482 -0.480 1.00 28.55 402 VAL A C 1
ATOM 3101 O O . VAL A 1 402 ? -23.135 20.703 -0.172 1.00 28.55 402 VAL A O 1
ATOM 3104 N N . PRO A 1 403 ? -21.233 21.100 -1.306 1.00 25.89 403 PRO A N 1
ATOM 3105 C CA . PRO A 1 403 ? -21.163 19.753 -1.848 1.00 25.89 403 PRO A CA 1
ATOM 3106 C C . PRO A 1 403 ? -20.978 18.720 -0.724 1.00 25.89 403 PRO A C 1
ATOM 3108 O O . PRO A 1 403 ? -19.922 18.598 -0.115 1.00 25.89 403 PRO A O 1
ATOM 3111 N N . LEU A 1 404 ? -22.040 17.951 -0.488 1.00 33.06 404 LEU A N 1
ATOM 3112 C CA . LEU A 1 404 ? -21.961 16.503 -0.309 1.00 33.06 404 LEU A CA 1
ATOM 3113 C C . LEU A 1 404 ? -21.284 15.928 0.957 1.00 33.06 404 LEU A C 1
ATOM 3115 O O . LEU A 1 404 ? -20.573 14.944 0.834 1.00 33.06 404 LEU A O 1
ATOM 3119 N N . VAL A 1 405 ? -21.587 16.394 2.178 1.00 32.31 405 VAL A N 1
ATOM 3120 C CA . VAL A 1 405 ? -21.485 15.523 3.387 1.00 32.31 405 VAL A CA 1
ATOM 3121 C C . VAL A 1 405 ? -22.555 15.851 4.446 1.00 32.31 405 VAL A C 1
ATOM 3123 O O . VAL A 1 405 ? -22.263 16.060 5.620 1.00 32.31 405 VAL A O 1
ATOM 3126 N N . LEU A 1 406 ? -23.833 15.904 4.056 1.00 27.23 406 LEU A N 1
ATOM 3127 C CA . LEU A 1 406 ? -24.959 15.904 5.015 1.00 27.23 406 LEU A CA 1
ATOM 3128 C C . LEU A 1 406 ? -26.124 14.977 4.618 1.00 27.23 406 LEU A C 1
ATOM 3130 O O . LEU A 1 406 ? -27.130 14.923 5.321 1.00 27.23 406 LEU A O 1
ATOM 3134 N N . SER A 1 407 ? -25.995 14.171 3.556 1.00 31.55 407 SER A N 1
ATOM 3135 C CA . SER A 1 407 ? -27.044 13.211 3.162 1.00 31.55 407 SER A CA 1
ATOM 3136 C C . SER A 1 407 ? -27.137 11.973 4.067 1.00 31.55 407 SER A C 1
ATOM 3138 O O . SER A 1 407 ? -28.099 11.218 3.969 1.00 31.55 407 SER A O 1
ATOM 3140 N N . GLN A 1 408 ? -26.192 11.774 4.990 1.00 36.62 408 GLN A N 1
ATOM 3141 C CA . GLN A 1 408 ? -26.194 10.627 5.906 1.00 36.62 408 GLN A CA 1
ATOM 3142 C C . GLN A 1 408 ? -26.983 10.842 7.202 1.00 36.62 408 GLN A C 1
ATOM 3144 O O . GLN A 1 408 ? -26.949 9.972 8.067 1.00 36.62 408 GLN A O 1
ATOM 3149 N N . LEU A 1 409 ? -27.686 11.967 7.378 1.00 33.97 409 LEU A N 1
ATOM 3150 C CA . LEU A 1 409 ? -28.388 12.209 8.641 1.00 33.97 409 LEU A CA 1
ATOM 3151 C C . LEU A 1 409 ? -29.878 11.861 8.657 1.00 33.97 409 LEU A C 1
ATOM 3153 O O . LEU A 1 409 ? -30.345 11.577 9.747 1.00 33.97 409 LEU A O 1
ATOM 3157 N N . PHE A 1 410 ? -30.598 11.754 7.529 1.00 41.88 410 PHE A N 1
ATOM 3158 C CA . PHE A 1 410 ? -32.010 11.302 7.526 1.00 41.88 410 PHE A CA 1
ATOM 3159 C C . PHE A 1 410 ? -32.491 10.718 6.175 1.00 41.88 410 PHE A C 1
ATOM 3161 O O . PHE A 1 410 ? -33.594 11.010 5.715 1.00 41.88 410 PHE A O 1
ATOM 3168 N N . GLY A 1 411 ? -31.681 9.898 5.498 1.00 34.25 411 GLY A N 1
ATOM 3169 C CA . GLY A 1 411 ? -32.081 9.243 4.246 1.00 34.25 411 GLY A CA 1
ATOM 3170 C C . GLY A 1 411 ? -32.580 7.817 4.475 1.00 34.25 411 GLY A C 1
ATOM 3171 O O . GLY A 1 411 ? -31.828 6.984 4.969 1.00 34.25 411 GLY A O 1
ATOM 3172 N N . LYS A 1 412 ? -33.822 7.504 4.082 1.00 38.38 412 LYS A N 1
ATOM 3173 C CA . LYS A 1 412 ? -34.256 6.112 3.855 1.00 38.38 412 LYS A CA 1
ATOM 3174 C C . LYS A 1 412 ? -33.207 5.411 2.978 1.00 38.38 412 LYS A C 1
ATOM 3176 O O . LYS A 1 412 ? -32.691 6.055 2.062 1.00 38.38 412 LYS A O 1
ATOM 3181 N N . SER A 1 413 ? -32.887 4.140 3.253 1.00 51.91 413 SER A N 1
ATOM 3182 C CA . SER A 1 413 ? -31.925 3.374 2.445 1.00 51.91 413 SER A CA 1
ATOM 3183 C C . SER A 1 413 ? -32.236 3.578 0.966 1.00 51.91 413 SER A C 1
ATOM 3185 O O . SER A 1 413 ? -33.387 3.393 0.554 1.00 51.91 413 SER A O 1
ATOM 3187 N N . LYS A 1 414 ? -31.243 3.989 0.172 1.00 66.19 414 LYS A N 1
ATOM 3188 C CA . LYS A 1 414 ? -31.431 4.071 -1.276 1.00 66.19 414 LYS A CA 1
ATOM 3189 C C . LYS A 1 414 ? -31.911 2.693 -1.754 1.00 66.19 414 LYS A C 1
ATOM 3191 O O . LYS A 1 414 ? -31.317 1.697 -1.343 1.00 66.19 414 LYS A O 1
ATOM 3196 N N . PRO A 1 415 ? -32.957 2.599 -2.591 1.00 85.06 415 PRO A N 1
ATOM 3197 C CA . PRO A 1 415 ? -33.431 1.317 -3.110 1.00 85.06 415 PRO A CA 1
ATOM 3198 C C . PRO A 1 415 ? -32.460 0.705 -4.138 1.00 85.06 415 PRO A C 1
ATOM 3200 O O . PRO A 1 415 ? -32.845 -0.136 -4.934 1.00 85.06 415 PRO A O 1
ATOM 3203 N N . TRP A 1 416 ? -31.193 1.112 -4.150 1.00 86.31 416 TRP A N 1
ATOM 3204 C CA . TRP A 1 416 ? -30.174 0.558 -5.023 1.00 86.31 416 TRP A CA 1
ATOM 3205 C C . TRP A 1 416 ? -28.820 0.492 -4.323 1.00 86.31 416 TRP A C 1
ATOM 3207 O O . TRP A 1 416 ? -28.561 1.261 -3.394 1.00 86.31 416 TRP A O 1
ATOM 3217 N N . GLY A 1 417 ? -27.968 -0.435 -4.756 1.00 87.25 417 GLY A N 1
ATOM 3218 C CA . GLY A 1 417 ? -26.663 -0.670 -4.142 1.00 87.25 417 GLY A CA 1
ATOM 3219 C C . GLY A 1 417 ? -25.864 -1.773 -4.829 1.00 87.25 417 GLY A C 1
ATOM 3220 O O . GLY A 1 417 ? -26.061 -2.056 -6.010 1.00 87.25 417 GLY A O 1
ATOM 3221 N N . VAL A 1 418 ? -24.968 -2.406 -4.077 1.00 87.00 418 VAL A N 1
ATOM 3222 C CA . VAL A 1 418 ? -24.063 -3.449 -4.573 1.00 87.00 418 VAL A CA 1
ATOM 3223 C C . VAL A 1 418 ? -24.266 -4.726 -3.770 1.00 87.00 418 VAL A C 1
ATOM 3225 O O . VAL A 1 418 ? -24.455 -4.673 -2.558 1.00 87.00 418 VAL A O 1
ATOM 3228 N N . GLU A 1 419 ? -24.226 -5.870 -4.444 1.00 85.31 419 GLU A N 1
ATOM 3229 C CA . GLU A 1 419 ? -24.389 -7.193 -3.848 1.00 85.31 419 GLU A CA 1
ATOM 3230 C C . GLU A 1 419 ? -23.307 -8.156 -4.343 1.00 85.31 419 GLU A C 1
ATOM 3232 O O . GLU A 1 419 ? -22.852 -8.095 -5.490 1.00 85.31 419 GLU A O 1
ATOM 3237 N N . SER A 1 420 ? -22.917 -9.088 -3.473 1.00 82.00 420 SER A N 1
ATOM 3238 C CA . SER A 1 420 ? -22.091 -10.228 -3.875 1.00 82.00 420 SER A CA 1
ATOM 3239 C C . SER A 1 420 ? -22.895 -11.179 -4.765 1.00 82.00 420 SER A C 1
ATOM 3241 O O . SER A 1 420 ? -24.123 -11.253 -4.665 1.00 82.00 420 SER A O 1
ATOM 3243 N N . ALA A 1 421 ? -22.219 -11.970 -5.598 1.00 80.19 421 ALA A N 1
ATOM 3244 C CA . ALA A 1 421 ? -22.853 -13.012 -6.412 1.00 80.19 421 ALA A CA 1
ATOM 3245 C C . ALA A 1 421 ? -23.677 -13.982 -5.552 1.00 80.19 421 ALA A C 1
ATOM 3247 O O . ALA A 1 421 ? -24.790 -14.363 -5.915 1.00 80.19 421 ALA A O 1
ATOM 3248 N N . ARG A 1 422 ? -23.150 -14.340 -4.375 1.00 79.94 422 ARG A N 1
ATOM 3249 C CA . ARG A 1 422 ? -23.820 -15.232 -3.423 1.00 79.94 422 ARG A CA 1
ATOM 3250 C C . ARG A 1 422 ? -25.113 -14.621 -2.886 1.00 79.94 422 ARG A C 1
ATOM 3252 O O . ARG A 1 422 ? -26.143 -15.295 -2.886 1.00 79.94 422 ARG A O 1
ATOM 3259 N N . ASN A 1 423 ? -25.067 -13.366 -2.438 1.00 82.31 423 ASN A N 1
ATOM 3260 C CA . ASN A 1 423 ? -26.246 -12.691 -1.900 1.00 82.31 423 ASN A CA 1
ATOM 3261 C C . ASN A 1 423 ? -27.273 -12.410 -2.997 1.00 82.31 423 ASN A C 1
ATOM 3263 O O . ASN A 1 423 ? -28.464 -12.601 -2.770 1.00 82.31 423 ASN A O 1
ATOM 3267 N N . ALA A 1 424 ? -26.824 -12.027 -4.194 1.00 87.69 424 ALA A N 1
ATOM 3268 C CA . ALA A 1 424 ? -27.690 -11.850 -5.351 1.00 87.69 424 ALA A CA 1
ATOM 3269 C C . ALA A 1 424 ? -28.422 -13.152 -5.702 1.00 87.69 424 ALA A C 1
ATOM 3271 O O . ALA A 1 424 ? -29.636 -13.131 -5.884 1.00 87.69 424 ALA A O 1
ATOM 3272 N N . TYR A 1 425 ? -27.727 -14.295 -5.726 1.00 85.94 425 TYR A N 1
ATOM 3273 C CA . TYR A 1 425 ? -28.357 -15.596 -5.969 1.00 85.94 425 TYR A CA 1
ATOM 3274 C C . TYR A 1 425 ? -29.385 -15.965 -4.887 1.00 85.94 425 TYR A C 1
ATOM 3276 O O . TYR A 1 425 ? -30.482 -16.411 -5.220 1.00 85.94 425 TYR A O 1
ATOM 3284 N N . ALA A 1 426 ? -29.067 -15.741 -3.607 1.00 84.94 426 ALA A N 1
ATOM 3285 C CA . ALA A 1 426 ? -29.999 -15.985 -2.503 1.00 84.94 426 ALA A CA 1
ATOM 3286 C C . ALA A 1 426 ? -31.259 -15.108 -2.621 1.00 84.94 426 ALA A C 1
ATOM 3288 O O . ALA A 1 426 ? -32.374 -15.621 -2.648 1.00 84.94 426 ALA A O 1
ATOM 3289 N N . LYS A 1 427 ? -31.087 -13.797 -2.827 1.00 89.62 427 LYS A N 1
ATOM 3290 C CA . LYS A 1 427 ? -32.199 -12.846 -2.991 1.00 89.62 427 LYS A CA 1
ATOM 3291 C C . LYS A 1 427 ? -33.019 -13.104 -4.257 1.00 89.62 427 LYS A C 1
ATOM 3293 O O . LYS A 1 427 ? -34.232 -12.909 -4.252 1.00 89.62 427 LYS A O 1
ATOM 3298 N N . LEU A 1 428 ? -32.382 -13.580 -5.330 1.00 89.69 428 LEU A N 1
ATOM 3299 C CA . LEU A 1 428 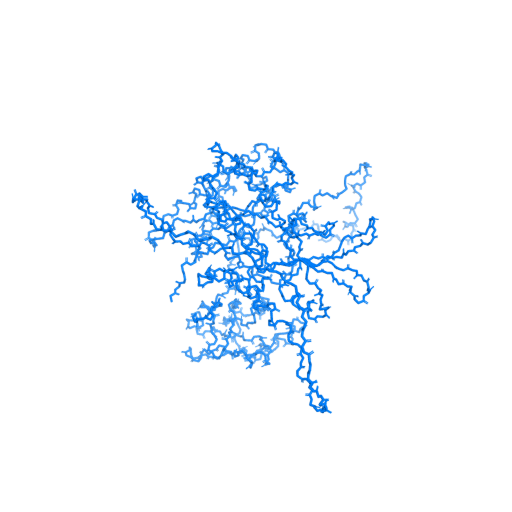? -33.074 -14.071 -6.523 1.00 89.69 428 LEU A CA 1
ATOM 3300 C C . LEU A 1 428 ? -33.933 -15.306 -6.221 1.00 89.69 428 LEU A C 1
ATOM 3302 O O . LEU A 1 428 ? -34.919 -15.508 -6.922 1.00 89.69 428 LEU A O 1
ATOM 3306 N N . GLY A 1 429 ? -33.594 -16.125 -5.227 1.00 87.62 429 GLY A N 1
ATOM 3307 C CA . GLY A 1 429 ? -34.427 -17.242 -4.777 1.00 87.62 429 GLY A CA 1
ATOM 3308 C C . GLY A 1 429 ? -35.587 -16.808 -3.877 1.00 87.62 429 GLY A C 1
ATOM 3309 O O . GLY A 1 429 ? -36.692 -17.323 -4.030 1.00 87.62 429 GLY A O 1
ATOM 3310 N N . ASP A 1 430 ? -35.345 -15.840 -2.992 1.00 89.88 430 ASP A N 1
ATOM 3311 C CA . ASP A 1 430 ? -36.294 -15.444 -1.942 1.00 89.88 430 ASP A CA 1
ATOM 3312 C C . ASP A 1 430 ? -37.391 -14.475 -2.423 1.00 89.88 430 ASP A C 1
ATOM 3314 O O . ASP A 1 430 ? -38.533 -14.556 -1.971 1.00 89.88 430 ASP A O 1
ATOM 3318 N N . ASP A 1 431 ? -37.071 -13.548 -3.336 1.00 89.38 431 ASP A N 1
ATOM 3319 C CA . ASP A 1 431 ? -38.029 -12.555 -3.847 1.00 89.38 431 ASP A CA 1
ATOM 3320 C C . ASP A 1 431 ? -38.610 -13.020 -5.195 1.00 89.38 431 ASP A C 1
ATOM 3322 O O . ASP A 1 431 ? -37.876 -13.034 -6.186 1.00 89.38 431 ASP A O 1
ATOM 3326 N N . PRO A 1 432 ? -39.910 -13.360 -5.314 1.00 89.62 432 PRO A N 1
ATOM 3327 C CA . PRO A 1 432 ? -40.504 -13.796 -6.582 1.00 89.62 432 PRO A CA 1
ATOM 3328 C C . PRO A 1 432 ? -40.401 -12.738 -7.690 1.00 89.62 432 PRO A C 1
ATOM 3330 O O . PRO A 1 432 ? -40.295 -13.099 -8.862 1.00 89.62 432 PRO A O 1
ATOM 3333 N N . ASN A 1 433 ? -40.331 -11.454 -7.328 1.00 91.88 433 ASN A N 1
ATOM 3334 C CA . ASN A 1 433 ? -40.233 -10.340 -8.268 1.00 91.88 433 ASN A CA 1
ATOM 3335 C C . ASN A 1 433 ? -38.782 -9.935 -8.572 1.00 91.88 433 ASN A C 1
ATOM 3337 O O . ASN A 1 433 ? -38.551 -8.994 -9.334 1.00 91.88 433 ASN A O 1
ATOM 3341 N N . ALA A 1 434 ? -37.790 -10.630 -8.005 1.00 93.69 434 ALA A N 1
ATOM 3342 C CA . ALA A 1 434 ? -36.393 -10.396 -8.337 1.00 93.69 434 ALA A CA 1
ATOM 3343 C C . ALA A 1 434 ? -36.019 -10.993 -9.701 1.00 93.69 434 ALA A C 1
ATOM 3345 O O . ALA A 1 434 ? -36.316 -12.158 -9.978 1.00 93.69 434 ALA A O 1
ATOM 3346 N N . GLN A 1 435 ? -35.317 -10.230 -10.537 1.00 94.62 435 GLN A N 1
ATOM 3347 C CA . GLN A 1 435 ? -34.888 -10.663 -11.869 1.00 94.62 435 GLN A CA 1
ATOM 3348 C C . GLN A 1 435 ? -33.411 -10.355 -12.123 1.00 94.62 435 GLN A C 1
ATOM 3350 O O . GLN A 1 435 ? -32.883 -9.350 -11.654 1.00 94.62 435 GLN A O 1
ATOM 3355 N N . LEU A 1 436 ? -32.752 -11.225 -12.893 1.00 92.56 436 LEU A N 1
ATOM 3356 C CA . LEU A 1 436 ? -31.353 -11.074 -13.292 1.00 92.56 436 LEU A CA 1
ATOM 3357 C C . LEU A 1 436 ? -31.270 -10.401 -14.669 1.00 92.56 436 LEU A C 1
ATOM 3359 O O . LEU A 1 436 ? -31.768 -10.951 -15.654 1.00 92.56 436 LEU A O 1
ATOM 3363 N N . LEU A 1 437 ? -30.618 -9.244 -14.739 1.00 93.31 437 LEU A N 1
ATOM 3364 C CA . LEU A 1 437 ? -30.366 -8.474 -15.957 1.00 93.31 437 LEU A CA 1
ATOM 3365 C C . LEU A 1 437 ? -28.895 -8.627 -16.369 1.00 93.31 437 LEU A C 1
ATOM 3367 O O . LEU A 1 437 ? -28.015 -8.164 -15.658 1.00 93.31 437 LEU A O 1
ATOM 3371 N N . ASP A 1 438 ? -28.628 -9.251 -17.517 1.00 90.94 438 ASP A N 1
ATOM 3372 C CA . ASP A 1 438 ? -27.279 -9.398 -18.088 1.00 90.94 438 ASP A CA 1
ATOM 3373 C C . ASP A 1 438 ? -27.031 -8.276 -19.106 1.00 90.94 438 ASP A C 1
ATOM 3375 O O . ASP A 1 438 ? -27.664 -8.251 -20.172 1.00 90.94 438 ASP A O 1
ATOM 3379 N N . ILE A 1 439 ? -26.145 -7.334 -18.761 1.00 90.81 439 ILE A N 1
ATOM 3380 C CA . ILE A 1 439 ? -25.871 -6.146 -19.585 1.00 90.81 439 ILE A CA 1
ATOM 3381 C C . ILE A 1 439 ? -24.697 -6.301 -20.555 1.00 90.81 439 ILE A C 1
ATOM 3383 O O . ILE A 1 439 ? -24.413 -5.381 -21.330 1.00 90.81 439 ILE A O 1
ATOM 3387 N N . ARG A 1 440 ? -24.057 -7.475 -20.570 1.00 88.31 440 ARG A N 1
ATOM 3388 C CA . ARG A 1 440 ? -22.868 -7.749 -21.383 1.00 88.31 440 ARG A CA 1
ATOM 3389 C C . ARG A 1 440 ? -23.203 -7.906 -22.875 1.00 88.31 440 ARG A C 1
ATOM 3391 O O . ARG A 1 440 ? -24.301 -8.349 -23.236 1.00 88.31 440 ARG A O 1
ATOM 3398 N N . PRO A 1 441 ? -22.257 -7.607 -23.783 1.00 86.38 441 PRO A N 1
ATOM 3399 C CA . PRO A 1 441 ? -22.390 -7.903 -25.206 1.00 86.38 441 PRO A CA 1
ATOM 3400 C C . PRO A 1 441 ? -22.644 -9.399 -25.511 1.00 86.38 441 PRO A C 1
ATOM 3402 O O . PRO A 1 441 ? -22.155 -10.286 -24.805 1.00 86.38 441 PRO A O 1
ATOM 3405 N N . PRO A 1 442 ? -23.338 -9.738 -26.620 1.00 81.00 442 PRO A N 1
ATOM 3406 C CA . PRO A 1 442 ? -23.624 -11.128 -26.990 1.00 81.00 442 PRO A CA 1
ATOM 3407 C C . PRO A 1 442 ? -22.374 -11.967 -27.283 1.00 81.00 442 PRO A C 1
ATOM 3409 O O . PRO A 1 442 ? -22.400 -13.181 -27.124 1.00 81.00 442 PRO A O 1
ATOM 3412 N N . ALA A 1 443 ? -21.286 -11.341 -27.745 1.00 77.56 443 ALA A N 1
ATOM 3413 C CA . ALA A 1 443 ? -20.021 -12.034 -27.985 1.00 77.56 443 ALA A CA 1
ATOM 3414 C C . ALA A 1 443 ? -19.388 -12.516 -26.668 1.00 77.56 443 ALA A C 1
ATOM 3416 O O . ALA A 1 443 ? -18.935 -13.654 -26.586 1.00 77.56 443 ALA A O 1
ATOM 3417 N N . GLU A 1 444 ? -19.441 -11.684 -25.629 1.00 72.00 444 GLU A N 1
ATOM 3418 C CA . GLU A 1 444 ? -18.865 -11.968 -24.311 1.00 72.00 444 GLU A CA 1
ATOM 3419 C C . GLU A 1 444 ? -19.704 -12.984 -23.536 1.00 72.00 444 GLU A C 1
ATOM 3421 O O . GLU A 1 444 ? -19.175 -13.975 -23.040 1.00 72.00 444 GLU A O 1
ATOM 3426 N N . SER A 1 445 ? -21.030 -12.824 -23.521 1.00 69.62 445 SER A N 1
ATOM 3427 C CA . SER A 1 445 ? -21.932 -13.814 -22.908 1.00 69.62 445 SER A CA 1
ATOM 3428 C C . SER A 1 445 ? -21.838 -15.203 -23.558 1.00 69.62 445 SER A C 1
ATOM 3430 O O . SER A 1 445 ? -22.054 -16.204 -22.881 1.00 69.62 445 SER A O 1
ATOM 3432 N N . ARG A 1 446 ? -21.466 -15.301 -24.845 1.00 73.00 446 ARG A N 1
ATOM 3433 C CA . ARG A 1 446 ? -21.210 -16.588 -25.524 1.00 73.00 446 ARG A CA 1
ATOM 3434 C C . ARG A 1 446 ? -19.867 -17.215 -25.161 1.00 73.00 446 ARG A C 1
ATOM 3436 O O . ARG A 1 446 ? -19.786 -18.437 -25.119 1.00 73.00 446 ARG A O 1
ATOM 3443 N N . GLN A 1 447 ? -18.831 -16.406 -24.943 1.00 68.56 447 GLN A N 1
ATOM 3444 C CA . GLN A 1 447 ? -17.507 -16.898 -24.546 1.00 68.56 447 GLN A CA 1
ATOM 3445 C C . GLN A 1 447 ? -17.490 -17.327 -23.079 1.00 68.56 447 GLN A C 1
ATOM 3447 O O . GLN A 1 447 ? -16.974 -18.389 -22.746 1.00 68.56 447 GLN A O 1
ATOM 3452 N N . VAL A 1 448 ? -18.082 -16.503 -22.216 1.00 68.69 448 VAL A N 1
ATOM 3453 C CA . VAL A 1 448 ? -18.008 -16.650 -20.762 1.00 68.69 448 VAL A CA 1
ATOM 3454 C C . VAL A 1 448 ? -19.188 -17.454 -20.212 1.00 68.69 448 VAL A C 1
ATOM 3456 O O . VAL A 1 448 ? -19.049 -18.138 -19.208 1.00 68.69 448 VAL A O 1
ATOM 3459 N N . GLY A 1 449 ? -20.341 -17.435 -20.879 1.00 70.25 449 GLY A N 1
ATOM 3460 C CA . GLY A 1 449 ? -21.586 -18.002 -20.366 1.00 70.25 449 GLY A CA 1
ATOM 3461 C C . GLY A 1 449 ? -22.381 -17.006 -19.514 1.00 70.25 449 GLY A C 1
ATOM 3462 O O . GLY A 1 449 ? -21.865 -15.994 -19.026 1.00 70.25 449 GLY A O 1
ATOM 3463 N N . SER A 1 450 ? -23.673 -17.286 -19.343 1.00 70.12 450 SER A N 1
ATOM 3464 C CA . SER A 1 450 ? -24.552 -16.567 -18.412 1.00 70.12 450 SER A CA 1
ATOM 3465 C C . SER A 1 450 ? -24.904 -17.476 -17.230 1.00 70.12 450 SER A C 1
ATOM 3467 O O . SER A 1 450 ? -25.019 -18.690 -17.426 1.00 70.12 450 SER A O 1
ATOM 3469 N N . PRO A 1 451 ? -25.111 -16.916 -16.025 1.00 73.75 451 PRO A N 1
ATOM 3470 C CA . PRO A 1 451 ? -25.500 -17.694 -14.858 1.00 73.75 451 PRO A CA 1
ATOM 3471 C C . PRO A 1 451 ? -26.756 -18.530 -15.097 1.00 73.75 451 PRO A C 1
ATOM 3473 O O . PRO A 1 451 ? -27.784 -18.018 -15.553 1.00 73.75 451 PRO A O 1
ATOM 3476 N N . ASP A 1 452 ? -26.693 -19.815 -14.752 1.00 75.81 452 ASP A N 1
ATOM 3477 C CA . ASP A 1 452 ? -27.865 -20.681 -14.797 1.00 75.81 452 ASP A CA 1
ATOM 3478 C C . ASP A 1 452 ? -28.704 -20.504 -13.526 1.00 75.81 452 ASP A C 1
ATOM 3480 O O . ASP A 1 452 ? -28.353 -20.994 -12.455 1.00 75.81 452 ASP A O 1
ATOM 3484 N N . ILE A 1 453 ? -29.827 -19.795 -13.656 1.00 83.94 453 ILE A N 1
ATOM 3485 C CA . ILE A 1 453 ? -30.821 -19.601 -12.586 1.00 83.94 453 ILE A CA 1
ATOM 3486 C C . ILE A 1 453 ? -32.113 -20.387 -12.817 1.00 83.94 453 ILE A C 1
ATOM 3488 O O . ILE A 1 453 ? -33.119 -20.145 -12.149 1.00 83.94 453 ILE A O 1
ATOM 3492 N N . ARG A 1 454 ? -32.108 -21.360 -13.739 1.00 83.44 454 ARG A N 1
ATOM 3493 C CA . ARG A 1 454 ? -33.296 -22.185 -14.017 1.00 83.44 454 ARG A CA 1
ATOM 3494 C C . ARG A 1 454 ? -33.735 -22.994 -12.797 1.00 83.44 454 ARG A C 1
ATOM 3496 O O . ARG A 1 454 ? -34.928 -23.228 -12.639 1.00 83.44 454 ARG A O 1
ATOM 3503 N N . GLY A 1 455 ? -32.798 -23.355 -11.915 1.00 80.38 455 GLY A N 1
ATOM 3504 C CA . GLY A 1 455 ? -33.088 -24.013 -10.635 1.00 80.38 455 GLY A CA 1
ATOM 3505 C C . GLY A 1 455 ? -33.950 -23.177 -9.679 1.00 80.38 455 GLY A C 1
ATOM 3506 O O . GLY A 1 455 ? -34.608 -23.744 -8.817 1.00 80.38 455 GLY A O 1
ATOM 3507 N N . LEU A 1 456 ? -34.004 -21.853 -9.870 1.00 84.81 456 LEU A N 1
ATOM 3508 C CA . LEU A 1 456 ? -34.876 -20.933 -9.130 1.00 84.81 456 LEU A CA 1
ATOM 3509 C C . LEU A 1 456 ? -36.219 -20.688 -9.845 1.00 84.81 456 LEU A C 1
ATOM 3511 O O . LEU A 1 456 ? -36.983 -19.816 -9.445 1.00 84.81 456 LEU A O 1
ATOM 3515 N N . GLY A 1 457 ? -36.492 -21.383 -10.957 1.00 85.00 457 GLY A N 1
ATOM 3516 C CA . GLY A 1 457 ? -37.655 -21.116 -11.810 1.00 85.00 457 GLY A CA 1
ATOM 3517 C C . GLY A 1 457 ? -37.560 -19.807 -12.607 1.00 85.00 457 GLY A C 1
ATOM 3518 O O . GLY A 1 457 ? -38.562 -19.347 -13.152 1.00 85.00 457 GLY A O 1
ATOM 3519 N N . LYS A 1 458 ? -36.368 -19.201 -12.697 1.00 88.75 458 LYS A N 1
ATOM 3520 C CA . LYS A 1 458 ? -36.135 -17.888 -13.319 1.00 88.75 458 LYS A CA 1
ATOM 3521 C C . LYS A 1 458 ? -35.249 -17.987 -14.560 1.00 88.75 458 LYS A C 1
ATOM 3523 O O . LYS A 1 458 ? -34.620 -19.010 -14.828 1.00 88.75 458 LYS A O 1
ATOM 3528 N N . LYS A 1 459 ? -35.211 -16.912 -15.352 1.00 87.50 459 LYS A N 1
ATOM 3529 C CA . LYS A 1 459 ? -34.348 -16.774 -16.537 1.00 87.50 459 LYS A CA 1
ATOM 3530 C C . LYS A 1 459 ? -33.659 -15.417 -16.529 1.00 87.50 459 LYS A C 1
ATOM 3532 O O . LYS A 1 459 ? -34.251 -14.435 -16.090 1.00 87.50 459 LYS A O 1
ATOM 3537 N N . SER A 1 460 ? -32.427 -15.372 -17.028 1.00 88.25 460 SER A N 1
ATOM 3538 C CA . SER A 1 460 ? -31.711 -14.114 -17.212 1.00 88.25 460 SER A CA 1
ATOM 3539 C C . SER A 1 460 ? -32.293 -13.329 -18.387 1.00 88.25 460 SER A C 1
ATOM 3541 O O . SER A 1 460 ? -32.632 -13.878 -19.441 1.00 88.25 460 SER A O 1
ATOM 3543 N N . VAL A 1 461 ? -32.406 -12.018 -18.207 1.00 91.88 461 VAL A N 1
ATOM 3544 C CA . VAL A 1 461 ? -32.833 -11.084 -19.243 1.00 91.88 461 VAL A CA 1
ATOM 3545 C C . VAL A 1 461 ? -31.589 -10.411 -19.804 1.00 91.88 461 VAL A C 1
ATOM 3547 O O . VAL A 1 461 ? -30.956 -9.623 -19.120 1.00 91.88 461 VAL A O 1
ATOM 3550 N N . SER A 1 462 ? -31.227 -10.702 -21.055 1.00 90.69 462 SER A N 1
ATOM 3551 C CA . SER A 1 462 ? -30.083 -10.043 -21.701 1.00 90.69 462 SER A CA 1
ATOM 3552 C C . SER A 1 462 ? -30.513 -8.754 -22.410 1.00 90.69 462 SER A C 1
ATOM 3554 O O . SER A 1 462 ? -31.405 -8.783 -23.276 1.00 90.69 462 SER A O 1
ATOM 3556 N N . ILE A 1 463 ? -29.906 -7.625 -22.032 1.00 91.81 463 ILE A N 1
ATOM 3557 C CA . ILE A 1 463 ? -30.040 -6.317 -22.689 1.00 91.81 463 ILE A CA 1
ATOM 3558 C C . ILE A 1 463 ? -28.689 -5.611 -22.622 1.00 91.81 463 ILE A C 1
ATOM 3560 O O . ILE A 1 463 ? -28.302 -5.118 -21.574 1.00 91.81 463 ILE A O 1
ATOM 3564 N N . VAL A 1 464 ? -28.012 -5.493 -23.760 1.00 90.56 464 VAL A N 1
ATOM 3565 C CA . VAL A 1 464 ? -26.701 -4.837 -23.834 1.00 90.56 464 VAL A CA 1
ATOM 3566 C C . VAL A 1 464 ? -26.801 -3.369 -23.422 1.00 90.56 464 VAL A C 1
ATOM 3568 O O . VAL A 1 464 ? -27.571 -2.617 -24.032 1.00 90.56 464 VAL A O 1
ATOM 3571 N N . TYR A 1 465 ? -25.986 -2.961 -22.452 1.00 88.31 465 TYR A N 1
ATOM 3572 C CA . TYR A 1 465 ? -25.812 -1.558 -22.091 1.00 88.31 465 TYR A CA 1
ATOM 3573 C C . TYR A 1 465 ? -24.643 -0.946 -22.872 1.00 88.31 465 TYR A C 1
ATOM 3575 O O . TYR A 1 465 ? -23.550 -1.504 -22.928 1.00 88.31 465 TYR A O 1
ATOM 3583 N N . LYS A 1 466 ? -24.879 0.212 -23.494 1.00 82.88 466 LYS A N 1
ATOM 3584 C CA . LYS A 1 466 ? -23.849 1.046 -24.128 1.00 82.88 466 LYS A CA 1
ATOM 3585 C C . LYS A 1 466 ? -23.933 2.416 -23.465 1.00 82.88 466 LYS A C 1
ATOM 3587 O O . LYS A 1 466 ? -24.984 3.040 -23.566 1.00 82.88 466 LYS A O 1
ATOM 3592 N N . GLY A 1 467 ? -22.870 2.867 -22.794 1.00 74.50 467 GLY A N 1
ATOM 3593 C CA . GLY A 1 467 ? -22.885 4.083 -21.960 1.00 74.50 467 GLY A CA 1
ATOM 3594 C C . GLY A 1 467 ? -23.417 5.347 -22.651 1.00 74.50 467 GLY A C 1
ATOM 3595 O O . GLY A 1 467 ? -24.059 6.171 -22.002 1.00 74.50 467 GLY A O 1
ATOM 3596 N N . GLU A 1 468 ? -23.231 5.441 -23.970 1.00 74.25 468 GLU A N 1
ATOM 3597 C CA . GLU A 1 468 ? -23.689 6.549 -24.821 1.00 74.25 468 GLU A CA 1
ATOM 3598 C C . GLU A 1 468 ? -25.205 6.524 -25.136 1.00 74.25 468 GLU A C 1
ATOM 3600 O O . GLU A 1 468 ? -25.786 7.556 -25.458 1.00 74.25 468 GLU A O 1
ATOM 3605 N N . ASP A 1 469 ? -25.879 5.367 -25.041 1.00 83.62 469 ASP A N 1
ATOM 3606 C CA . ASP A 1 469 ? -27.287 5.170 -25.449 1.00 83.62 469 ASP A CA 1
ATOM 3607 C C . ASP A 1 469 ? -28.199 4.819 -24.259 1.00 83.62 469 ASP A C 1
ATOM 3609 O O . ASP A 1 469 ? -28.860 3.774 -24.210 1.00 83.62 469 ASP A O 1
ATOM 3613 N N . LYS A 1 470 ? -28.250 5.714 -23.267 1.00 82.44 470 LYS A N 1
ATOM 3614 C CA . LYS A 1 470 ? -29.144 5.568 -22.102 1.00 82.44 470 LYS A CA 1
ATOM 3615 C C . LYS A 1 470 ? -30.634 5.518 -22.493 1.00 82.44 470 LYS A C 1
ATOM 3617 O O . LYS A 1 470 ? -31.334 4.634 -21.993 1.00 82.44 470 LYS A O 1
ATOM 3622 N N . PRO A 1 471 ? -31.152 6.384 -23.394 1.00 83.44 471 PRO A N 1
ATOM 3623 C CA . PRO A 1 471 ? -32.566 6.350 -23.775 1.00 83.44 471 PRO A CA 1
ATOM 3624 C C . PRO A 1 471 ? -32.950 5.070 -24.528 1.00 83.44 471 PRO A C 1
ATOM 3626 O O . PRO A 1 471 ? -34.003 4.484 -24.261 1.00 83.44 471 PRO A O 1
ATOM 3629 N N . GLY A 1 472 ? -32.097 4.594 -25.443 1.00 87.12 472 GLY A N 1
ATOM 3630 C CA . GLY A 1 472 ? -32.331 3.349 -26.169 1.00 87.12 472 GLY A CA 1
ATOM 3631 C C . GLY A 1 472 ? -32.282 2.122 -25.261 1.00 87.12 472 GLY A C 1
ATOM 3632 O O . GLY A 1 472 ? -33.057 1.181 -25.455 1.00 87.12 472 GLY A O 1
ATOM 3633 N N . PHE A 1 473 ? -31.436 2.141 -24.229 1.00 89.44 473 PHE A N 1
ATOM 3634 C CA . PHE A 1 473 ? -31.403 1.108 -23.197 1.00 89.44 473 PHE A CA 1
ATOM 3635 C C . PHE A 1 473 ? -32.689 1.073 -22.354 1.00 89.44 473 PHE A C 1
ATOM 3637 O O . PHE A 1 473 ? -33.316 0.017 -22.247 1.00 89.44 473 PHE A O 1
ATOM 3644 N N . LEU A 1 474 ? -33.143 2.220 -21.835 1.00 87.38 474 LEU A N 1
ATOM 3645 C CA . LEU A 1 474 ? -34.386 2.315 -21.053 1.00 87.38 474 LEU A CA 1
ATOM 3646 C C . LEU A 1 474 ? -35.619 1.889 -21.863 1.00 87.38 474 LEU A C 1
ATOM 3648 O O . LEU A 1 474 ? -36.483 1.176 -21.353 1.00 87.38 474 LEU A O 1
ATOM 3652 N N . LYS A 1 475 ? -35.670 2.228 -23.158 1.00 88.62 475 LYS A N 1
ATOM 3653 C CA . LYS A 1 475 ? -36.732 1.763 -24.063 1.00 88.62 475 LYS A CA 1
ATOM 3654 C C . LYS A 1 475 ? -36.744 0.239 -24.223 1.00 88.62 475 LYS A C 1
ATOM 3656 O O . LYS A 1 475 ? -37.804 -0.362 -24.344 1.00 88.62 475 LYS A O 1
ATOM 3661 N N . LYS A 1 476 ? -35.579 -0.416 -24.241 1.00 91.75 476 LYS A N 1
ATOM 3662 C CA . LYS A 1 476 ? -35.508 -1.888 -24.290 1.00 91.75 476 LYS A CA 1
ATOM 3663 C C . LYS A 1 476 ? -35.949 -2.518 -22.971 1.00 91.75 476 LYS A C 1
ATOM 3665 O O . LYS A 1 476 ? -36.569 -3.578 -23.003 1.00 91.75 476 LYS A O 1
ATOM 3670 N N . LEU A 1 477 ? -35.649 -1.877 -21.840 1.00 91.25 477 LEU A N 1
ATOM 3671 C CA . LEU A 1 477 ? -36.112 -2.318 -20.525 1.00 91.25 477 LEU A CA 1
ATOM 3672 C C . LEU A 1 477 ? -37.637 -2.258 -20.420 1.00 91.25 477 LEU A C 1
ATOM 3674 O O . LEU A 1 477 ? -38.242 -3.266 -20.067 1.00 91.25 477 LEU A O 1
ATOM 3678 N N . SER A 1 478 ? -38.269 -1.151 -20.815 1.00 87.31 478 SER A N 1
ATOM 3679 C CA . SER A 1 478 ? -39.734 -1.016 -20.751 1.00 87.31 478 SER A CA 1
ATOM 3680 C C . SER A 1 478 ? -40.484 -2.010 -21.646 1.00 87.31 478 SER A C 1
ATOM 3682 O O . SER A 1 478 ? -41.613 -2.382 -21.350 1.00 87.31 478 SER A O 1
ATOM 3684 N N . LEU A 1 479 ? -39.851 -2.502 -22.717 1.00 90.75 479 LEU A N 1
ATOM 3685 C CA . LEU A 1 479 ? -40.415 -3.563 -23.556 1.00 90.75 479 LEU A CA 1
ATOM 3686 C C . LEU A 1 479 ? -40.314 -4.961 -22.923 1.00 90.75 479 LEU A C 1
ATOM 3688 O O . LEU A 1 479 ? -41.096 -5.842 -23.279 1.00 90.75 479 LEU A O 1
ATOM 3692 N N . LYS A 1 480 ? -39.344 -5.193 -22.027 1.00 90.88 480 LYS A N 1
ATOM 3693 C CA . LYS A 1 480 ? -39.106 -6.508 -21.402 1.00 90.88 480 LYS A CA 1
ATOM 3694 C C . LYS A 1 480 ? -39.697 -6.640 -19.999 1.00 90.88 480 LYS A C 1
ATOM 3696 O O . LYS A 1 480 ? -40.071 -7.746 -19.620 1.00 90.88 480 LYS A O 1
ATOM 3701 N N . PHE A 1 481 ? -39.799 -5.544 -19.254 1.00 90.06 481 PHE A N 1
ATOM 3702 C CA . PHE A 1 481 ? -40.302 -5.515 -17.883 1.00 90.06 481 PHE A CA 1
ATOM 3703 C C . PHE A 1 481 ? -41.661 -4.814 -17.849 1.00 90.06 481 PHE A C 1
ATOM 3705 O O . PHE A 1 481 ? -41.747 -3.622 -18.122 1.00 90.06 481 PHE A O 1
ATOM 3712 N N . LYS A 1 482 ? -42.725 -5.568 -17.543 1.00 83.81 482 LYS A N 1
ATOM 3713 C CA . LYS A 1 482 ? -44.110 -5.061 -17.544 1.00 83.81 482 LYS A CA 1
ATOM 3714 C C . LYS A 1 482 ? -44.489 -4.294 -16.272 1.00 83.81 482 LYS A C 1
ATOM 3716 O O . LYS A 1 482 ? -45.358 -3.440 -16.350 1.00 83.81 482 LYS A O 1
ATOM 3721 N N . GLU A 1 483 ? -43.843 -4.607 -15.148 1.00 88.00 483 GLU A N 1
ATOM 3722 C CA . GLU A 1 483 ? -44.127 -4.041 -13.816 1.00 88.00 483 GLU A CA 1
ATOM 3723 C C . GLU A 1 483 ? -42.807 -3.643 -13.120 1.00 88.00 483 GLU A C 1
ATOM 3725 O O . GLU A 1 483 ? -42.371 -4.303 -12.164 1.00 88.00 483 GLU A O 1
ATOM 3730 N N . PRO A 1 484 ? -42.080 -2.631 -13.636 1.00 87.31 484 PRO A N 1
ATOM 3731 C CA . PRO A 1 484 ? -40.806 -2.201 -13.058 1.00 87.31 484 PRO A CA 1
ATOM 3732 C C . PRO A 1 484 ? -40.949 -1.798 -11.582 1.00 87.31 484 PRO A C 1
ATOM 3734 O O . PRO A 1 484 ? -40.123 -2.196 -10.760 1.00 87.31 484 PRO A O 1
ATOM 3737 N N . GLU A 1 485 ? -42.047 -1.142 -11.209 1.00 88.75 485 GLU A N 1
ATOM 3738 C CA . GLU A 1 485 ? -42.338 -0.661 -9.853 1.00 88.75 485 GLU A CA 1
ATOM 3739 C C . GLU A 1 485 ? -42.411 -1.761 -8.786 1.00 88.75 485 GLU A C 1
ATOM 3741 O O . GLU A 1 485 ? -42.230 -1.482 -7.601 1.00 88.75 485 GLU A O 1
ATOM 3746 N N . ASN A 1 486 ? -42.621 -3.015 -9.198 1.00 91.06 486 ASN A N 1
ATOM 3747 C CA . ASN A 1 486 ? -42.646 -4.182 -8.315 1.00 91.06 486 ASN A CA 1
ATOM 3748 C C . ASN A 1 486 ? -41.407 -5.076 -8.463 1.00 91.06 486 ASN A C 1
ATOM 3750 O O . ASN A 1 486 ? -41.240 -6.010 -7.677 1.00 91.06 486 ASN A O 1
ATOM 3754 N N . THR A 1 487 ? -40.539 -4.794 -9.438 1.00 93.06 487 THR A N 1
ATOM 3755 C CA . THR A 1 487 ? -39.405 -5.642 -9.818 1.00 93.06 487 THR A CA 1
ATOM 3756 C C . THR A 1 487 ? -38.114 -5.200 -9.131 1.00 93.06 487 THR A C 1
ATOM 3758 O O . THR A 1 487 ? -37.681 -4.056 -9.278 1.00 93.06 487 THR A O 1
ATOM 3761 N N . THR A 1 488 ? -37.453 -6.134 -8.443 1.00 95.00 488 THR A N 1
ATOM 3762 C CA . THR A 1 488 ? -36.083 -5.956 -7.936 1.00 95.00 488 THR A CA 1
ATOM 3763 C C . THR A 1 488 ? -35.092 -6.449 -8.996 1.00 95.00 488 THR A C 1
ATOM 3765 O O . THR A 1 488 ? -35.148 -7.612 -9.395 1.00 95.00 488 THR A O 1
ATOM 3768 N N . LEU A 1 489 ? -34.173 -5.612 -9.472 1.00 94.88 489 LEU A N 1
ATOM 3769 C CA . LEU A 1 489 ? -33.184 -6.016 -10.477 1.00 94.88 489 LEU A CA 1
ATOM 3770 C C . LEU A 1 489 ? -31.833 -6.364 -9.863 1.00 94.88 489 LEU A C 1
ATOM 3772 O O . LEU A 1 489 ? -31.294 -5.617 -9.059 1.00 94.88 489 LEU A O 1
ATOM 3776 N N . PHE A 1 490 ? -31.240 -7.460 -10.318 1.00 93.44 490 PHE A N 1
ATOM 3777 C CA . PHE A 1 490 ? -29.839 -7.784 -10.081 1.00 93.44 490 PHE A CA 1
ATOM 3778 C C . PHE A 1 490 ? -29.089 -7.647 -11.400 1.00 93.44 490 PHE A C 1
ATOM 3780 O O . PHE A 1 490 ? -29.398 -8.345 -12.365 1.00 93.44 490 PHE A O 1
ATOM 3787 N N . VAL A 1 491 ? -28.153 -6.705 -11.468 1.00 93.00 491 VAL A N 1
ATOM 3788 C CA . VAL A 1 491 ? -27.476 -6.308 -12.704 1.00 93.00 491 VAL A CA 1
ATOM 3789 C C . VAL A 1 491 ? -26.127 -7.008 -12.790 1.00 93.00 491 VAL A C 1
ATOM 3791 O O . VAL A 1 491 ? -25.211 -6.713 -12.024 1.00 93.00 491 VAL A O 1
ATOM 3794 N N . LEU A 1 492 ? -26.018 -7.937 -13.734 1.00 88.81 492 LEU A N 1
ATOM 3795 C CA . LEU A 1 492 ? -24.797 -8.656 -14.058 1.00 88.81 492 LEU A CA 1
ATOM 3796 C C . LEU A 1 492 ? -24.044 -7.944 -15.177 1.00 88.81 492 LEU A C 1
ATOM 3798 O O . LEU A 1 492 ? -24.575 -7.769 -16.276 1.00 88.81 492 LEU A O 1
ATOM 3802 N N . ASP A 1 493 ? -22.781 -7.643 -14.909 1.00 82.38 493 ASP A N 1
ATOM 3803 C CA . ASP A 1 493 ? -21.818 -7.180 -15.901 1.00 82.38 493 ASP A CA 1
ATOM 3804 C C . ASP A 1 493 ? -20.496 -7.964 -15.776 1.00 82.38 493 ASP A C 1
ATOM 3806 O O . ASP A 1 493 ? -20.421 -8.969 -15.060 1.00 82.38 493 ASP A O 1
ATOM 3810 N N . LYS A 1 494 ? -19.458 -7.535 -16.494 1.00 74.50 494 LYS A N 1
ATOM 3811 C CA . LYS A 1 494 ? -18.063 -7.907 -16.240 1.00 74.50 494 LYS A CA 1
ATOM 3812 C C . LYS A 1 494 ? -17.554 -7.305 -14.918 1.00 74.50 494 LYS A C 1
ATOM 3814 O O . LYS A 1 494 ? -18.147 -6.371 -14.384 1.00 74.50 494 LYS A O 1
ATOM 3819 N N . PHE A 1 495 ? -16.452 -7.853 -14.400 1.00 56.78 495 PHE A N 1
ATOM 3820 C CA . PHE A 1 495 ? -15.857 -7.511 -13.096 1.00 56.78 495 PHE A CA 1
ATOM 3821 C C . PHE A 1 495 ? -15.532 -6.010 -12.907 1.00 56.78 495 PHE A C 1
ATOM 3823 O O . PHE A 1 495 ? -15.460 -5.540 -11.777 1.00 56.78 495 PHE A O 1
ATOM 3830 N N . ASP A 1 496 ? -15.376 -5.257 -13.998 1.00 52.97 496 ASP A N 1
ATOM 3831 C CA . ASP A 1 496 ? -15.091 -3.814 -14.080 1.00 52.97 496 ASP A CA 1
ATOM 3832 C C . ASP A 1 496 ? -16.226 -3.027 -14.784 1.00 52.97 496 ASP A C 1
ATOM 3834 O O . ASP A 1 496 ? -15.998 -2.034 -15.475 1.00 52.97 496 ASP A O 1
ATOM 3838 N N . GLY A 1 497 ? -17.454 -3.539 -14.695 1.00 63.28 497 GLY A N 1
ATOM 3839 C CA . GLY A 1 497 ? -18.594 -3.122 -15.504 1.00 63.28 497 GLY A CA 1
ATOM 3840 C C . GLY A 1 497 ? -19.387 -1.890 -15.036 1.00 63.28 497 GLY A C 1
ATOM 3841 O O . GLY A 1 497 ? -19.203 -1.343 -13.956 1.00 63.28 497 GLY A O 1
ATOM 3842 N N . ASN A 1 498 ? -20.360 -1.490 -15.853 1.00 80.75 498 ASN A N 1
ATOM 3843 C CA . ASN A 1 498 ? -21.329 -0.413 -15.627 1.00 80.75 498 ASN A CA 1
ATOM 3844 C C . ASN A 1 498 ? -22.515 -0.823 -14.729 1.00 80.75 498 ASN A C 1
ATOM 3846 O O . ASN A 1 498 ? -23.516 -0.105 -14.680 1.00 80.75 498 ASN A O 1
ATOM 3850 N N . SER A 1 499 ? -22.466 -1.977 -14.059 1.00 86.69 499 SER A N 1
ATOM 3851 C CA . SER A 1 499 ? -23.606 -2.537 -13.316 1.00 86.69 499 SER A CA 1
ATOM 3852 C C . SER A 1 499 ? -24.116 -1.614 -12.204 1.00 86.69 499 SER A C 1
ATOM 3854 O O . SER A 1 499 ? -25.329 -1.512 -12.029 1.00 86.69 499 SER A O 1
ATOM 3856 N N . GLU A 1 500 ? -23.231 -0.890 -11.510 1.00 87.81 500 GLU A N 1
ATOM 3857 C CA . GLU A 1 500 ? -23.597 0.106 -10.485 1.00 87.81 500 GLU A CA 1
ATOM 3858 C C . GLU A 1 500 ? -24.334 1.308 -11.085 1.00 87.81 500 GLU A C 1
ATOM 3860 O O . GLU A 1 500 ? -25.414 1.676 -10.620 1.00 87.81 500 GLU A O 1
ATOM 3865 N N . LEU A 1 501 ? -23.805 1.860 -12.182 1.00 85.06 501 LEU A N 1
ATOM 3866 C CA . LEU A 1 501 ? -24.443 2.959 -12.913 1.00 85.06 501 LEU A CA 1
ATOM 3867 C C . LEU A 1 501 ? -25.813 2.547 -13.454 1.00 85.06 501 LEU A C 1
ATOM 3869 O O . LEU A 1 501 ? -26.760 3.331 -13.429 1.00 85.06 501 LEU A O 1
ATOM 3873 N N . VAL A 1 502 ? -25.929 1.313 -13.946 1.00 87.25 502 VAL A N 1
ATOM 3874 C CA . VAL A 1 502 ? -27.198 0.769 -14.429 1.00 87.25 502 VAL A CA 1
ATOM 3875 C C . VAL A 1 502 ? -28.170 0.551 -13.272 1.00 87.25 502 VAL A C 1
ATOM 3877 O O . VAL A 1 502 ? -29.340 0.884 -13.430 1.00 87.25 502 VAL A O 1
ATOM 3880 N N . ALA A 1 503 ? -27.721 0.056 -12.115 1.00 90.00 503 ALA A N 1
ATOM 3881 C CA . ALA A 1 503 ? -28.566 -0.119 -10.934 1.00 90.00 503 ALA A CA 1
ATOM 3882 C C . ALA A 1 503 ? -29.161 1.217 -10.455 1.00 90.00 503 ALA A C 1
ATOM 3884 O O . ALA A 1 503 ? -30.367 1.312 -10.212 1.00 90.00 503 ALA A O 1
ATOM 3885 N N . GLU A 1 504 ? -28.356 2.279 -10.410 1.00 87.38 504 GLU A N 1
ATOM 3886 C CA . GLU A 1 504 ? -28.859 3.626 -10.134 1.00 87.38 504 GLU A CA 1
ATOM 3887 C C . GLU A 1 504 ? -29.833 4.093 -11.229 1.00 87.38 504 GLU A C 1
ATOM 3889 O O . GLU A 1 504 ? -30.961 4.495 -10.929 1.00 87.38 504 GLU A O 1
ATOM 3894 N N . LEU A 1 505 ? -29.443 3.975 -12.505 1.00 85.38 505 LEU A N 1
ATOM 3895 C CA . LEU A 1 505 ? -30.233 4.425 -13.653 1.00 85.38 505 LEU A CA 1
ATOM 3896 C C . LEU A 1 505 ? -31.629 3.795 -13.681 1.00 85.38 505 LEU A C 1
ATOM 3898 O O . LEU A 1 505 ? -32.617 4.509 -13.838 1.00 85.38 505 LEU A O 1
ATOM 3902 N N . VAL A 1 506 ? -31.738 2.473 -13.542 1.00 86.12 506 VAL A N 1
ATOM 3903 C CA . VAL A 1 506 ? -33.036 1.783 -13.622 1.00 86.12 506 VAL A CA 1
ATOM 3904 C C . VAL A 1 506 ? -33.914 2.088 -12.412 1.00 86.12 506 VAL A C 1
ATOM 3906 O O . VAL A 1 506 ? -35.122 2.251 -12.561 1.00 86.12 506 VAL A O 1
ATOM 3909 N N . THR A 1 507 ? -33.321 2.263 -11.231 1.00 87.19 507 THR A N 1
ATOM 3910 C CA . THR A 1 507 ? -34.067 2.613 -10.015 1.00 87.19 507 THR A CA 1
ATOM 3911 C C . THR A 1 507 ? -34.647 4.023 -10.106 1.00 87.19 507 THR A C 1
ATOM 3913 O O . THR A 1 507 ? -35.823 4.230 -9.816 1.00 87.19 507 THR A O 1
ATOM 3916 N N . VAL A 1 508 ? -33.870 4.989 -10.610 1.00 80.88 508 VAL A N 1
ATOM 3917 C CA . VAL A 1 508 ? -34.359 6.353 -10.898 1.00 80.88 508 VAL A CA 1
ATOM 3918 C C . VAL A 1 508 ? -35.460 6.350 -11.970 1.00 80.88 508 VAL A C 1
ATOM 3920 O O . VAL A 1 508 ? -36.301 7.244 -11.992 1.00 80.88 508 VAL A O 1
ATOM 3923 N N . ASN A 1 509 ? -35.499 5.325 -12.826 1.00 84.69 509 ASN A N 1
ATOM 3924 C CA . ASN A 1 509 ? -36.487 5.160 -13.895 1.00 84.69 509 ASN A CA 1
ATOM 3925 C C . ASN A 1 509 ? -37.612 4.163 -13.550 1.00 84.69 509 ASN A C 1
ATOM 3927 O O . ASN A 1 509 ? -38.237 3.602 -14.450 1.00 84.69 509 ASN A O 1
ATOM 3931 N N . GLY A 1 510 ? -37.903 3.977 -12.259 1.00 82.69 510 GLY A N 1
ATOM 3932 C CA . GLY A 1 510 ? -39.152 3.362 -11.801 1.00 82.69 510 GLY A CA 1
ATOM 3933 C C . GLY A 1 510 ? -39.060 1.903 -11.368 1.00 82.69 510 GLY A C 1
ATOM 3934 O O . GLY A 1 510 ? -40.094 1.322 -11.056 1.00 82.69 510 GLY A O 1
ATOM 3935 N N . PHE A 1 511 ? -37.867 1.303 -11.312 1.00 90.50 511 PHE A N 1
ATOM 3936 C CA . PHE A 1 511 ? -37.719 -0.019 -10.700 1.00 90.50 511 PHE A CA 1
ATOM 3937 C C . PHE A 1 511 ? -37.822 0.039 -9.169 1.00 90.50 511 PHE A C 1
ATOM 3939 O O . PHE A 1 511 ? -37.295 0.966 -8.554 1.00 90.50 511 PHE A O 1
ATOM 3946 N N . LYS A 1 512 ? -38.456 -0.972 -8.550 1.00 91.75 512 LYS A N 1
ATOM 3947 C CA . LYS A 1 512 ? -38.614 -1.083 -7.082 1.00 91.75 512 LYS A CA 1
ATOM 3948 C C . LYS A 1 512 ? -37.281 -0.932 -6.353 1.00 91.75 512 LYS A C 1
ATOM 3950 O O . LYS A 1 512 ? -37.190 -0.220 -5.355 1.00 91.75 512 LYS A O 1
ATOM 3955 N N . ALA A 1 513 ? -36.286 -1.671 -6.835 1.00 93.12 513 ALA A N 1
ATOM 3956 C CA . ALA A 1 513 ? -34.917 -1.645 -6.357 1.00 93.12 513 ALA A CA 1
ATOM 3957 C C . ALA A 1 513 ? -33.968 -2.255 -7.394 1.00 93.12 513 ALA A C 1
ATOM 3959 O O . ALA A 1 513 ? -34.396 -3.087 -8.199 1.00 93.12 513 ALA A O 1
ATOM 3960 N N . ALA A 1 514 ? -32.683 -1.901 -7.361 1.00 93.94 514 ALA A N 1
ATOM 3961 C CA . ALA A 1 514 ? -31.688 -2.548 -8.213 1.00 93.94 514 ALA A CA 1
ATOM 3962 C C . ALA A 1 514 ? -30.301 -2.658 -7.576 1.00 93.94 514 ALA A C 1
ATOM 3964 O O . ALA A 1 514 ? -29.800 -1.719 -6.967 1.00 93.94 514 ALA A O 1
ATOM 3965 N N . PHE A 1 515 ? -29.648 -3.800 -7.764 1.00 93.00 515 PHE A N 1
ATOM 3966 C CA . PHE A 1 515 ? -28.361 -4.107 -7.158 1.00 93.00 515 PHE A CA 1
ATOM 3967 C C . PHE A 1 515 ? -27.356 -4.577 -8.204 1.00 93.00 515 PHE A C 1
ATOM 3969 O O . PHE A 1 515 ? -27.641 -5.480 -8.990 1.00 93.00 515 PHE A O 1
ATOM 3976 N N . ALA A 1 516 ? -26.172 -3.978 -8.205 1.00 90.56 516 ALA A N 1
ATOM 3977 C CA . ALA A 1 516 ? -25.060 -4.408 -9.039 1.00 90.56 516 ALA A CA 1
ATOM 3978 C C . ALA A 1 516 ? -24.409 -5.672 -8.468 1.00 90.56 516 ALA A C 1
ATOM 3980 O O . ALA A 1 516 ? -24.129 -5.729 -7.272 1.00 90.56 516 ALA A O 1
ATOM 3981 N N . ILE A 1 517 ? -24.147 -6.672 -9.312 1.00 86.88 517 ILE A N 1
ATOM 3982 C CA . ILE A 1 517 ? -23.437 -7.892 -8.908 1.00 86.88 517 ILE A CA 1
ATOM 3983 C C . ILE A 1 517 ? -21.936 -7.672 -9.100 1.00 86.88 517 ILE A C 1
ATOM 3985 O O . ILE A 1 517 ? -21.477 -7.532 -10.234 1.00 86.88 517 ILE A O 1
ATOM 3989 N N . LYS A 1 518 ? -21.176 -7.656 -8.000 1.00 73.25 518 LYS A N 1
ATOM 3990 C CA . LYS A 1 518 ? -19.750 -7.279 -8.008 1.00 73.25 518 LYS A CA 1
ATOM 3991 C C . LYS A 1 518 ? -18.792 -8.416 -8.374 1.00 73.25 518 LYS A C 1
ATOM 3993 O O . LYS A 1 518 ? -17.766 -8.177 -8.998 1.00 73.25 518 LYS A O 1
ATOM 3998 N N . ASP A 1 519 ? -19.145 -9.656 -8.035 1.00 65.69 519 ASP A N 1
ATOM 3999 C CA . ASP A 1 519 ? -18.270 -10.821 -8.257 1.00 65.69 519 ASP A CA 1
ATOM 4000 C C . ASP A 1 519 ? -18.372 -11.401 -9.684 1.00 65.69 519 ASP A C 1
ATOM 4002 O O . ASP A 1 519 ? -17.806 -12.455 -9.955 1.00 65.69 519 ASP A O 1
ATOM 4006 N N . GLY A 1 520 ? -19.103 -10.746 -10.599 1.00 57.28 520 GLY A N 1
ATOM 4007 C CA . GLY A 1 520 ? -19.247 -11.174 -11.995 1.00 57.28 520 GLY A CA 1
ATOM 4008 C C . GLY A 1 520 ? -19.794 -12.601 -12.179 1.00 57.28 520 GLY A C 1
ATOM 4009 O O . GLY A 1 520 ? -20.407 -13.195 -11.290 1.00 57.28 520 GLY A O 1
ATOM 4010 N N . ALA A 1 521 ? -19.602 -13.157 -13.379 1.00 55.62 521 ALA A N 1
ATOM 4011 C CA . ALA A 1 521 ? -19.883 -14.559 -13.685 1.00 55.62 521 ALA A CA 1
ATOM 4012 C C . ALA A 1 521 ? -18.912 -15.082 -14.751 1.00 55.62 521 ALA A C 1
ATOM 4014 O O . ALA A 1 521 ? -18.844 -14.504 -15.837 1.00 55.62 521 ALA A O 1
ATOM 4015 N N . GLU A 1 522 ? -18.221 -16.193 -14.463 1.00 52.91 522 GLU A N 1
ATOM 4016 C CA . GLU A 1 522 ? -17.333 -16.888 -15.404 1.00 52.91 522 GLU A CA 1
ATOM 4017 C C . GLU A 1 522 ? -17.726 -18.365 -15.592 1.00 52.91 522 GLU A C 1
ATOM 4019 O O . GLU A 1 522 ? -18.025 -19.084 -14.635 1.00 52.91 522 GLU A O 1
ATOM 4024 N N . GLY A 1 523 ? -17.734 -18.824 -16.843 1.00 51.44 523 GLY A N 1
ATOM 4025 C CA . GLY A 1 523 ? -18.051 -20.192 -17.247 1.00 51.44 523 GLY A CA 1
ATOM 4026 C C . GLY A 1 523 ? -19.556 -20.516 -17.358 1.00 51.44 523 GLY A C 1
ATOM 4027 O O . GLY A 1 523 ? -20.422 -19.815 -16.831 1.00 51.44 523 GLY A O 1
ATOM 4028 N N . PRO A 1 524 ? -19.910 -21.657 -17.984 1.00 46.50 524 PRO A N 1
ATOM 4029 C CA . PRO A 1 524 ? -21.300 -22.089 -18.197 1.00 46.50 524 PRO A CA 1
ATOM 4030 C C . PRO A 1 524 ? -22.054 -22.485 -16.911 1.00 46.50 524 PRO A C 1
ATOM 4032 O O . PRO A 1 524 ? -23.230 -22.833 -16.971 1.00 46.50 524 PRO A O 1
ATOM 4035 N N . ARG A 1 525 ? -21.388 -22.452 -15.748 1.00 55.09 525 ARG A N 1
ATOM 4036 C CA . ARG A 1 525 ? -21.966 -22.687 -14.409 1.00 55.09 525 ARG A CA 1
ATOM 4037 C C . ARG A 1 525 ? -21.892 -21.427 -13.524 1.00 55.09 525 ARG A C 1
ATOM 4039 O O . ARG A 1 525 ? -21.915 -21.536 -12.304 1.00 55.09 525 ARG A O 1
ATOM 4046 N N . GLY A 1 526 ? -21.740 -20.261 -14.158 1.00 57.06 526 GLY A N 1
ATOM 4047 C CA . GLY A 1 526 ? -21.258 -19.003 -13.592 1.00 57.06 526 GLY A CA 1
ATOM 4048 C C . GLY A 1 526 ? -22.036 -18.433 -12.410 1.00 57.06 526 GLY A C 1
ATOM 4049 O O . GLY A 1 526 ? -22.985 -17.685 -12.592 1.00 57.06 526 GLY A O 1
ATOM 4050 N N . TRP A 1 527 ? -21.519 -18.708 -11.218 1.00 56.81 527 TRP A N 1
ATOM 4051 C CA . TRP A 1 527 ? -21.569 -17.872 -10.016 1.00 56.81 527 TRP A CA 1
ATOM 4052 C C . TRP A 1 527 ? -20.240 -18.108 -9.293 1.00 56.81 527 TRP A C 1
ATOM 4054 O O . TRP A 1 527 ? -20.166 -18.886 -8.343 1.00 56.81 527 TRP A O 1
ATOM 4064 N N . VAL A 1 528 ? -19.147 -17.572 -9.834 1.00 46.88 528 VAL A N 1
ATOM 4065 C CA . VAL A 1 528 ? -17.802 -17.848 -9.316 1.00 46.88 528 VAL A CA 1
ATOM 4066 C C . VAL A 1 528 ? -17.364 -16.645 -8.495 1.00 46.88 528 VAL A C 1
ATOM 4068 O O . VAL A 1 528 ? -17.141 -15.576 -9.042 1.00 46.88 528 VAL A O 1
ATOM 4071 N N . VAL A 1 529 ? -17.220 -16.825 -7.179 1.00 39.09 529 VAL A N 1
ATOM 4072 C CA . VAL A 1 529 ? -16.302 -15.982 -6.402 1.00 39.09 529 VAL A CA 1
ATOM 4073 C C . VAL A 1 529 ? -14.929 -16.236 -7.000 1.00 39.09 529 VAL A C 1
ATOM 4075 O O . VAL A 1 529 ? -14.528 -17.397 -7.072 1.00 39.09 529 VAL A O 1
ATOM 4078 N N . CYS A 1 530 ? -14.233 -15.196 -7.452 1.00 30.86 530 CYS A N 1
ATOM 4079 C CA . CYS A 1 530 ? -12.882 -15.321 -7.984 1.00 30.86 530 CYS A CA 1
ATOM 4080 C C . CYS A 1 530 ? -11.929 -15.803 -6.870 1.00 30.86 530 CYS A C 1
ATOM 4082 O O . CYS A 1 530 ? -11.228 -15.026 -6.236 1.00 30.86 530 CYS A O 1
ATOM 4084 N N . THR A 1 531 ? -11.917 -17.105 -6.583 1.00 30.48 531 THR A N 1
ATOM 4085 C CA . THR A 1 531 ? -10.764 -17.769 -5.991 1.00 30.48 531 THR A CA 1
ATOM 4086 C C . THR A 1 531 ? -9.854 -18.075 -7.163 1.00 30.48 531 T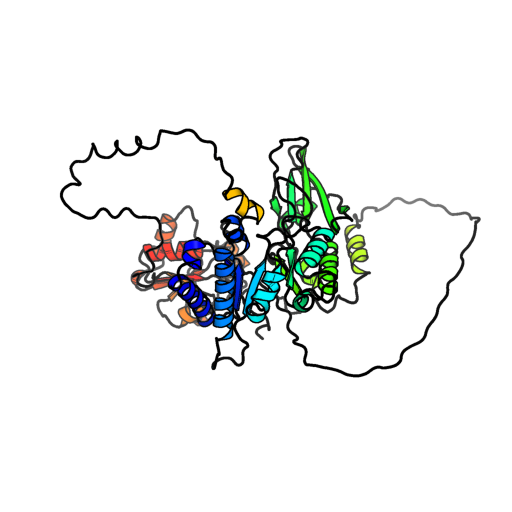HR A C 1
ATOM 4088 O O . THR A 1 531 ? -9.980 -19.118 -7.803 1.00 30.48 531 THR A O 1
ATOM 4091 N N . SER A 1 532 ? -8.972 -17.141 -7.497 1.00 26.39 532 SER A N 1
ATOM 4092 C CA . SER A 1 532 ? -7.861 -17.380 -8.412 1.00 26.39 532 SER A CA 1
ATOM 4093 C C . SER A 1 532 ? -6.895 -18.388 -7.776 1.00 26.39 532 SER A C 1
ATOM 4095 O O . SER A 1 532 ? -5.863 -18.031 -7.222 1.00 26.39 532 SER A O 1
ATOM 4097 N N . PHE A 1 533 ? -7.277 -19.660 -7.824 1.00 24.31 533 PHE A N 1
ATOM 4098 C CA . PHE A 1 533 ? -6.435 -20.829 -7.627 1.00 24.31 533 PHE A CA 1
ATOM 4099 C C . PHE A 1 533 ? -6.946 -21.900 -8.593 1.00 24.31 533 PHE A C 1
ATOM 4101 O O . PHE A 1 533 ? -8.012 -22.475 -8.360 1.00 24.31 533 PHE A O 1
ATOM 4108 N N . PRO A 1 534 ? -6.210 -22.228 -9.665 1.00 26.47 534 PRO A N 1
ATOM 4109 C CA . PRO A 1 534 ? -6.290 -23.568 -10.206 1.00 26.47 534 PRO A CA 1
ATOM 4110 C C . PRO A 1 534 ? -5.775 -24.504 -9.109 1.00 26.47 534 PRO A C 1
ATOM 4112 O O . PRO A 1 534 ? -4.603 -24.463 -8.741 1.00 26.47 534 PRO A O 1
ATOM 4115 N N . LEU A 1 535 ? -6.684 -25.299 -8.548 1.00 33.91 535 LEU A N 1
ATOM 4116 C CA . LEU A 1 535 ? -6.350 -26.487 -7.775 1.00 33.91 535 LEU A CA 1
ATOM 4117 C C . LEU A 1 535 ? -5.530 -27.423 -8.665 1.00 33.91 535 LEU A C 1
ATOM 4119 O O . LEU A 1 535 ? -6.102 -28.032 -9.568 1.00 33.91 535 LEU A O 1
ATOM 4123 N N . LEU A 1 536 ? -4.232 -27.533 -8.386 1.00 26.23 536 LEU A N 1
ATOM 4124 C CA . LEU A 1 536 ? -3.407 -28.716 -8.634 1.00 26.23 536 LEU A CA 1
ATOM 4125 C C . LEU A 1 536 ? -2.362 -28.841 -7.524 1.00 26.23 536 LEU A C 1
ATOM 4127 O O . LEU A 1 536 ? -1.638 -27.848 -7.285 1.00 26.23 536 LEU A O 1
#

Sequence (536 aa):
MAGDAMVLPRVVLEAFPSDLLRKKKQRSRAINLIVDECKEMGYDGIVLESWSRWTAYGILNDPSMRNSALKFIKQLGDAMHAVNSEQTNKRSLQLIYVIGPPRSETLQEYDFGPRDLKNLDDAVDGFSLMTYDFSGPQNPGPNAPLKWISATMELLLGSTSNGVRHLSHKIFLGINFYGNDFIVSRGEGGDGGGGAITGSDYLSLLKKHRPVLQWEERSEEHLFFYPDDNHINHAVFYPSLLSISVRLEEARKWGCGISIWEIGQGHVLAASIFLPHKQALRQNYAMEALNAAGLTPISAVLSDRKQEPRKIPSFFKFSNSSSFNTNPSALQECFPKKIHGGLVILSSVLNSGLAKALTYEEALQQTVGDGSSGETGVIDSAISFATENPAILAGGVAILAVPLVLSQLFGKSKPWGVESARNAYAKLGDDPNAQLLDIRPPAESRQVGSPDIRGLGKKSVSIVYKGEDKPGFLKKLSLKFKEPENTTLFVLDKFDGNSELVAELVTVNGFKAAFAIKDGAEGPRGWVVCTSFPLL

Organism: Cannabis sativa (NCBI:txid3483)

Radius of gyration: 30.13 Å; chains: 1; bounding box: 94×80×73 Å

Secondary structure (DSSP, 8-state):
---S-----EEE--S-HHHHHH-HHHHHHHHHHHHHHHHHHT-SEEEEE-HHHHHHTTGGGSHHHHHHHHHHHHHHHHHHHT---TT-SPPPPEEEEEEPPPSSSS--TTS--HHHHHHHTTT-SEEEE------BTTB---SS-HHHHHHHHHHHH-SSTTSSGGGGGGEEEEEES-EEEEE--SSTT---EEEEE-HHHHHHHHHHH-PPPEEETTTTEEEEEEE-TTS-EEEEE---HHHHHHHHHHHHHHT-EEEEE-TTTS-TTGGGGG-GGGGGGTTTHHHHHHHHT-------------------------------------------PPP-------------S------HHHHHHTT-S---------STTSSTTSSS-TTSSSS-------SSS-TTSSPPPPSEEEE-HHHHHHHHHH-TTEEEEE-S-HHHHHHH-----GGGT---EE----TT-HHHHHHHHHHH-S-GGGPEEEEE--TT-SHHHHHHHHHHTT-SEEEEETT---STT-----------